Protein AF-A0A6G6J824-F1 (afdb_monomer_lite)

InterPro domains:
  IPR005811 ATP-citrate synthase/succinyl-CoA ligase, C-terminal domain [PF00549] (355-475)
  IPR012910 TonB-dependent receptor, plug domain [PF07715] (61-159)
  IPR016102 Succinyl-CoA synthetase-like [G3DSA:3.40.50.261] (324-493)
  IPR016102 Succinyl-CoA synthetase-like [SSF52210] (327-491)
  IPR017440 ATP-citrate lyase/succinyl-CoA ligase, active site [PS00399] (440-453)
  IPR033847 ATP-citrate lyase/succinyl-CoA ligase, conserved site [PS01216] (356-385)
  IPR036291 NAD(P)-binding domain superfamily [SSF51735] (292-326)
  IPR036942 TonB-dependent receptor-like, beta-barrel domain superfamily [G3DSA:2.40.170.20] (169-291)
  IPR037066 TonB-dependent receptor, plug domain superfamily [G3DSA:2.170.130.10] (32-167)
  IPR039426 TonB-dependent receptor-like [PS52016] (60-497)

Radius of gyration: 30.4 Å; chains: 1; bounding box: 71×48×102 Å

Structure (mmCIF, N/CA/C/O backbone):
data_AF-A0A6G6J824-F1
#
_entry.id   AF-A0A6G6J824-F1
#
loop_
_atom_site.group_PDB
_atom_site.id
_atom_site.type_symbol
_atom_site.label_atom_id
_atom_site.label_alt_id
_atom_site.label_comp_id
_atom_site.label_asym_id
_atom_site.label_entity_id
_atom_site.label_seq_id
_atom_site.pdbx_PDB_ins_code
_atom_site.Cartn_x
_atom_site.Cartn_y
_atom_site.Cartn_z
_atom_site.occupancy
_atom_site.B_iso_or_equiv
_atom_site.auth_seq_id
_atom_site.auth_comp_id
_atom_site.auth_asym_id
_atom_site.auth_atom_id
_atom_site.pdbx_PDB_model_num
ATOM 1 N N . MET A 1 1 ? 15.587 22.520 -47.962 1.00 33.34 1 MET A N 1
ATOM 2 C CA . MET A 1 1 ? 15.178 22.133 -49.331 1.00 33.34 1 MET A CA 1
ATOM 3 C C . MET A 1 1 ? 13.791 21.505 -49.235 1.00 33.34 1 MET A C 1
ATOM 5 O O . MET A 1 1 ? 13.593 20.658 -48.379 1.00 33.34 1 MET A O 1
ATOM 9 N N . SER A 1 2 ? 12.815 22.020 -49.985 1.00 29.72 2 SER A N 1
ATOM 10 C CA . SER A 1 2 ? 11.386 21.678 -49.874 1.00 29.72 2 SER A CA 1
ATOM 11 C C . SER A 1 2 ? 11.049 20.375 -50.601 1.00 29.72 2 SER A C 1
ATOM 13 O O . SER A 1 2 ? 11.338 20.297 -51.791 1.00 29.72 2 SER A O 1
ATOM 15 N N . ILE A 1 3 ? 10.305 19.471 -49.950 1.00 25.55 3 ILE A N 1
ATOM 16 C CA . ILE A 1 3 ? 9.209 18.711 -50.575 1.00 25.55 3 ILE A CA 1
ATOM 17 C C . ILE A 1 3 ? 8.052 18.630 -49.570 1.00 25.55 3 ILE A C 1
ATOM 19 O O . ILE A 1 3 ? 8.145 17.991 -48.527 1.00 25.55 3 ILE A O 1
ATOM 23 N N . SER A 1 4 ? 6.953 19.299 -49.905 1.00 28.03 4 SER A N 1
ATOM 24 C CA . SER A 1 4 ? 5.632 19.129 -49.304 1.00 28.03 4 SER A CA 1
ATOM 25 C C . SER A 1 4 ? 4.934 17.883 -49.857 1.00 28.03 4 SER A C 1
ATOM 27 O O . SER A 1 4 ? 4.989 17.668 -51.069 1.00 28.03 4 SER A O 1
ATOM 29 N N . ARG A 1 5 ? 4.139 17.187 -49.035 1.00 26.52 5 ARG A N 1
ATOM 30 C CA . ARG A 1 5 ? 2.769 16.773 -49.396 1.00 26.52 5 ARG A CA 1
ATOM 31 C C . ARG A 1 5 ? 1.963 16.394 -48.152 1.00 26.52 5 ARG A C 1
ATOM 33 O O . ARG A 1 5 ? 2.358 15.559 -47.349 1.00 26.52 5 ARG A O 1
ATOM 40 N N . THR A 1 6 ? 0.834 17.073 -48.035 1.00 34.12 6 THR A N 1
ATOM 41 C CA . THR A 1 6 ? -0.311 16.828 -47.163 1.00 34.12 6 THR A CA 1
ATOM 42 C C . THR A 1 6 ? -0.990 15.494 -47.486 1.00 34.12 6 THR A C 1
ATOM 44 O O . THR A 1 6 ? -0.989 15.048 -48.632 1.00 34.12 6 THR A O 1
ATOM 47 N N . GLY A 1 7 ? -1.622 14.886 -46.480 1.00 25.30 7 GLY A N 1
ATOM 48 C CA . GLY A 1 7 ? -2.478 13.713 -46.656 1.00 25.30 7 GLY A CA 1
ATOM 49 C C . GLY A 1 7 ? -2.988 13.185 -45.321 1.00 25.30 7 GLY A C 1
ATOM 50 O O . GLY A 1 7 ? -2.398 12.272 -44.754 1.00 25.30 7 GLY A O 1
ATOM 51 N N . GLY A 1 8 ? -4.060 13.790 -44.805 1.00 30.39 8 GLY A N 1
ATOM 52 C CA . GLY A 1 8 ? -4.816 13.225 -43.693 1.00 30.39 8 GLY A CA 1
ATOM 53 C C . GLY A 1 8 ? -5.515 11.936 -44.120 1.00 30.39 8 GLY A C 1
ATOM 54 O O . GLY A 1 8 ? -5.999 11.837 -45.246 1.00 30.39 8 GLY A O 1
ATOM 55 N N . TRP A 1 9 ? -5.585 10.969 -43.209 1.00 24.84 9 TRP A N 1
ATOM 56 C CA . TRP A 1 9 ? -6.386 9.764 -43.383 1.00 24.84 9 TRP A CA 1
ATOM 57 C C . TRP A 1 9 ? -7.340 9.622 -42.201 1.00 24.84 9 TRP A C 1
ATOM 59 O O . TRP A 1 9 ? -6.921 9.384 -41.070 1.00 24.84 9 TRP A O 1
ATOM 69 N N . LEU A 1 10 ? -8.634 9.762 -42.498 1.00 26.55 10 LEU A N 1
ATOM 70 C CA . LEU A 1 10 ? -9.701 9.118 -41.743 1.00 26.55 10 LEU A CA 1
ATOM 71 C C . LEU A 1 10 ? -9.454 7.604 -41.764 1.00 26.55 10 LEU A C 1
ATOM 73 O O . LEU A 1 10 ? -9.252 7.032 -42.836 1.00 26.55 10 LEU A O 1
ATOM 77 N N . ARG A 1 11 ? -9.521 6.945 -40.604 1.00 26.28 11 ARG A N 1
ATOM 78 C CA . ARG A 1 11 ? -9.717 5.494 -40.543 1.00 26.28 11 ARG A CA 1
ATOM 79 C C . ARG A 1 11 ? -11.159 5.207 -40.157 1.00 26.28 11 ARG A C 1
ATOM 81 O O . ARG A 1 11 ? -11.584 5.500 -39.046 1.00 26.28 11 ARG A O 1
ATOM 88 N N . ALA A 1 12 ? -11.879 4.638 -41.118 1.00 24.23 12 ALA A N 1
ATOM 89 C CA . ALA A 1 12 ? -13.092 3.881 -40.887 1.00 24.23 12 ALA A CA 1
ATOM 90 C C . ALA A 1 12 ? -12.712 2.534 -40.258 1.00 24.23 12 ALA A C 1
ATOM 92 O O . ALA A 1 12 ? -11.818 1.841 -40.748 1.00 24.23 12 ALA A O 1
ATOM 93 N N . SER A 1 13 ? -13.387 2.179 -39.172 1.00 27.14 13 SER A N 1
ATOM 94 C CA . SER A 1 13 ? -13.337 0.848 -38.580 1.00 27.14 13 SER A CA 1
ATOM 95 C C . SER A 1 13 ? -14.232 -0.074 -39.403 1.00 27.14 13 SER A C 1
ATOM 97 O O . SER A 1 13 ? -15.446 0.114 -39.430 1.00 27.14 13 SER A O 1
ATOM 99 N N . SER A 1 14 ? -13.657 -1.070 -40.070 1.00 24.70 14 SER A N 1
ATOM 100 C CA . SER A 1 14 ? -14.419 -2.171 -40.658 1.00 24.70 14 SER A CA 1
ATOM 101 C C . SER A 1 14 ? -13.871 -3.495 -40.144 1.00 24.70 14 SER A C 1
ATOM 103 O O . SER A 1 14 ? -12.746 -3.888 -40.445 1.00 24.70 14 SER A O 1
ATOM 105 N N . CYS A 1 15 ? -14.708 -4.149 -39.344 1.00 28.91 15 CYS A N 1
ATOM 106 C CA . CYS A 1 15 ? -14.625 -5.549 -38.969 1.00 28.91 15 CYS A CA 1
ATOM 107 C C . CYS A 1 15 ? -14.716 -6.397 -40.251 1.00 28.91 15 CYS A C 1
ATOM 109 O O . CYS A 1 15 ? -15.551 -6.117 -41.114 1.00 28.91 15 CYS A O 1
ATOM 111 N N . SER A 1 16 ? -13.855 -7.396 -40.434 1.00 26.56 16 SER A N 1
ATOM 112 C CA . SER A 1 16 ? -13.964 -8.316 -41.572 1.00 26.56 16 SER A CA 1
ATOM 113 C C . SER A 1 16 ? -13.543 -9.719 -41.161 1.00 26.56 16 SER A C 1
ATOM 115 O O . SER A 1 16 ? -12.370 -10.009 -40.936 1.00 26.56 16 SER A O 1
ATOM 117 N N . SER A 1 17 ? -14.561 -10.562 -41.045 1.00 28.45 17 SER A N 1
ATOM 118 C CA . SER A 1 17 ? -14.525 -12.011 -40.948 1.00 28.45 17 SER A CA 1
ATOM 119 C C . SER A 1 17 ? -13.993 -12.650 -42.238 1.00 28.45 17 SER A C 1
ATOM 121 O O . SER A 1 17 ? -14.153 -12.121 -43.338 1.00 28.45 17 SER A O 1
ATOM 123 N N . LEU A 1 18 ? -13.362 -13.817 -42.084 1.00 30.75 18 LEU A N 1
ATOM 124 C CA . LEU A 1 18 ? -12.934 -14.707 -43.164 1.00 30.75 18 LEU A CA 1
ATOM 125 C C . LEU A 1 18 ? -14.075 -15.006 -44.146 1.00 30.75 18 LEU A C 1
ATOM 127 O O . LEU A 1 18 ? -15.140 -15.452 -43.726 1.00 30.75 18 LEU A O 1
ATOM 131 N N . SER A 1 19 ? -13.792 -14.918 -45.447 1.00 28.22 19 SER A N 1
ATOM 132 C CA . SER A 1 19 ? -14.384 -15.778 -46.483 1.00 28.22 19 SER A CA 1
ATOM 133 C C . SER A 1 19 ? -13.530 -15.722 -47.750 1.00 28.22 19 SER A C 1
ATOM 135 O O . SER A 1 19 ? -13.412 -14.687 -48.397 1.00 28.22 19 SER A O 1
ATOM 137 N N . ALA A 1 20 ? -12.918 -16.853 -48.095 1.00 33.62 20 ALA A N 1
ATOM 138 C CA . ALA A 1 20 ? -12.400 -17.102 -49.432 1.00 33.62 20 ALA A CA 1
ATOM 139 C C . ALA A 1 20 ? -13.582 -17.266 -50.394 1.00 33.62 20 ALA A C 1
ATOM 141 O O . ALA A 1 20 ? -14.512 -17.984 -50.039 1.00 33.62 20 ALA A O 1
ATOM 142 N N . LEU A 1 21 ? -13.538 -16.696 -51.603 1.00 27.97 21 LEU A N 1
ATOM 143 C CA . LEU A 1 21 ? -14.223 -17.307 -52.745 1.00 27.97 21 LEU A CA 1
ATOM 144 C C . LEU A 1 21 ? -13.718 -16.801 -54.103 1.00 27.97 21 LEU A C 1
ATOM 146 O O . LEU A 1 21 ? -13.361 -15.640 -54.283 1.00 27.97 21 LEU A O 1
ATOM 150 N N . LEU A 1 22 ? -13.716 -17.749 -55.038 1.00 31.09 22 LEU A N 1
ATOM 151 C CA . LEU A 1 22 ? -13.383 -17.639 -56.447 1.00 31.09 22 LEU A CA 1
ATOM 152 C C . LEU A 1 22 ? -14.277 -16.647 -57.216 1.00 31.09 22 LEU A C 1
ATOM 154 O O . LEU A 1 22 ? -15.453 -16.463 -56.916 1.00 31.09 22 LEU A O 1
ATOM 158 N N . LEU A 1 23 ? -13.689 -16.085 -58.273 1.00 34.47 23 LEU A N 1
ATOM 159 C CA . LEU A 1 23 ? -14.290 -15.217 -59.288 1.00 34.47 23 LEU A CA 1
ATOM 160 C C . LEU A 1 23 ? -15.376 -15.916 -60.124 1.00 34.47 23 LEU A C 1
ATOM 162 O O . LEU A 1 23 ? -15.054 -16.885 -60.804 1.00 34.47 23 LEU A O 1
ATOM 166 N N . LEU A 1 24 ? -16.580 -15.330 -60.202 1.00 30.94 24 LEU A N 1
ATOM 167 C CA . LEU A 1 24 ? -17.494 -15.383 -61.362 1.00 30.94 24 LEU A CA 1
ATOM 168 C C . LEU A 1 24 ? -18.375 -14.101 -61.418 1.00 30.94 24 LEU A C 1
ATOM 170 O O . LEU A 1 24 ? -18.580 -13.472 -60.379 1.00 30.94 24 LEU A O 1
ATOM 174 N N . PRO A 1 25 ? -18.855 -13.665 -62.606 1.00 34.66 25 PRO A N 1
ATOM 175 C CA . PRO A 1 25 ? -19.263 -12.278 -62.849 1.00 34.66 25 PRO A CA 1
ATOM 176 C C . PRO A 1 25 ? -20.757 -11.963 -62.630 1.00 34.66 25 PRO A C 1
ATOM 178 O O . PRO A 1 25 ? -21.645 -12.709 -63.027 1.00 34.66 25 PRO A O 1
ATOM 181 N N . SER A 1 26 ? -20.970 -10.776 -62.056 1.00 37.53 26 SER A N 1
ATOM 182 C CA . SER A 1 26 ? -21.971 -9.732 -62.345 1.00 37.53 26 SER A CA 1
ATOM 183 C C . SER A 1 26 ? -23.390 -10.120 -62.797 1.00 37.53 26 SER A C 1
ATOM 185 O O . SER A 1 26 ? -23.662 -10.252 -63.989 1.00 37.53 26 SER A O 1
ATOM 187 N N . GLY A 1 27 ? -24.339 -10.080 -61.856 1.00 29.38 27 GLY A N 1
ATOM 188 C CA . GLY A 1 27 ? -25.762 -9.843 -62.120 1.00 29.38 27 GLY A CA 1
ATOM 189 C C . GLY A 1 27 ? -26.269 -8.712 -61.223 1.00 29.38 27 GLY A C 1
ATOM 190 O O . GLY A 1 27 ? -26.235 -8.833 -60.003 1.00 29.38 27 GLY A O 1
ATOM 191 N N . ALA A 1 28 ? -26.682 -7.590 -61.814 1.00 38.62 28 ALA A N 1
ATOM 192 C CA . ALA A 1 28 ? -27.231 -6.447 -61.090 1.00 38.62 28 ALA A CA 1
ATOM 193 C C . ALA A 1 28 ? -28.695 -6.701 -60.694 1.00 38.62 28 ALA A C 1
ATOM 195 O O . ALA A 1 28 ? -29.502 -7.059 -61.549 1.00 38.62 28 ALA A O 1
ATOM 196 N N . PHE A 1 29 ? -29.047 -6.442 -59.431 1.00 31.88 29 PHE A N 1
ATOM 197 C CA . PHE A 1 29 ? -30.429 -6.245 -58.989 1.00 31.88 29 PHE A CA 1
ATOM 198 C C . PHE A 1 29 ? -30.523 -5.044 -58.042 1.00 31.88 29 PHE A C 1
ATOM 200 O O . PHE A 1 29 ? -29.616 -4.765 -57.261 1.00 31.88 29 PHE A O 1
ATOM 207 N N . ALA A 1 30 ? -31.617 -4.304 -58.211 1.00 30.59 30 ALA A N 1
ATOM 208 C CA . ALA A 1 30 ? -31.888 -2.991 -57.652 1.00 30.59 30 ALA A CA 1
ATOM 209 C C . ALA A 1 30 ? -32.149 -2.988 -56.135 1.00 30.59 30 ALA A C 1
ATOM 211 O O . ALA A 1 30 ? -32.560 -3.978 -55.536 1.00 30.59 30 ALA A O 1
ATOM 212 N N . GLN A 1 31 ? -31.922 -1.813 -55.554 1.00 33.75 31 GLN A N 1
ATOM 213 C CA . GLN A 1 31 ? -31.999 -1.462 -54.140 1.00 33.75 31 GLN A CA 1
ATOM 214 C C . GLN A 1 31 ? -33.458 -1.427 -53.644 1.00 33.75 31 GLN A C 1
ATOM 216 O O . GLN A 1 31 ? -34.279 -0.703 -54.207 1.00 33.75 31 GLN A O 1
ATOM 221 N N . SER A 1 32 ? -33.773 -2.153 -52.566 1.00 30.81 32 SER A N 1
ATOM 222 C CA . SER A 1 32 ? -34.997 -1.952 -51.779 1.00 30.81 32 SER A CA 1
ATOM 223 C C . SER A 1 32 ? -34.662 -1.247 -50.465 1.00 30.81 32 SER A C 1
ATOM 225 O O . SER A 1 32 ? -33.738 -1.639 -49.756 1.00 30.81 32 SER A O 1
ATOM 227 N N . THR A 1 33 ? -35.414 -0.192 -50.171 1.00 40.03 33 THR A N 1
ATOM 228 C CA . THR A 1 33 ? -35.371 0.636 -48.960 1.00 40.03 33 THR A CA 1
ATOM 229 C C . THR A 1 33 ? -35.683 -0.164 -47.694 1.00 40.03 33 THR A C 1
ATOM 231 O O . THR A 1 33 ? -36.754 -0.767 -47.626 1.00 40.03 33 THR A O 1
ATOM 234 N N . THR A 1 34 ? -34.819 -0.077 -46.676 1.00 34.53 34 THR A N 1
ATOM 235 C CA . THR A 1 34 ? -35.116 -0.565 -45.319 1.00 34.53 34 THR A CA 1
ATOM 236 C C . THR A 1 34 ? -34.773 0.497 -44.272 1.00 34.53 34 THR A C 1
ATOM 238 O O . THR A 1 34 ? -33.828 1.268 -44.421 1.00 34.53 34 THR A O 1
ATOM 241 N N . GLU A 1 35 ? -35.639 0.524 -43.267 1.00 37.62 35 GLU A N 1
ATOM 242 C CA . GLU A 1 35 ? -35.884 1.462 -42.175 1.00 37.62 35 GLU A CA 1
ATOM 243 C C . GLU A 1 35 ? -34.664 2.044 -41.442 1.00 37.62 35 GLU A C 1
ATOM 245 O O . GLU A 1 35 ? -33.625 1.410 -41.273 1.00 37.62 35 GLU A O 1
ATOM 250 N N . ILE A 1 36 ? -34.843 3.275 -40.947 1.00 39.94 36 ILE A N 1
ATOM 251 C CA . ILE A 1 36 ? -33.909 3.980 -40.064 1.00 39.94 36 ILE A CA 1
ATOM 252 C C . ILE A 1 36 ? -33.864 3.228 -38.726 1.00 39.94 36 ILE A C 1
ATOM 254 O O . ILE A 1 36 ? -34.723 3.418 -37.866 1.00 39.94 36 ILE A O 1
ATOM 258 N N . GLY A 1 37 ? -32.869 2.354 -38.576 1.00 40.78 37 GLY A N 1
ATOM 259 C CA . GLY A 1 37 ? -32.571 1.654 -37.332 1.00 40.78 37 GLY A CA 1
ATOM 260 C C . GLY A 1 37 ? -32.186 2.634 -36.225 1.00 40.78 37 GLY A C 1
ATOM 261 O O . GLY A 1 37 ? -31.303 3.477 -36.388 1.00 40.78 37 GLY A O 1
ATOM 262 N N . GLN A 1 38 ? -32.882 2.519 -35.101 1.00 41.97 38 GLN A N 1
ATOM 263 C CA . GLN A 1 38 ? -32.585 3.184 -33.840 1.00 41.97 38 GLN A CA 1
ATOM 264 C C . GLN A 1 38 ? -31.149 2.823 -33.416 1.00 41.97 38 GLN A C 1
ATOM 266 O O . GLN A 1 38 ? -30.818 1.645 -33.326 1.00 41.97 38 GLN A O 1
ATOM 271 N N . LEU A 1 39 ? -30.284 3.827 -33.229 1.00 43.25 39 LEU A N 1
ATOM 272 C CA . LEU A 1 39 ? -28.879 3.617 -32.863 1.00 43.25 39 LEU A CA 1
ATOM 273 C C . LEU A 1 39 ? -28.777 2.868 -31.529 1.00 43.25 39 LEU A C 1
ATOM 275 O O . LEU A 1 39 ? -29.434 3.248 -30.556 1.00 43.25 39 LEU A O 1
ATOM 279 N N . ASP A 1 40 ? -27.925 1.842 -31.492 1.00 40.59 40 ASP A N 1
ATOM 280 C CA . ASP A 1 40 ? -27.640 1.077 -30.282 1.00 40.59 40 ASP A CA 1
ATOM 281 C C . ASP A 1 40 ? -27.191 2.008 -29.153 1.00 40.59 40 ASP A C 1
ATOM 283 O O . ASP A 1 40 ? -26.317 2.867 -29.310 1.00 40.59 40 ASP A O 1
ATOM 287 N N . THR A 1 41 ? -27.809 1.837 -27.987 1.00 38.09 41 THR A N 1
ATOM 288 C CA . THR A 1 41 ? -27.420 2.570 -26.785 1.00 38.09 41 THR A CA 1
ATOM 289 C C . THR A 1 41 ? -26.045 2.078 -26.348 1.00 38.09 41 THR A C 1
ATOM 291 O O . THR A 1 41 ? -25.905 0.963 -25.854 1.00 38.09 41 THR A O 1
ATOM 294 N N . VAL A 1 42 ? -25.021 2.916 -26.518 1.00 41.34 42 VAL A N 1
ATOM 295 C CA . VAL A 1 42 ? -23.682 2.661 -25.977 1.00 41.34 42 VAL A CA 1
ATOM 296 C C . VAL A 1 42 ? -23.741 2.858 -24.464 1.00 41.34 42 VAL A C 1
ATOM 298 O O . VAL A 1 42 ? -23.666 3.979 -23.959 1.00 41.34 42 VAL A O 1
ATOM 301 N N . THR A 1 43 ? -23.909 1.767 -23.721 1.00 34.84 43 THR A N 1
ATOM 302 C CA . THR A 1 43 ? -23.759 1.776 -22.266 1.00 34.84 43 THR A CA 1
ATOM 303 C C . THR A 1 43 ? -22.272 1.839 -21.932 1.00 34.84 43 THR A C 1
ATOM 305 O O . THR A 1 43 ? -21.556 0.848 -22.024 1.00 34.84 43 THR A O 1
ATOM 308 N N . VAL A 1 44 ? -21.794 3.027 -21.560 1.00 32.88 44 VAL A N 1
ATOM 309 C CA . VAL A 1 44 ? -20.449 3.207 -21.006 1.00 32.88 44 VAL A CA 1
ATOM 310 C C . VAL A 1 44 ? -20.487 2.795 -19.536 1.00 32.88 44 VAL A C 1
ATOM 312 O O . VAL A 1 44 ? -20.833 3.591 -18.664 1.00 32.88 44 VAL A O 1
ATOM 315 N N . THR A 1 45 ? -20.153 1.541 -19.248 1.00 31.17 45 THR A N 1
ATOM 316 C CA . THR A 1 45 ? -19.778 1.110 -17.896 1.00 31.17 45 THR A CA 1
ATOM 317 C C . THR A 1 45 ? -18.360 1.598 -17.628 1.00 31.17 45 THR A C 1
ATOM 319 O O . THR A 1 45 ? -17.393 1.023 -18.116 1.00 31.17 45 THR A O 1
ATOM 322 N N . ALA A 1 46 ? -18.236 2.707 -16.902 1.00 30.12 46 ALA A N 1
ATOM 323 C CA . ALA A 1 46 ? -16.958 3.124 -16.348 1.00 30.12 46 ALA A CA 1
ATOM 324 C C . ALA A 1 46 ? -16.681 2.274 -15.104 1.00 30.12 46 ALA A C 1
ATOM 326 O O . ALA A 1 46 ? -17.404 2.385 -14.110 1.00 30.12 46 ALA A O 1
ATOM 327 N N . ASP A 1 47 ? -15.651 1.431 -15.156 1.00 35.25 47 ASP A N 1
ATOM 328 C CA . ASP A 1 47 ? -15.101 0.850 -13.938 1.00 35.25 47 ASP A CA 1
ATOM 329 C C . ASP A 1 47 ? -14.594 1.972 -13.025 1.00 35.25 47 ASP A C 1
ATOM 331 O O . ASP A 1 47 ? -14.039 2.983 -13.469 1.00 35.25 47 ASP A O 1
ATOM 335 N N . ARG A 1 48 ? -14.858 1.801 -11.729 1.00 39.75 48 ARG A N 1
ATOM 336 C CA . ARG A 1 48 ? -14.523 2.741 -10.654 1.00 39.75 48 ARG A CA 1
ATOM 337 C C . ARG A 1 48 ? -13.052 3.154 -10.777 1.00 39.75 48 ARG A C 1
ATOM 339 O O . ARG A 1 48 ? -12.198 2.284 -10.925 1.00 39.75 48 ARG A O 1
ATOM 346 N N . GLU A 1 49 ? -12.786 4.465 -10.722 1.00 48.78 49 GLU A N 1
ATOM 347 C CA . GLU A 1 49 ? -11.457 5.081 -10.874 1.00 48.78 49 GLU A CA 1
ATOM 348 C C . GLU A 1 49 ? -10.336 4.190 -10.324 1.00 48.78 49 GLU A C 1
ATOM 350 O O . GLU A 1 49 ? -10.299 3.906 -9.123 1.00 48.78 49 GLU A O 1
ATOM 355 N N . THR A 1 50 ? -9.417 3.762 -11.198 1.00 53.47 50 THR A N 1
ATOM 356 C CA . THR A 1 50 ? -8.186 3.072 -10.790 1.00 53.47 50 THR A CA 1
ATOM 357 C C . THR A 1 50 ? -7.471 3.962 -9.778 1.00 53.47 50 THR A C 1
ATOM 359 O O . THR A 1 50 ? -6.837 4.949 -10.152 1.00 53.47 50 THR A O 1
ATOM 362 N N . THR A 1 51 ? -7.625 3.664 -8.489 1.00 57.22 51 THR A N 1
ATOM 363 C CA . THR A 1 51 ? -7.005 4.461 -7.434 1.00 57.22 51 THR A CA 1
ATOM 364 C C . THR A 1 51 ? -5.510 4.158 -7.494 1.00 57.22 51 THR A C 1
ATOM 366 O O . THR A 1 51 ? -5.132 2.993 -7.337 1.00 57.22 51 THR A O 1
ATOM 369 N N . PRO A 1 52 ? -4.651 5.145 -7.805 1.00 59.75 52 PRO A N 1
ATOM 370 C CA . PRO A 1 52 ? -3.220 4.908 -7.905 1.00 59.75 52 PRO A CA 1
ATOM 371 C C . PRO A 1 52 ? -2.689 4.497 -6.537 1.00 59.75 52 PRO A C 1
ATOM 373 O O . PRO A 1 52 ? -2.983 5.129 -5.519 1.00 59.75 52 PRO A O 1
ATOM 376 N N . SER A 1 53 ? -1.871 3.456 -6.515 1.00 65.62 53 SER A N 1
ATOM 377 C CA . SER A 1 53 ? -1.320 2.949 -5.262 1.00 65.62 53 SER A CA 1
ATOM 378 C C . SER A 1 53 ? -0.239 3.898 -4.701 1.00 65.62 53 SER A C 1
ATOM 380 O O . SER A 1 53 ? -0.057 4.022 -3.491 1.00 65.62 53 SER A O 1
ATOM 382 N N . LEU A 1 54 ? 0.352 4.725 -5.576 1.00 64.50 54 LEU A N 1
ATOM 383 C CA . LEU A 1 54 ? 1.273 5.828 -5.255 1.00 64.50 54 LEU A CA 1
ATOM 384 C C . LEU A 1 54 ? 0.788 6.844 -4.212 1.00 64.50 54 LEU A C 1
ATOM 386 O O . LEU A 1 54 ? 1.623 7.511 -3.593 1.00 64.50 54 LEU A O 1
ATOM 390 N N . LEU A 1 55 ? -0.524 7.039 -4.071 1.00 60.09 55 LEU A N 1
ATOM 391 C CA . LEU A 1 55 ? -1.080 8.131 -3.273 1.00 60.09 55 LEU A CA 1
ATOM 392 C C . LEU A 1 55 ? -1.258 7.797 -1.794 1.00 60.09 55 LEU A C 1
ATOM 394 O O . LEU A 1 55 ? -1.761 8.663 -1.095 1.00 60.09 55 LEU A O 1
ATOM 398 N N . LYS A 1 56 ? -0.869 6.597 -1.322 1.00 60.41 56 LYS A N 1
ATOM 399 C CA . LYS A 1 56 ? -0.840 6.140 0.094 1.00 60.41 56 LYS A CA 1
ATOM 400 C C . LYS A 1 56 ? -1.947 6.707 1.014 1.00 60.41 56 LYS A C 1
ATOM 402 O O . LYS A 1 56 ? -1.734 6.919 2.203 1.00 60.41 56 LYS A O 1
ATOM 407 N N . GLY A 1 57 ? -3.137 6.960 0.471 1.00 55.78 57 GLY A N 1
ATOM 408 C CA . GLY A 1 57 ? -4.210 7.741 1.087 1.00 55.78 57 GLY A CA 1
ATOM 409 C C . GLY A 1 57 ? -5.555 7.471 0.408 1.00 55.78 57 GLY A C 1
ATOM 410 O O . GLY A 1 57 ? -5.611 6.855 -0.650 1.00 55.78 57 GLY A O 1
ATOM 411 N N . SER A 1 58 ? -6.663 7.887 1.033 1.00 48.78 58 SER A N 1
ATOM 412 C CA . SER A 1 58 ? -8.036 7.654 0.522 1.00 48.78 58 SER A CA 1
ATOM 413 C C . SER A 1 58 ? -8.443 8.547 -0.640 1.00 48.78 58 SER A C 1
ATOM 415 O O . SER A 1 58 ? -9.532 8.357 -1.172 1.00 48.78 58 SER A O 1
ATOM 417 N N . GLN A 1 59 ? -7.661 9.586 -0.927 1.00 58.97 59 GLN A N 1
ATOM 418 C CA . GLN A 1 59 ? -8.098 10.648 -1.819 1.00 58.97 59 GLN A CA 1
ATOM 419 C C . GLN A 1 59 ? -8.229 10.111 -3.239 1.00 58.97 59 GLN A C 1
ATOM 421 O O . GLN A 1 59 ? -7.364 9.383 -3.731 1.00 58.97 59 GLN A O 1
ATOM 426 N N . THR A 1 60 ? -9.321 10.480 -3.897 1.00 64.88 60 THR A N 1
ATOM 427 C CA . THR A 1 60 ? -9.518 10.162 -5.310 1.00 64.88 60 THR A CA 1
ATOM 428 C C . THR A 1 60 ? -8.480 10.883 -6.170 1.00 64.88 60 THR A C 1
ATOM 430 O O . THR A 1 60 ? -7.874 11.883 -5.761 1.00 64.88 60 THR A O 1
ATOM 433 N N . LEU A 1 61 ? -8.304 10.426 -7.414 1.00 66.75 61 LEU A N 1
ATOM 434 C CA . LEU A 1 61 ? -7.464 11.133 -8.391 1.00 66.75 61 LEU A CA 1
ATOM 435 C C . LEU A 1 61 ? -7.889 12.599 -8.542 1.00 66.75 61 LEU A C 1
ATOM 437 O O . LEU A 1 61 ? -7.047 13.473 -8.733 1.00 66.75 61 LEU A O 1
ATOM 441 N N . ARG A 1 62 ? -9.194 12.865 -8.418 1.00 69.44 62 ARG A N 1
ATOM 442 C CA . ARG A 1 62 ? -9.783 14.202 -8.497 1.00 69.44 62 ARG A CA 1
ATOM 443 C C . ARG A 1 62 ? -9.437 15.095 -7.303 1.00 69.44 62 ARG A C 1
ATOM 445 O O . ARG A 1 62 ? -9.315 16.304 -7.474 1.00 69.44 62 ARG A O 1
ATOM 452 N N . GLU A 1 63 ? -9.311 14.523 -6.113 1.00 66.81 63 GLU A N 1
ATOM 453 C CA . GLU A 1 63 ? -9.024 15.253 -4.868 1.00 66.81 63 GLU A CA 1
ATOM 454 C C . GLU A 1 63 ? -7.527 15.477 -4.643 1.00 66.81 63 GLU A C 1
ATOM 456 O O . GLU A 1 63 ? -7.135 16.289 -3.809 1.00 66.81 63 GLU A O 1
ATOM 461 N N . THR A 1 64 ? -6.686 14.794 -5.418 1.00 70.06 64 THR A N 1
ATOM 462 C CA . THR A 1 64 ? -5.234 14.852 -5.278 1.00 70.06 64 THR A CA 1
ATOM 463 C C . THR A 1 64 ? -4.678 16.153 -5.869 1.00 70.06 64 THR A C 1
ATOM 465 O O . THR A 1 64 ? -4.749 16.351 -7.085 1.00 70.06 64 THR A O 1
ATOM 468 N N . PRO A 1 65 ? -4.027 17.031 -5.077 1.00 75.69 65 PRO A N 1
ATOM 469 C CA . PRO A 1 65 ? -3.481 18.308 -5.552 1.00 75.69 65 PRO A CA 1
ATOM 470 C C . PRO A 1 65 ? -2.154 18.148 -6.322 1.00 75.69 65 PRO A C 1
ATOM 472 O O . PRO A 1 65 ? -1.328 19.060 -6.371 1.00 75.69 65 PRO A O 1
ATOM 475 N N . GLN A 1 66 ? -1.915 16.976 -6.909 1.00 76.94 66 GLN A N 1
ATOM 476 C CA . GLN A 1 66 ? -0.717 16.637 -7.665 1.00 76.94 66 GLN A CA 1
ATOM 477 C C . GLN A 1 66 ? -1.091 15.951 -8.974 1.00 76.94 66 GLN A C 1
ATOM 479 O O . GLN A 1 66 ? -2.103 15.267 -9.094 1.00 76.94 66 GLN A O 1
ATOM 484 N N . SER A 1 67 ? -0.245 16.132 -9.984 1.00 84.25 67 SER A N 1
ATOM 485 C CA . SER A 1 67 ? -0.511 15.593 -11.311 1.00 84.25 67 SER A CA 1
ATOM 486 C C . SER A 1 67 ? -0.090 14.125 -11.382 1.00 84.25 67 SER A C 1
ATOM 488 O O . SER A 1 67 ? 1.103 13.827 -11.492 1.00 84.25 67 SER A O 1
ATOM 490 N N . VAL A 1 68 ? -1.077 13.228 -11.337 1.00 86.75 68 VAL A N 1
ATOM 491 C CA . VAL A 1 68 ? -0.899 11.782 -11.517 1.00 86.75 68 VAL A CA 1
ATOM 492 C C . VAL A 1 68 ? -1.161 11.401 -12.973 1.00 86.75 68 VAL A C 1
ATOM 494 O O . VAL A 1 68 ? -2.103 11.874 -13.607 1.00 86.75 68 VAL A O 1
ATOM 497 N N . THR A 1 69 ? -0.332 10.529 -13.529 1.00 90.25 69 THR A N 1
ATOM 498 C CA . THR A 1 69 ? -0.593 9.853 -14.801 1.00 90.25 69 THR A CA 1
ATOM 499 C C . THR A 1 69 ? -0.528 8.357 -14.589 1.00 90.25 69 THR A C 1
ATOM 501 O O . THR A 1 69 ? 0.465 7.851 -14.084 1.00 90.25 69 THR A O 1
ATOM 504 N N . ILE A 1 70 ? -1.580 7.659 -15.006 1.00 91.25 70 ILE A N 1
ATOM 505 C CA . ILE A 1 70 ? -1.640 6.201 -15.008 1.00 91.25 70 ILE A CA 1
ATOM 506 C C . ILE A 1 70 ? -1.638 5.751 -16.467 1.00 91.25 70 ILE A C 1
ATOM 508 O O . ILE A 1 70 ? -2.505 6.151 -17.247 1.00 91.25 70 ILE A O 1
ATOM 512 N N . ILE A 1 71 ? -0.649 4.948 -16.846 1.00 93.81 71 ILE A N 1
ATOM 513 C CA . ILE A 1 71 ? -0.599 4.273 -18.143 1.00 93.81 71 ILE A CA 1
ATOM 514 C C . ILE A 1 71 ? -0.991 2.816 -17.896 1.00 93.81 71 ILE A C 1
ATOM 516 O O . ILE A 1 71 ? -0.222 2.052 -17.316 1.00 93.81 71 ILE A O 1
ATOM 520 N N . THR A 1 72 ? -2.222 2.467 -18.270 1.00 94.19 72 THR A N 1
ATOM 521 C CA . THR A 1 72 ? -2.830 1.143 -18.060 1.00 94.19 72 THR A CA 1
ATOM 522 C C . THR A 1 72 ? -2.322 0.116 -19.070 1.00 94.19 72 THR A C 1
ATOM 524 O O . THR A 1 72 ? -1.805 0.491 -20.124 1.00 94.19 72 THR A O 1
ATOM 527 N N . ARG A 1 73 ? -2.515 -1.178 -18.780 1.00 91.12 73 ARG A N 1
ATOM 528 C CA . ARG A 1 73 ? -2.222 -2.278 -19.710 1.00 91.12 73 ARG A CA 1
ATOM 529 C C . ARG A 1 73 ? -2.875 -2.072 -21.068 1.00 91.12 73 ARG A C 1
ATOM 531 O O . ARG A 1 73 ? -2.180 -2.071 -22.074 1.00 91.12 73 ARG A O 1
ATOM 538 N N . GLU A 1 74 ? -4.170 -1.779 -21.069 1.00 90.12 74 GLU A N 1
ATOM 539 C CA . GLU A 1 74 ? -4.936 -1.509 -22.285 1.00 90.12 74 GLU A CA 1
ATOM 540 C C . GLU A 1 74 ? -4.304 -0.392 -23.127 1.00 90.12 74 GLU A C 1
ATOM 542 O O . GLU A 1 74 ? -4.109 -0.553 -24.329 1.00 90.12 74 GLU A O 1
ATOM 547 N N . ARG A 1 75 ? -3.915 0.727 -22.499 1.00 93.06 75 ARG A N 1
ATOM 548 C CA . ARG A 1 75 ? -3.259 1.828 -23.212 1.00 93.06 75 ARG A CA 1
ATOM 549 C C . ARG A 1 75 ? -1.892 1.418 -23.750 1.00 93.06 75 ARG A C 1
ATOM 551 O O . ARG A 1 75 ? -1.555 1.800 -24.870 1.00 93.06 75 ARG A O 1
ATOM 558 N N . MET A 1 76 ? -1.103 0.686 -22.963 1.00 94.12 76 MET A N 1
ATOM 559 C CA . MET A 1 76 ? 0.193 0.183 -23.417 1.00 94.12 76 MET A CA 1
ATOM 560 C C . MET A 1 76 ? 0.027 -0.740 -24.629 1.00 94.12 76 MET A C 1
ATOM 562 O O . MET A 1 76 ? 0.788 -0.609 -25.579 1.00 94.12 76 MET A O 1
ATOM 566 N N . ASP A 1 77 ? -0.995 -1.593 -24.651 1.00 90.81 77 ASP A N 1
ATOM 567 C CA . ASP A 1 77 ? -1.254 -2.515 -25.764 1.00 90.81 77 ASP A CA 1
ATOM 568 C C . ASP A 1 77 ? -1.764 -1.768 -27.007 1.00 90.81 77 ASP A C 1
ATOM 570 O O . ASP A 1 77 ? -1.231 -1.938 -28.102 1.00 90.81 77 ASP A O 1
ATOM 574 N N . GLN A 1 78 ? -2.729 -0.854 -26.844 1.00 91.31 78 GLN A N 1
ATOM 575 C CA . GLN A 1 78 ? -3.272 -0.032 -27.937 1.00 91.31 78 GLN A CA 1
ATOM 576 C C . GLN A 1 78 ? -2.213 0.855 -28.605 1.00 91.31 78 GLN A C 1
ATOM 578 O O . GLN A 1 78 ? -2.289 1.123 -29.805 1.00 91.31 78 GLN A O 1
ATOM 583 N N . GLN A 1 79 ? -1.240 1.336 -27.827 1.00 93.12 79 GLN A N 1
ATOM 584 C CA . GLN A 1 79 ? -0.138 2.172 -28.308 1.00 93.12 79 GLN A CA 1
ATOM 585 C C . GLN A 1 79 ? 1.120 1.357 -28.650 1.00 93.12 79 GLN A C 1
ATOM 587 O O . GLN A 1 79 ? 2.118 1.947 -29.060 1.00 93.12 79 GLN A O 1
ATOM 592 N N . ASN A 1 80 ? 1.071 0.026 -28.520 1.00 90.44 80 ASN A N 1
ATOM 593 C CA . ASN A 1 80 ? 2.189 -0.892 -28.740 1.00 90.44 80 ASN A CA 1
ATOM 594 C C . ASN A 1 80 ? 3.469 -0.485 -27.976 1.00 90.44 80 ASN A C 1
ATOM 596 O O . ASN A 1 80 ? 4.559 -0.422 -28.545 1.00 90.44 80 ASN A O 1
ATOM 600 N N . LEU A 1 81 ? 3.320 -0.169 -26.686 1.00 92.94 81 LEU A N 1
ATOM 601 C CA . LEU A 1 81 ? 4.401 0.211 -25.773 1.00 92.94 81 LEU A CA 1
ATOM 602 C C . LEU A 1 81 ? 4.961 -1.053 -25.108 1.00 92.94 81 LEU A C 1
ATOM 604 O O . LEU A 1 81 ? 4.371 -1.611 -24.177 1.00 92.94 81 LEU A O 1
ATOM 608 N N . GLN A 1 82 ? 6.103 -1.513 -25.603 1.00 90.62 82 GLN A N 1
ATOM 609 C CA . GLN A 1 82 ? 6.721 -2.796 -25.267 1.00 90.62 82 GLN A CA 1
ATOM 610 C C . GLN A 1 82 ? 7.855 -2.665 -24.236 1.00 90.62 82 GLN A C 1
ATOM 612 O O . GLN A 1 82 ? 8.197 -3.645 -23.569 1.00 90.62 82 GLN A O 1
ATOM 617 N N . SER A 1 83 ? 8.420 -1.467 -24.055 1.00 91.19 83 SER A N 1
ATOM 618 C CA . SER A 1 83 ? 9.461 -1.182 -23.054 1.00 91.19 83 SER A CA 1
ATOM 619 C C . SER A 1 83 ? 9.055 -0.075 -22.081 1.00 91.19 83 SER A C 1
ATOM 621 O O . SER A 1 83 ? 8.216 0.770 -22.393 1.00 91.19 83 SER A O 1
ATOM 623 N N . LEU A 1 84 ? 9.674 -0.044 -20.896 1.00 91.69 84 LEU A N 1
ATOM 624 C CA . LEU A 1 84 ? 9.457 1.049 -19.942 1.00 91.69 84 LEU A CA 1
ATOM 625 C C . LEU A 1 84 ? 9.842 2.416 -20.532 1.00 91.69 84 LEU A C 1
ATOM 627 O O . LEU A 1 84 ? 9.197 3.415 -20.227 1.00 91.69 84 LEU A O 1
ATOM 631 N N . ASP A 1 85 ? 10.846 2.454 -21.407 1.00 91.06 85 ASP A N 1
ATOM 632 C CA . ASP A 1 85 ? 11.273 3.671 -22.100 1.00 91.06 85 ASP A CA 1
ATOM 633 C C . ASP A 1 85 ? 10.169 4.201 -23.015 1.00 91.06 85 ASP A C 1
ATOM 635 O O . ASP A 1 85 ? 9.840 5.383 -22.954 1.00 91.06 85 ASP A O 1
ATOM 639 N N . GLU A 1 86 ? 9.538 3.324 -23.801 1.00 92.31 86 GLU A N 1
ATOM 640 C CA . GLU A 1 86 ? 8.398 3.677 -24.652 1.00 92.31 86 GLU A CA 1
ATOM 641 C C . GLU A 1 86 ? 7.205 4.145 -23.800 1.00 92.31 86 GLU A C 1
ATOM 643 O O . GLU A 1 86 ? 6.575 5.155 -24.123 1.00 92.31 86 GLU A O 1
ATOM 648 N N . VAL A 1 87 ? 6.935 3.473 -22.674 1.00 95.00 87 VAL A N 1
ATOM 649 C CA . VAL A 1 87 ? 5.882 3.863 -21.721 1.00 95.00 87 VAL A CA 1
ATOM 650 C C . VAL A 1 87 ? 6.130 5.264 -21.156 1.00 95.00 87 VAL A C 1
ATOM 652 O O . VAL A 1 87 ? 5.239 6.115 -21.196 1.00 95.00 87 VAL A O 1
ATOM 655 N N . LEU A 1 88 ? 7.341 5.537 -20.668 1.00 93.44 88 LEU A N 1
ATOM 656 C CA . LEU A 1 88 ? 7.697 6.829 -20.080 1.00 93.44 88 LEU A CA 1
ATOM 657 C C . LEU A 1 88 ? 7.821 7.939 -21.128 1.00 93.44 88 LEU A C 1
ATOM 659 O O . LEU A 1 88 ? 7.488 9.081 -20.828 1.00 93.44 88 LEU A O 1
ATOM 663 N N . GLN A 1 89 ? 8.206 7.632 -22.366 1.00 93.06 89 GLN A N 1
ATOM 664 C CA . GLN A 1 89 ? 8.240 8.607 -23.461 1.00 93.06 89 GLN A CA 1
ATOM 665 C C . GLN A 1 89 ? 6.837 9.099 -23.849 1.00 93.06 89 GLN A C 1
ATOM 667 O O . GLN A 1 89 ? 6.677 10.241 -24.276 1.00 93.06 89 GLN A O 1
ATOM 672 N N . HIS A 1 90 ? 5.812 8.262 -23.664 1.00 94.44 90 HIS A N 1
ATOM 673 C CA . HIS A 1 90 ? 4.410 8.622 -23.899 1.00 94.44 90 HIS A CA 1
ATOM 674 C C . HIS A 1 90 ? 3.733 9.261 -22.676 1.00 94.44 90 HIS A C 1
ATOM 676 O O . HIS A 1 90 ? 2.555 9.644 -22.738 1.00 94.44 90 HIS A O 1
ATOM 682 N N . ALA A 1 91 ? 4.454 9.401 -21.560 1.00 93.06 91 ALA A N 1
ATOM 683 C CA . ALA A 1 91 ? 3.968 10.095 -20.382 1.00 93.06 91 ALA A CA 1
ATOM 684 C C . ALA A 1 91 ? 4.146 11.621 -20.528 1.00 93.06 91 ALA A C 1
ATOM 686 O O . ALA A 1 91 ? 5.254 12.100 -20.776 1.00 93.06 91 ALA A O 1
ATOM 687 N N . PRO A 1 92 ? 3.090 12.430 -20.314 1.00 90.44 92 PRO A N 1
ATOM 688 C CA . PRO A 1 92 ? 3.201 13.882 -20.401 1.00 90.44 92 PRO A CA 1
ATOM 689 C C . PRO A 1 92 ? 4.243 14.457 -19.432 1.00 90.44 92 PRO A C 1
ATOM 691 O O . PRO A 1 92 ? 4.232 14.156 -18.233 1.00 90.44 92 PRO A O 1
ATOM 694 N N . GLY A 1 93 ? 5.109 15.335 -19.944 1.00 89.38 93 GLY A N 1
ATOM 695 C CA . GLY A 1 93 ? 6.114 16.046 -19.148 1.00 89.38 93 GLY A CA 1
ATOM 696 C C . GLY A 1 93 ? 7.319 15.203 -18.721 1.00 89.38 93 GLY A C 1
ATOM 697 O O . GLY A 1 93 ? 8.090 15.671 -17.880 1.00 89.38 93 GLY A O 1
ATOM 698 N N . ILE A 1 94 ? 7.473 13.997 -19.279 1.00 92.50 94 ILE A N 1
ATOM 699 C CA . ILE A 1 94 ? 8.643 13.140 -19.094 1.00 92.50 94 ILE A CA 1
ATOM 700 C C . ILE A 1 94 ? 9.523 13.212 -20.343 1.00 92.50 94 ILE A C 1
ATOM 702 O O . ILE A 1 94 ? 9.045 13.066 -21.466 1.00 92.50 94 ILE A O 1
ATOM 706 N N . THR A 1 95 ? 10.818 13.423 -20.138 1.00 92.25 95 THR A N 1
ATOM 707 C CA . THR A 1 95 ? 11.840 13.328 -21.179 1.00 92.25 95 THR A CA 1
ATOM 708 C C . THR A 1 95 ? 12.660 12.072 -20.935 1.00 92.25 95 THR A C 1
ATOM 710 O O . THR A 1 95 ? 13.205 11.882 -19.846 1.00 92.25 95 THR A O 1
ATOM 713 N N . VAL A 1 96 ? 12.754 11.229 -21.958 1.00 90.19 96 VAL A N 1
ATOM 714 C CA . VAL A 1 96 ? 13.564 10.010 -21.956 1.00 90.19 96 VAL A CA 1
ATOM 715 C C . VAL A 1 96 ? 14.856 10.304 -22.709 1.00 90.19 96 VAL A C 1
ATOM 717 O O . VAL A 1 96 ? 14.823 10.660 -23.886 1.00 90.19 96 VAL A O 1
ATOM 720 N N . GLN A 1 97 ? 15.988 10.201 -22.020 1.00 87.25 97 GLN A N 1
ATOM 721 C CA . GLN A 1 97 ? 17.313 10.434 -22.579 1.00 87.25 97 GLN A CA 1
ATOM 722 C C . GLN A 1 97 ? 18.101 9.119 -22.557 1.00 87.25 97 GLN A C 1
ATOM 724 O O . GLN A 1 97 ? 18.566 8.716 -21.489 1.00 87.25 97 GLN A O 1
ATOM 729 N N . PRO A 1 98 ? 18.262 8.434 -23.702 1.00 78.12 98 PRO A N 1
ATOM 730 C CA . PRO A 1 98 ? 19.123 7.264 -23.768 1.00 78.12 98 PRO A CA 1
ATOM 731 C C . PRO A 1 98 ? 20.584 7.677 -23.543 1.00 78.12 98 PRO A C 1
ATOM 733 O O . PRO A 1 98 ? 21.050 8.699 -24.054 1.00 78.12 98 PRO A O 1
ATOM 736 N N . TYR A 1 99 ? 21.297 6.874 -22.766 1.00 72.50 99 TYR A N 1
ATOM 737 C CA . TYR A 1 99 ? 22.729 6.960 -22.514 1.00 72.50 99 TYR A CA 1
ATOM 738 C C . TYR A 1 99 ? 23.470 5.826 -23.231 1.00 72.50 99 TYR A C 1
ATOM 740 O O . TYR A 1 99 ? 22.886 4.965 -23.891 1.00 72.50 99 TYR A O 1
ATOM 748 N N . GLN A 1 100 ? 24.791 5.818 -23.066 1.00 66.81 100 GLN A N 1
ATOM 749 C CA . GLN A 1 100 ? 25.641 4.697 -23.448 1.00 66.81 100 GLN A CA 1
ATOM 750 C C . GLN A 1 100 ? 25.226 3.422 -22.678 1.00 66.81 100 GLN A C 1
ATOM 752 O O . GLN A 1 100 ? 24.545 3.489 -21.648 1.00 66.81 100 GLN A O 1
ATOM 757 N N . LEU A 1 101 ? 25.659 2.249 -23.152 1.00 67.81 101 LEU A N 1
ATOM 758 C CA . LEU A 1 101 ? 25.446 0.950 -22.483 1.00 67.81 101 LEU A CA 1
ATOM 759 C C . LEU A 1 101 ? 23.976 0.485 -22.383 1.00 67.81 101 LEU A C 1
ATOM 761 O O . LEU A 1 101 ? 23.662 -0.354 -21.540 1.00 67.81 101 LEU A O 1
ATOM 765 N N . LEU A 1 102 ? 23.071 1.021 -23.215 1.00 73.62 102 LEU A N 1
ATOM 766 C CA . LEU A 1 102 ? 21.618 0.761 -23.151 1.00 73.62 102 LEU A CA 1
ATOM 767 C C . LEU A 1 102 ? 20.976 1.239 -21.841 1.00 73.62 102 LEU A C 1
ATOM 769 O O . LEU A 1 102 ? 19.971 0.689 -21.404 1.00 73.62 102 LEU A O 1
ATOM 773 N N . THR A 1 103 ? 21.560 2.237 -21.186 1.00 77.25 103 THR A N 1
ATOM 774 C CA . THR A 1 103 ? 20.980 2.817 -19.971 1.00 77.25 103 THR A CA 1
ATOM 775 C C . THR A 1 103 ? 20.162 4.045 -20.330 1.00 77.25 103 THR A C 1
ATOM 777 O O . THR A 1 103 ? 20.426 4.694 -21.339 1.00 77.25 103 THR A O 1
ATOM 780 N N . THR A 1 104 ? 19.166 4.382 -19.514 1.00 82.12 104 THR A N 1
ATOM 781 C CA . THR A 1 104 ? 18.243 5.477 -19.826 1.00 82.12 104 THR A CA 1
ATOM 782 C C . THR A 1 104 ? 18.083 6.405 -18.628 1.00 82.12 104 THR A C 1
ATOM 784 O O . THR A 1 104 ? 17.838 5.975 -17.501 1.00 82.12 104 THR A O 1
ATOM 787 N N . GLY A 1 105 ? 18.254 7.704 -18.870 1.00 86.88 105 GLY A N 1
ATOM 788 C CA . GLY A 1 105 ? 17.924 8.769 -17.935 1.00 86.88 105 GLY A CA 1
ATOM 789 C C . GLY A 1 105 ? 16.499 9.246 -18.155 1.00 86.88 105 GLY A C 1
ATOM 790 O O . GLY A 1 105 ? 16.105 9.537 -19.282 1.00 86.88 105 GLY A O 1
ATOM 791 N N . TYR A 1 106 ? 15.738 9.380 -17.075 1.00 89.31 106 TYR A N 1
ATOM 792 C CA . TYR A 1 106 ? 14.391 9.936 -17.124 1.00 89.31 106 TYR A CA 1
ATOM 793 C C . TYR A 1 106 ? 14.377 11.288 -16.431 1.00 89.31 106 TYR A C 1
ATOM 795 O O . TYR A 1 106 ? 14.975 11.453 -15.368 1.00 89.31 106 TYR A O 1
ATOM 803 N N . TYR A 1 107 ? 13.693 12.256 -17.027 1.00 90.62 107 TYR A N 1
ATOM 804 C CA . TYR A 1 107 ? 13.656 13.625 -16.535 1.00 90.62 107 TYR A CA 1
ATOM 805 C C . TYR A 1 107 ? 12.231 14.152 -16.505 1.00 90.62 107 TYR A C 1
ATOM 807 O O . TYR A 1 107 ? 11.459 13.926 -17.431 1.00 90.62 107 TYR A O 1
ATOM 815 N N . ALA A 1 108 ? 11.903 14.920 -15.473 1.00 90.56 108 ALA A N 1
ATOM 816 C CA . ALA A 1 108 ? 10.686 15.716 -15.410 1.00 90.56 108 ALA A CA 1
ATOM 817 C C . ALA A 1 108 ? 11.057 17.148 -15.030 1.00 90.56 108 ALA A C 1
ATOM 819 O O . ALA A 1 108 ? 11.727 17.377 -14.024 1.00 90.56 108 ALA A O 1
ATOM 820 N N . ARG A 1 109 ? 10.621 18.129 -15.832 1.00 88.38 109 ARG A N 1
ATOM 821 C CA . ARG A 1 109 ? 10.903 19.563 -15.597 1.00 88.38 109 ARG A CA 1
ATOM 822 C C . ARG A 1 109 ? 12.401 19.878 -15.412 1.00 88.38 109 ARG A C 1
ATOM 824 O O . ARG A 1 109 ? 12.761 20.730 -14.610 1.00 88.38 109 ARG A O 1
ATOM 831 N N . GLY A 1 110 ? 13.272 19.170 -16.135 1.00 87.19 110 GLY A N 1
ATOM 832 C CA . GLY A 1 110 ? 14.730 19.343 -16.068 1.00 87.19 110 GLY A CA 1
ATOM 833 C C . GLY A 1 110 ? 15.416 18.659 -14.881 1.00 87.19 110 GLY A C 1
ATOM 834 O O . GLY A 1 110 ? 16.641 18.590 -14.857 1.00 87.19 110 GLY A O 1
ATOM 835 N N . PHE A 1 111 ? 14.662 18.096 -13.934 1.00 88.31 111 PHE A N 1
ATOM 836 C CA . PHE A 1 111 ? 15.210 17.296 -12.841 1.00 88.31 111 PHE A CA 1
ATOM 837 C C . PHE A 1 111 ? 15.210 15.816 -13.212 1.00 88.31 111 PHE A C 1
ATOM 839 O O . PHE A 1 111 ? 14.259 15.315 -13.817 1.00 88.31 111 PHE A O 1
ATOM 846 N N . LYS A 1 112 ? 16.286 15.119 -12.846 1.00 87.75 112 LYS A N 1
ATOM 847 C CA . LYS A 1 112 ? 16.422 13.679 -13.053 1.00 87.75 112 LYS A CA 1
ATOM 848 C C . LYS A 1 112 ? 15.480 12.929 -12.115 1.00 87.75 112 LYS A C 1
ATOM 850 O O . LYS A 1 112 ? 15.424 13.245 -10.932 1.00 87.75 112 LYS A O 1
ATOM 855 N N . ILE A 1 113 ? 14.775 11.934 -12.635 1.00 86.88 113 ILE A N 1
ATOM 856 C CA . ILE A 1 113 ? 13.934 11.016 -11.871 1.00 86.88 113 ILE A CA 1
ATOM 857 C C . ILE A 1 113 ? 14.816 9.859 -11.400 1.00 86.88 113 ILE A C 1
ATOM 859 O O . ILE A 1 113 ? 15.327 9.093 -12.215 1.00 86.88 113 ILE A O 1
ATOM 863 N N . ASP A 1 114 ? 14.984 9.734 -10.089 1.00 80.62 114 ASP A N 1
ATOM 864 C CA . ASP A 1 114 ? 15.635 8.589 -9.433 1.00 80.62 114 ASP A CA 1
ATOM 865 C C . ASP A 1 114 ? 14.724 7.898 -8.402 1.00 80.62 114 ASP A C 1
ATOM 867 O O . ASP A 1 114 ? 15.096 6.876 -7.832 1.00 80.62 114 ASP A O 1
ATOM 871 N N . SER A 1 115 ? 13.502 8.412 -8.221 1.00 81.94 115 SER A N 1
ATOM 872 C CA . SER A 1 115 ? 12.489 7.822 -7.351 1.00 81.94 115 SER A CA 1
ATOM 873 C C . SER A 1 115 ? 11.645 6.821 -8.140 1.00 81.94 115 SER A C 1
ATOM 875 O O . SER A 1 115 ? 10.629 7.165 -8.753 1.00 81.94 115 SER A O 1
ATOM 877 N N . PHE A 1 116 ? 12.108 5.573 -8.164 1.00 84.94 116 PHE A N 1
ATOM 878 C CA . PHE A 1 116 ? 11.395 4.445 -8.754 1.00 84.94 116 PHE A CA 1
ATOM 879 C C . PHE A 1 116 ? 10.925 3.480 -7.676 1.00 84.94 116 PHE A C 1
ATOM 881 O O . PHE A 1 116 ? 11.648 3.165 -6.730 1.00 84.94 116 PHE A O 1
ATOM 888 N N . GLN A 1 117 ? 9.715 2.976 -7.862 1.00 81.69 117 GLN A N 1
ATOM 889 C CA . GLN A 1 117 ? 9.102 1.971 -7.014 1.00 81.69 117 GLN A CA 1
ATOM 890 C C . GLN A 1 117 ? 8.574 0.834 -7.879 1.00 81.69 117 GLN A C 1
ATOM 892 O O . GLN A 1 117 ? 8.183 1.048 -9.026 1.00 81.69 117 GLN A O 1
ATOM 897 N N . GLN A 1 118 ? 8.557 -0.372 -7.333 1.00 83.38 118 GLN A N 1
ATOM 898 C CA . GLN A 1 118 ? 7.813 -1.487 -7.889 1.00 83.38 118 GLN A CA 1
ATOM 899 C C . GLN A 1 118 ? 6.847 -1.980 -6.828 1.00 83.38 118 GLN A C 1
ATOM 901 O O . GLN A 1 118 ? 7.280 -2.464 -5.786 1.00 83.38 118 GLN A O 1
ATOM 906 N N . ASP A 1 119 ? 5.551 -1.844 -7.105 1.00 78.31 119 ASP A N 1
ATOM 907 C CA . ASP A 1 119 ? 4.494 -2.114 -6.129 1.00 78.31 119 ASP A CA 1
ATOM 908 C C . ASP A 1 119 ? 4.742 -1.362 -4.806 1.00 78.31 119 ASP A C 1
ATOM 910 O O . ASP A 1 119 ? 4.766 -1.960 -3.737 1.00 78.31 119 ASP A O 1
ATOM 914 N N . GLU A 1 120 ? 5.017 -0.054 -4.907 1.00 74.19 120 GLU A N 1
ATOM 915 C CA . GLU A 1 120 ? 5.370 0.870 -3.805 1.00 74.19 120 GLU A CA 1
ATOM 916 C C . GLU A 1 120 ? 6.732 0.628 -3.141 1.00 74.19 120 GLU A C 1
ATOM 918 O O . GLU A 1 120 ? 7.269 1.532 -2.500 1.00 74.19 120 GLU A O 1
ATOM 923 N N . VAL A 1 121 ? 7.358 -0.526 -3.370 1.00 74.06 121 VAL A N 1
ATOM 924 C CA . VAL A 1 121 ? 8.690 -0.834 -2.847 1.00 74.06 121 VAL A CA 1
ATOM 925 C C . VAL A 1 121 ? 9.746 -0.042 -3.617 1.00 74.06 121 VAL A C 1
ATOM 927 O O . VAL A 1 121 ? 9.855 -0.226 -4.831 1.00 74.06 121 VAL A O 1
ATOM 930 N N . PRO A 1 122 ? 10.568 0.800 -2.963 1.00 75.25 122 PRO A N 1
ATOM 931 C CA . PRO A 1 122 ? 11.656 1.497 -3.637 1.00 75.25 122 PRO A CA 1
ATOM 932 C C . PRO A 1 122 ? 12.615 0.518 -4.316 1.00 75.25 122 PRO A C 1
ATOM 934 O O . PRO A 1 122 ? 13.077 -0.448 -3.703 1.00 75.25 122 PRO A O 1
ATOM 937 N N . ILE A 1 123 ? 12.940 0.787 -5.578 1.00 77.31 123 ILE A N 1
ATOM 938 C CA . ILE A 1 123 ? 13.904 0.010 -6.356 1.00 77.31 123 ILE A CA 1
ATOM 939 C C . ILE A 1 123 ? 14.983 0.925 -6.911 1.00 77.31 123 ILE A C 1
ATOM 941 O O . ILE A 1 123 ? 14.737 2.073 -7.278 1.00 77.31 123 ILE A O 1
ATOM 945 N N . GLN A 1 124 ? 16.201 0.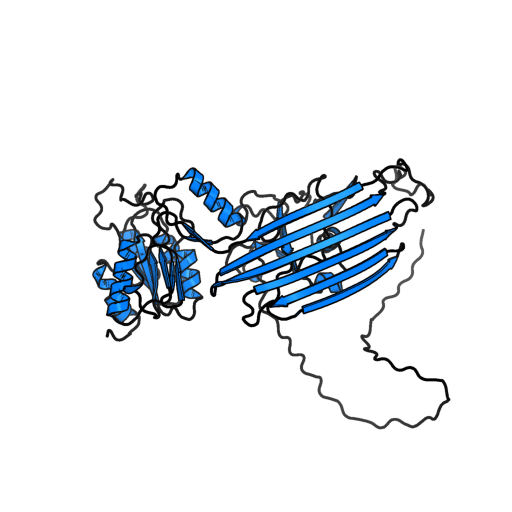401 -7.012 1.00 72.38 124 GLN A N 1
ATOM 946 C CA . GLN A 1 124 ? 17.306 1.156 -7.581 1.00 72.38 124 GLN A CA 1
ATOM 947 C C . GLN A 1 124 ? 17.180 1.188 -9.110 1.00 72.38 124 GLN A C 1
ATOM 949 O O . GLN A 1 124 ? 17.595 0.265 -9.814 1.00 72.38 124 GLN A O 1
ATOM 954 N N . MET A 1 125 ? 16.574 2.258 -9.619 1.00 74.31 125 MET A N 1
ATOM 955 C CA . MET A 1 125 ? 16.424 2.546 -11.045 1.00 74.31 125 MET A CA 1
ATOM 956 C C . MET A 1 125 ? 16.751 4.015 -11.353 1.00 74.31 125 MET A C 1
ATOM 958 O O . MET A 1 125 ? 17.020 4.810 -10.455 1.00 74.31 125 MET A O 1
ATOM 962 N N . GLY A 1 126 ? 16.782 4.377 -12.639 1.00 58.22 126 GLY A N 1
ATOM 963 C CA . GLY A 1 126 ? 17.009 5.757 -13.075 1.00 58.22 126 GLY A CA 1
ATOM 964 C C . GLY A 1 126 ? 18.464 6.227 -12.985 1.00 58.22 126 GLY A C 1
ATOM 965 O O . GLY A 1 126 ? 18.736 7.403 -13.202 1.00 58.22 126 GLY A O 1
ATOM 966 N N . GLN A 1 127 ? 19.428 5.346 -12.698 1.00 62.91 127 GLN A N 1
ATOM 967 C CA . GLN A 1 127 ? 20.863 5.657 -12.741 1.00 62.91 127 GLN A CA 1
ATOM 968 C C . GLN A 1 127 ? 21.530 5.011 -13.966 1.00 62.91 127 GLN A C 1
ATOM 970 O O . GLN A 1 127 ? 20.977 4.093 -14.563 1.00 62.91 127 GLN A O 1
ATOM 975 N N . MET A 1 128 ? 22.746 5.448 -14.326 1.00 56.72 128 MET A N 1
ATOM 976 C CA . MET A 1 128 ? 23.508 4.918 -15.481 1.00 56.72 128 MET A CA 1
ATOM 977 C C . MET A 1 128 ? 23.975 3.451 -15.317 1.00 56.72 128 MET A C 1
ATOM 979 O O . MET A 1 128 ? 24.840 2.991 -16.047 1.00 56.72 128 MET A O 1
ATOM 983 N N . ALA A 1 129 ? 23.437 2.715 -14.344 1.00 59.38 129 ALA A N 1
ATOM 984 C CA . ALA A 1 129 ? 23.702 1.296 -14.101 1.00 59.38 129 ALA A CA 1
ATOM 985 C C . ALA A 1 129 ? 22.403 0.471 -14.005 1.00 59.38 129 ALA A C 1
ATOM 987 O O . ALA A 1 129 ? 22.418 -0.665 -13.536 1.00 59.38 129 ALA A O 1
ATOM 988 N N . SER A 1 130 ? 21.260 1.049 -14.391 1.00 72.06 130 SER A N 1
ATOM 989 C CA . SER A 1 130 ? 19.962 0.382 -14.310 1.00 72.06 130 SER A CA 1
ATOM 990 C C . SER A 1 130 ? 19.645 -0.349 -15.619 1.00 72.06 130 SER A C 1
ATOM 992 O O . SER A 1 130 ? 19.665 0.287 -16.674 1.00 72.06 130 SER A O 1
ATOM 994 N N . PRO A 1 131 ? 19.325 -1.655 -15.575 1.00 73.94 131 PRO A N 1
ATOM 995 C CA . PRO A 1 131 ? 19.012 -2.411 -16.780 1.00 73.94 131 PRO A CA 1
ATOM 996 C C . PRO A 1 131 ? 17.673 -1.953 -17.382 1.00 73.94 131 PRO A C 1
ATOM 998 O O . PRO A 1 131 ? 16.734 -1.682 -16.615 1.00 73.94 131 PRO A O 1
ATOM 1001 N N . PRO A 1 132 ? 17.531 -1.947 -18.724 1.00 81.38 132 PRO A N 1
ATOM 1002 C CA . PRO A 1 132 ? 16.246 -1.724 -19.385 1.00 81.38 132 PRO A CA 1
ATOM 1003 C C . PRO A 1 132 ? 15.162 -2.646 -18.828 1.00 81.38 132 PRO A C 1
ATOM 1005 O O . PRO A 1 132 ? 15.452 -3.762 -18.396 1.00 81.38 132 PRO A O 1
ATOM 1008 N N . GLN A 1 133 ? 13.905 -2.210 -18.848 1.00 87.00 133 GLN A N 1
ATOM 1009 C CA . GLN A 1 133 ? 12.779 -3.015 -18.370 1.00 87.00 133 GLN A CA 1
ATOM 1010 C C . GLN A 1 133 ? 11.784 -3.282 -19.498 1.00 87.00 133 GLN A C 1
ATOM 1012 O O . GLN A 1 133 ? 11.366 -2.360 -20.204 1.00 87.00 133 GLN A O 1
ATOM 1017 N N . ASP A 1 134 ? 11.382 -4.542 -19.633 1.00 90.94 134 ASP A N 1
ATOM 1018 C CA . ASP A 1 134 ? 10.268 -4.936 -20.489 1.00 90.94 134 ASP A CA 1
ATOM 1019 C C . ASP A 1 134 ? 8.928 -4.523 -19.858 1.00 90.94 134 ASP A C 1
ATOM 1021 O O . ASP A 1 134 ? 8.722 -4.705 -18.655 1.00 90.94 134 ASP A O 1
ATOM 1025 N N . ALA A 1 135 ? 8.010 -3.969 -20.653 1.00 92.25 135 ALA A N 1
ATOM 1026 C CA . ALA A 1 135 ? 6.718 -3.507 -20.147 1.00 92.25 135 ALA A CA 1
ATOM 1027 C C . ALA A 1 135 ? 5.697 -4.642 -19.958 1.00 92.25 135 ALA A C 1
ATOM 1029 O O . ALA A 1 135 ? 4.676 -4.440 -19.299 1.00 92.25 135 ALA A O 1
ATOM 1030 N N . GLY A 1 136 ? 5.942 -5.831 -20.518 1.00 91.19 136 GLY A N 1
ATOM 1031 C CA . GLY A 1 136 ? 4.984 -6.938 -20.569 1.00 91.19 136 GLY A CA 1
ATOM 1032 C C . GLY A 1 136 ? 4.610 -7.517 -19.205 1.00 91.19 136 GLY A C 1
ATOM 1033 O O . GLY A 1 136 ? 3.545 -8.121 -19.074 1.00 91.19 136 GLY A O 1
ATOM 1034 N N . ILE A 1 137 ? 5.443 -7.305 -18.182 1.00 92.81 137 ILE A N 1
ATOM 1035 C CA . ILE A 1 137 ? 5.199 -7.770 -16.808 1.00 92.81 137 ILE A CA 1
ATOM 1036 C C . ILE A 1 137 ? 4.335 -6.802 -15.990 1.00 92.81 137 ILE A C 1
ATOM 1038 O O . ILE A 1 137 ? 3.865 -7.174 -14.916 1.00 92.81 137 ILE A O 1
ATOM 1042 N N . TYR A 1 138 ? 4.140 -5.569 -16.465 1.00 93.75 138 TYR A N 1
ATOM 1043 C CA . TYR A 1 138 ? 3.421 -4.534 -15.729 1.00 93.75 138 TYR A CA 1
ATOM 1044 C C . TYR A 1 138 ? 1.960 -4.455 -16.171 1.00 93.75 138 TYR A C 1
ATOM 1046 O O . TYR A 1 138 ? 1.641 -4.453 -17.364 1.00 93.75 138 TYR A O 1
ATOM 1054 N N . GLU A 1 139 ? 1.076 -4.378 -15.181 1.00 92.75 139 GLU A N 1
ATOM 1055 C CA . GLU A 1 139 ? -0.354 -4.114 -15.348 1.00 92.75 139 GLU A CA 1
ATOM 1056 C C . GLU A 1 139 ? -0.587 -2.619 -15.597 1.00 92.75 139 GLU A C 1
ATOM 1058 O O . GLU A 1 139 ? -1.470 -2.223 -16.352 1.00 92.75 139 GLU A O 1
ATOM 1063 N N . ARG A 1 140 ? 0.229 -1.763 -14.976 1.00 93.50 140 ARG A N 1
ATOM 1064 C CA . ARG A 1 140 ? 0.239 -0.320 -15.224 1.00 93.50 140 ARG A CA 1
ATOM 1065 C C . ARG A 1 140 ? 1.535 0.320 -14.743 1.00 93.50 140 ARG A C 1
ATOM 1067 O O . ARG A 1 140 ? 2.241 -0.231 -13.898 1.00 93.50 140 ARG A O 1
ATOM 1074 N N . VAL A 1 141 ? 1.803 1.514 -15.254 1.00 94.31 141 VAL A N 1
ATOM 1075 C CA . VAL A 1 141 ? 2.841 2.416 -14.748 1.00 94.31 141 VAL A CA 1
ATOM 1076 C C . VAL A 1 141 ? 2.166 3.681 -14.245 1.00 94.31 141 VAL A C 1
ATOM 1078 O O . VAL A 1 141 ? 1.414 4.331 -14.974 1.00 94.31 141 VAL A O 1
ATOM 1081 N N . GLU A 1 142 ? 2.414 4.018 -12.988 1.00 92.00 142 GLU A N 1
ATOM 1082 C CA . GLU A 1 142 ? 1.874 5.206 -12.345 1.00 92.00 142 GLU A CA 1
ATOM 1083 C C . GLU A 1 142 ? 2.993 6.238 -12.174 1.00 92.00 142 GLU A C 1
ATOM 1085 O O . GLU A 1 142 ? 4.120 5.906 -11.809 1.00 92.00 142 GLU A O 1
ATOM 1090 N N . ILE A 1 143 ? 2.699 7.501 -12.461 1.00 91.31 143 ILE A N 1
ATOM 1091 C CA . ILE A 1 143 ? 3.677 8.587 -12.457 1.00 91.31 143 ILE A CA 1
ATOM 1092 C C . ILE A 1 143 ? 3.079 9.743 -11.682 1.00 91.31 143 ILE A C 1
ATOM 1094 O O . ILE A 1 143 ? 2.081 10.332 -12.099 1.00 91.31 143 ILE A O 1
ATOM 1098 N N . LEU A 1 144 ? 3.715 10.095 -10.576 1.00 88.25 144 LEU A N 1
ATOM 1099 C CA . LEU A 1 144 ? 3.351 11.242 -9.767 1.00 88.25 144 LEU A CA 1
ATOM 1100 C C . LEU A 1 144 ? 4.389 12.339 -9.967 1.00 88.25 144 LEU A C 1
ATOM 1102 O O . LEU A 1 144 ? 5.553 12.180 -9.606 1.00 88.25 144 LEU A O 1
ATOM 1106 N N . ARG A 1 145 ? 3.985 13.460 -10.565 1.00 88.00 145 ARG A N 1
ATOM 1107 C CA . ARG A 1 145 ? 4.914 14.550 -10.885 1.00 88.00 145 ARG A CA 1
ATOM 1108 C C . ARG A 1 145 ? 5.066 15.525 -9.722 1.00 88.00 145 ARG A C 1
ATOM 1110 O O . ARG A 1 145 ? 4.108 16.187 -9.330 1.00 88.00 145 ARG A O 1
ATOM 1117 N N . GLY A 1 146 ? 6.312 15.765 -9.323 1.00 81.25 146 GLY A N 1
ATOM 1118 C CA . GLY A 1 146 ? 6.703 16.770 -8.333 1.00 81.25 146 GLY A CA 1
ATOM 1119 C C . GLY A 1 146 ? 7.228 16.171 -7.047 1.00 81.25 146 GLY A C 1
ATOM 1120 O O . GLY A 1 146 ? 7.212 14.959 -6.861 1.00 81.25 146 GLY A O 1
ATOM 1121 N N . ALA A 1 147 ? 7.696 17.054 -6.166 1.00 71.06 147 ALA A N 1
ATOM 1122 C CA . ALA A 1 147 ? 8.164 16.664 -4.850 1.00 71.06 147 ALA A CA 1
ATOM 1123 C C . ALA A 1 147 ? 7.022 16.007 -4.066 1.00 71.06 147 ALA A C 1
ATOM 1125 O O . ALA A 1 147 ? 5.977 16.620 -3.846 1.00 71.06 147 ALA A O 1
ATOM 1126 N N . ASN A 1 148 ? 7.242 14.769 -3.632 1.00 65.69 148 ASN A N 1
ATOM 1127 C CA . ASN A 1 148 ? 6.270 14.007 -2.857 1.00 65.69 148 ASN A CA 1
ATOM 1128 C C . ASN A 1 148 ? 6.858 13.468 -1.542 1.00 65.69 148 ASN A C 1
ATOM 1130 O O . ASN A 1 148 ? 6.631 12.323 -1.153 1.00 65.69 148 ASN A O 1
ATOM 1134 N N . GLY A 1 149 ? 7.630 14.306 -0.843 1.00 57.19 149 GLY A N 1
ATOM 1135 C CA . GLY A 1 149 ? 8.273 13.918 0.417 1.00 57.19 149 GLY A CA 1
ATOM 1136 C C . GLY A 1 149 ? 7.285 13.518 1.520 1.00 57.19 149 GLY A C 1
ATOM 1137 O O . GLY A 1 149 ? 7.634 12.724 2.384 1.00 57.19 149 GLY A O 1
ATOM 1138 N N . LEU A 1 150 ? 6.034 13.994 1.456 1.00 58.94 150 LEU A N 1
ATOM 1139 C CA . LEU A 1 150 ? 4.999 13.643 2.431 1.00 58.94 150 LEU A CA 1
ATOM 1140 C C . LEU A 1 150 ? 4.554 12.175 2.325 1.00 58.94 150 LEU A C 1
ATOM 1142 O O . LEU A 1 150 ? 4.344 11.543 3.353 1.00 58.94 150 LEU A O 1
ATOM 1146 N N . MET A 1 151 ? 4.441 11.620 1.112 1.00 62.22 151 MET A N 1
ATOM 1147 C CA . MET A 1 151 ? 3.955 10.241 0.925 1.00 62.22 151 MET A CA 1
ATOM 1148 C C . MET A 1 151 ? 5.090 9.229 0.728 1.00 62.22 151 MET A C 1
ATOM 1150 O O . MET A 1 151 ? 4.863 8.021 0.777 1.00 62.22 151 MET A O 1
ATOM 1154 N N . GLN A 1 152 ? 6.309 9.694 0.444 1.00 56.41 152 GLN A N 1
ATOM 1155 C CA . GLN A 1 152 ? 7.421 8.820 0.050 1.00 56.41 152 GLN A CA 1
ATOM 1156 C C . GLN A 1 152 ? 8.742 9.105 0.769 1.00 56.41 152 GLN A C 1
ATOM 1158 O O . GLN A 1 152 ? 9.745 8.458 0.479 1.00 56.41 152 GLN A O 1
ATOM 1163 N N . GLY A 1 153 ? 8.760 10.042 1.720 1.00 60.41 153 GLY A N 1
ATOM 1164 C CA . GLY A 1 153 ? 9.955 10.374 2.490 1.00 60.41 153 GLY A CA 1
ATOM 1165 C C . GLY A 1 153 ? 10.989 11.129 1.654 1.00 60.41 153 GLY A C 1
ATOM 1166 O O . GLY A 1 153 ? 10.910 12.352 1.536 1.00 60.41 153 GLY A O 1
ATOM 1167 N N . SER A 1 154 ? 11.971 10.415 1.087 1.00 54.91 154 SER A N 1
ATOM 1168 C CA . SER A 1 154 ? 13.053 11.015 0.289 1.00 54.91 154 SER A CA 1
ATOM 1169 C C . SER A 1 154 ? 12.484 11.719 -0.949 1.00 54.91 154 SER A C 1
ATOM 1171 O O . SER A 1 154 ? 12.024 11.092 -1.902 1.00 54.91 154 SER A O 1
ATOM 1173 N N . GLY A 1 155 ? 12.452 13.052 -0.908 1.00 56.00 155 GLY A N 1
ATOM 1174 C CA . GLY A 1 155 ? 11.817 13.875 -1.929 1.00 56.00 155 GLY A CA 1
ATOM 1175 C C . GLY A 1 155 ? 12.743 14.161 -3.106 1.00 56.00 155 GLY A C 1
ATOM 1176 O O . GLY A 1 155 ? 13.593 15.043 -3.019 1.00 56.00 155 GLY A O 1
ATOM 1177 N N . ASN A 1 156 ? 12.523 13.495 -4.240 1.00 68.06 156 ASN A N 1
ATOM 1178 C CA . ASN A 1 156 ? 13.029 13.967 -5.528 1.00 68.06 156 ASN A CA 1
ATOM 1179 C C . ASN A 1 156 ? 12.067 15.045 -6.091 1.00 68.06 156 ASN A C 1
ATOM 1181 O O . ASN A 1 156 ? 10.866 14.784 -6.196 1.00 68.06 156 ASN A O 1
ATOM 1185 N N . PRO A 1 157 ? 12.541 16.252 -6.467 1.00 77.25 157 PRO A N 1
ATOM 1186 C CA . PRO A 1 157 ? 11.686 17.313 -7.017 1.00 77.25 157 PRO A CA 1
ATOM 1187 C C . PRO A 1 157 ? 11.102 17.009 -8.412 1.00 77.25 157 PRO A C 1
ATOM 1189 O O . PRO A 1 157 ? 10.181 17.705 -8.851 1.00 77.25 157 PRO A O 1
ATOM 1192 N N . ALA A 1 158 ? 11.617 15.997 -9.115 1.00 86.38 158 ALA A N 1
ATOM 1193 C CA . ALA A 1 158 ? 11.204 15.597 -10.455 1.00 86.38 158 ALA A CA 1
ATOM 1194 C C . ALA A 1 158 ? 9.823 14.917 -10.453 1.00 86.38 158 ALA A C 1
ATOM 1196 O O . ALA A 1 158 ? 8.804 15.547 -10.769 1.00 86.38 158 ALA A O 1
ATOM 1197 N N . ALA A 1 159 ? 9.803 13.621 -10.141 1.00 87.81 159 ALA A N 1
ATOM 1198 C CA . ALA A 1 159 ? 8.638 12.749 -10.124 1.00 87.81 159 ALA A CA 1
ATOM 1199 C C . ALA A 1 159 ? 8.967 11.439 -9.392 1.00 87.81 159 ALA A C 1
ATOM 1201 O O . ALA A 1 159 ? 10.140 11.082 -9.260 1.00 87.81 159 ALA A O 1
ATOM 1202 N N . THR A 1 160 ? 7.926 10.703 -9.015 1.00 86.25 160 THR A N 1
ATOM 1203 C CA . THR A 1 160 ? 8.017 9.282 -8.669 1.00 86.25 160 THR A CA 1
ATOM 1204 C C . THR A 1 160 ? 7.340 8.448 -9.741 1.00 86.25 160 THR A C 1
ATOM 1206 O O . THR A 1 160 ? 6.222 8.762 -10.158 1.00 86.25 160 THR A O 1
ATOM 1209 N N . VAL A 1 161 ? 7.991 7.359 -10.143 1.00 89.81 161 VAL A N 1
ATOM 1210 C CA . VAL A 1 161 ? 7.421 6.334 -11.022 1.00 89.81 161 VAL A CA 1
ATOM 1211 C C . VAL A 1 161 ? 7.208 5.045 -10.229 1.00 89.81 161 VAL A C 1
ATOM 1213 O O . VAL A 1 161 ? 8.162 4.488 -9.695 1.00 89.81 161 VAL A O 1
ATOM 1216 N N . ASN A 1 162 ? 5.972 4.553 -10.174 1.00 88.38 162 ASN A N 1
ATOM 1217 C CA . ASN A 1 162 ? 5.626 3.256 -9.595 1.00 88.38 162 ASN A CA 1
ATOM 1218 C C . ASN A 1 162 ? 5.267 2.269 -10.707 1.00 88.38 162 ASN A C 1
ATOM 1220 O O . ASN A 1 162 ? 4.367 2.505 -11.517 1.00 88.38 162 ASN A O 1
ATOM 1224 N N . LEU A 1 163 ? 5.990 1.159 -10.744 1.00 91.44 163 LEU A N 1
ATOM 1225 C CA . LEU A 1 163 ? 5.797 0.059 -11.671 1.00 91.44 163 LEU A CA 1
ATOM 1226 C C . LEU A 1 163 ? 4.908 -0.974 -10.985 1.00 91.44 163 LEU A C 1
ATOM 1228 O O . LEU A 1 163 ? 5.321 -1.570 -9.994 1.00 91.44 163 LEU A O 1
ATOM 1232 N N . VAL A 1 164 ? 3.695 -1.197 -11.486 1.00 90.94 164 VAL A N 1
ATOM 1233 C CA . VAL A 1 164 ? 2.749 -2.130 -10.861 1.00 90.94 164 VAL A CA 1
ATOM 1234 C C . VAL A 1 164 ? 2.744 -3.439 -11.650 1.00 90.94 164 VAL A C 1
ATOM 1236 O O . VAL A 1 164 ? 2.233 -3.461 -12.776 1.00 90.94 164 VAL A O 1
ATOM 1239 N N . PRO A 1 165 ? 3.315 -4.536 -11.115 1.00 91.81 165 PRO A N 1
ATOM 1240 C CA . PRO A 1 165 ? 3.342 -5.820 -11.804 1.00 91.81 165 PRO A CA 1
ATOM 1241 C C . PRO A 1 165 ? 1.949 -6.442 -11.935 1.00 91.81 165 PRO A C 1
ATOM 1243 O O . PRO A 1 165 ? 1.044 -6.185 -11.139 1.00 91.81 165 PRO A O 1
ATOM 1246 N N . LYS A 1 166 ? 1.809 -7.315 -12.928 1.00 93.12 166 LYS A N 1
ATOM 1247 C CA . LYS A 1 166 ? 0.650 -8.185 -13.139 1.00 93.12 166 LYS A CA 1
ATOM 1248 C C . LYS A 1 166 ? 0.410 -9.098 -11.931 1.00 93.12 166 LYS A C 1
ATOM 1250 O O . LYS A 1 166 ? 1.323 -9.776 -11.479 1.00 93.12 166 LYS A O 1
ATOM 1255 N N . ARG A 1 167 ? -0.828 -9.162 -11.431 1.00 90.69 167 ARG A N 1
ATOM 1256 C CA . ARG A 1 167 ? -1.227 -10.035 -10.303 1.00 90.69 167 ARG A CA 1
ATOM 1257 C C . ARG A 1 167 ? -1.871 -11.332 -10.770 1.00 90.69 167 ARG A C 1
ATOM 1259 O O . ARG A 1 167 ? -2.333 -11.403 -11.911 1.00 90.69 167 ARG A O 1
ATOM 1266 N N . ALA A 1 168 ? -1.899 -12.339 -9.893 1.00 93.25 168 ALA A N 1
ATOM 1267 C CA . ALA A 1 168 ? -2.557 -13.609 -10.171 1.00 93.25 168 ALA A CA 1
ATOM 1268 C C . ALA A 1 168 ? -4.087 -13.410 -10.210 1.00 93.25 168 ALA A C 1
ATOM 1270 O O . ALA A 1 168 ? -4.672 -13.010 -9.199 1.00 93.25 168 ALA A O 1
ATOM 1271 N N . PRO A 1 169 ? -4.748 -13.639 -11.360 1.00 91.12 169 PRO A N 1
ATOM 1272 C CA . PRO A 1 169 ? -6.163 -13.336 -11.513 1.00 91.12 169 PRO A CA 1
ATOM 1273 C C . PRO A 1 169 ? -7.023 -14.375 -10.788 1.00 91.12 169 PRO A C 1
ATOM 1275 O O . PRO A 1 169 ? -6.620 -15.525 -10.599 1.00 91.12 169 PRO A O 1
ATOM 1278 N N . ARG A 1 170 ? -8.225 -13.961 -10.372 1.00 88.38 170 ARG A N 1
ATOM 1279 C CA . ARG A 1 170 ? -9.211 -14.866 -9.755 1.00 88.38 170 ARG A CA 1
ATOM 1280 C C . ARG A 1 170 ? -9.894 -15.783 -10.762 1.00 88.38 170 ARG A C 1
ATOM 1282 O O . ARG A 1 170 ? -10.328 -16.866 -10.392 1.00 88.38 170 ARG A O 1
ATOM 1289 N N . GLU A 1 171 ? -9.947 -15.362 -12.016 1.00 92.31 171 GLU A N 1
ATOM 1290 C CA . GLU A 1 171 ? -10.468 -16.143 -13.130 1.00 92.31 171 GLU A CA 1
ATOM 1291 C C . GLU A 1 171 ? -9.327 -16.560 -14.051 1.00 92.31 171 GLU A C 1
ATOM 1293 O O . GLU A 1 171 ? -8.256 -15.949 -14.057 1.00 92.31 171 GLU A O 1
ATOM 1298 N N . PHE A 1 172 ? -9.549 -17.623 -14.820 1.00 96.19 172 PHE A N 1
ATOM 1299 C CA . PHE A 1 172 ? -8.577 -18.058 -15.809 1.00 96.19 172 PHE A CA 1
ATOM 1300 C C . PHE A 1 172 ? -8.400 -16.990 -16.895 1.00 96.19 172 PHE A C 1
ATOM 1302 O O . PHE A 1 172 ? -9.368 -16.520 -17.490 1.00 96.19 172 PHE A O 1
ATOM 1309 N N . LEU A 1 173 ? -7.148 -16.646 -17.173 1.00 94.00 173 LEU A N 1
ATOM 1310 C CA . LEU A 1 173 ? -6.728 -15.696 -18.190 1.00 94.00 173 LEU A CA 1
ATOM 1311 C C . LEU A 1 173 ? -5.598 -16.319 -19.007 1.00 94.00 173 LEU A C 1
ATOM 1313 O O . LEU A 1 173 ? -4.639 -16.851 -18.449 1.00 94.00 173 LEU A O 1
ATOM 1317 N N . ALA A 1 174 ? -5.697 -16.221 -20.330 1.00 95.56 174 ALA A N 1
ATOM 1318 C CA . ALA A 1 174 ? -4.646 -16.628 -21.251 1.00 95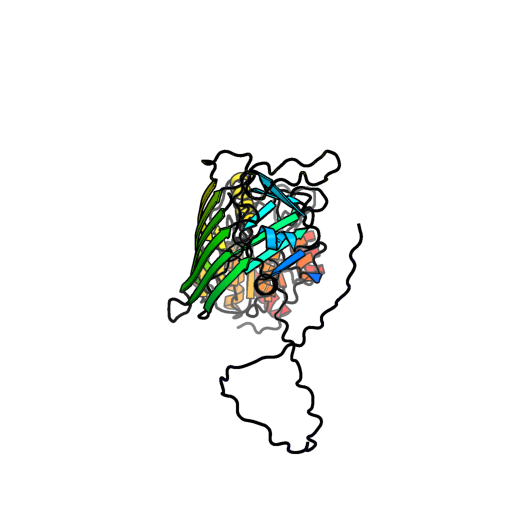.56 174 ALA A CA 1
ATOM 1319 C C . ALA A 1 174 ? -4.608 -15.671 -22.443 1.00 95.56 174 ALA A C 1
ATOM 1321 O O . ALA A 1 174 ? -5.563 -15.590 -23.211 1.00 95.56 174 ALA A O 1
ATOM 1322 N N . ASN A 1 175 ? -3.489 -14.973 -22.600 1.00 93.38 175 ASN A N 1
ATOM 1323 C CA . ASN A 1 175 ? -3.227 -14.041 -23.685 1.00 93.38 175 ASN A CA 1
ATOM 1324 C C . ASN A 1 175 ? -1.912 -14.412 -24.374 1.00 93.38 175 ASN A C 1
ATOM 1326 O O . ASN A 1 175 ? -0.942 -14.816 -23.729 1.00 93.38 175 ASN A O 1
ATOM 1330 N N . GLY A 1 176 ? -1.880 -14.251 -25.692 1.00 94.00 176 GLY A N 1
ATOM 1331 C CA . GLY A 1 176 ? -0.689 -14.446 -26.505 1.00 94.00 176 GLY A CA 1
ATOM 1332 C C . GLY A 1 176 ? -0.569 -13.333 -27.535 1.00 94.00 176 GLY A C 1
ATOM 1333 O O . GLY A 1 176 ? -1.562 -12.953 -28.152 1.00 94.00 176 GLY A O 1
ATOM 1334 N N . GLU A 1 177 ? 0.642 -12.828 -27.726 1.00 92.75 177 GLU A N 1
ATOM 1335 C CA . GLU A 1 177 ? 0.952 -11.791 -28.704 1.00 92.75 177 GLU A CA 1
ATOM 1336 C C . GLU A 1 177 ? 2.141 -12.234 -29.552 1.00 92.75 177 GLU A C 1
ATOM 1338 O O . GLU A 1 177 ? 3.138 -12.733 -29.031 1.00 92.75 177 GLU A O 1
ATOM 1343 N N . LEU A 1 178 ? 2.042 -12.024 -30.862 1.00 95.06 178 LEU A N 1
ATOM 1344 C CA . LEU A 1 178 ? 3.156 -12.132 -31.793 1.00 95.06 178 LEU A CA 1
ATOM 1345 C C . LEU A 1 178 ? 3.210 -10.839 -32.599 1.00 95.06 178 LEU A C 1
ATOM 1347 O O . LEU A 1 178 ? 2.201 -10.427 -33.172 1.00 95.06 178 LEU A O 1
ATOM 1351 N N . SER A 1 179 ? 4.380 -10.213 -32.673 1.00 92.75 179 SER A N 1
ATOM 1352 C CA . SER A 1 179 ? 4.591 -9.015 -33.482 1.00 92.75 179 SER A CA 1
ATOM 1353 C C . SER A 1 179 ? 5.846 -9.128 -34.341 1.00 92.75 179 SER A C 1
ATOM 1355 O O . SER A 1 179 ? 6.838 -9.757 -33.973 1.00 92.75 179 SER A O 1
ATOM 1357 N N . ALA A 1 180 ? 5.767 -8.525 -35.526 1.00 94.94 180 ALA A N 1
ATOM 1358 C CA . ALA A 1 180 ? 6.860 -8.379 -36.473 1.00 94.94 180 ALA A CA 1
ATOM 1359 C C . ALA A 1 180 ? 6.910 -6.918 -36.937 1.00 94.94 180 ALA A C 1
ATOM 1361 O O . ALA A 1 180 ? 5.864 -6.294 -37.138 1.00 94.94 180 ALA A O 1
ATOM 1362 N N . GLY A 1 181 ? 8.105 -6.361 -37.107 1.00 92.31 181 GLY A N 1
ATOM 1363 C CA . GLY A 1 181 ? 8.290 -4.955 -37.451 1.00 92.31 181 GLY A CA 1
ATOM 1364 C C . GLY A 1 181 ? 9.575 -4.672 -38.222 1.00 92.31 181 GLY A C 1
ATOM 1365 O O . GLY A 1 181 ? 10.305 -5.574 -38.630 1.00 92.31 181 GLY A O 1
ATOM 1366 N N . SER A 1 182 ? 9.839 -3.383 -38.435 1.00 91.94 182 SER A N 1
ATOM 1367 C CA . SER A 1 182 ? 11.053 -2.900 -39.099 1.00 91.94 182 SER A CA 1
ATOM 1368 C C . SER A 1 182 ? 12.326 -3.404 -38.413 1.00 91.94 182 SER A C 1
ATOM 1370 O O . SER A 1 182 ? 12.335 -3.629 -37.204 1.00 91.94 182 SER A O 1
ATOM 1372 N N . TRP A 1 183 ? 13.405 -3.529 -39.196 1.00 92.50 183 TRP A N 1
ATOM 1373 C CA . TRP A 1 183 ? 14.720 -4.001 -38.733 1.00 92.50 183 TRP A CA 1
ATOM 1374 C C . TRP A 1 183 ? 14.669 -5.392 -38.094 1.00 92.50 183 TRP A C 1
ATOM 1376 O O . TRP A 1 183 ? 15.203 -5.606 -37.014 1.00 92.50 183 TRP A O 1
ATOM 1386 N N . ASN A 1 184 ? 13.981 -6.332 -38.752 1.00 95.25 184 ASN A N 1
ATOM 1387 C CA . ASN A 1 184 ? 13.868 -7.723 -38.304 1.00 95.25 184 ASN A CA 1
ATOM 1388 C C . ASN A 1 184 ? 13.429 -7.857 -36.832 1.00 95.25 184 ASN A C 1
ATOM 1390 O O . ASN A 1 184 ? 13.850 -8.782 -36.145 1.00 95.25 184 ASN A O 1
ATOM 1394 N N . ARG A 1 185 ? 12.603 -6.927 -36.331 1.00 93.88 185 ARG A N 1
ATOM 1395 C CA . ARG A 1 185 ? 12.077 -6.982 -34.963 1.00 93.88 185 ARG A CA 1
ATOM 1396 C C . ARG A 1 185 ? 10.966 -8.018 -34.901 1.00 93.88 185 ARG A C 1
ATOM 1398 O O . ARG A 1 185 ? 9.901 -7.790 -35.469 1.00 93.88 185 ARG A O 1
ATOM 1405 N N . TYR A 1 186 ? 11.195 -9.107 -34.182 1.00 96.81 186 TYR A N 1
ATOM 1406 C CA . TYR A 1 186 ? 10.212 -10.145 -33.890 1.00 96.81 186 TYR A CA 1
ATOM 1407 C C . TYR A 1 186 ? 10.055 -10.283 -32.383 1.00 96.81 186 TYR A C 1
ATOM 1409 O O . TYR A 1 186 ? 11.043 -10.410 -31.659 1.00 96.81 186 TYR A O 1
ATOM 1417 N N . ARG A 1 187 ? 8.815 -10.287 -31.902 1.00 95.06 187 ARG A N 1
ATOM 1418 C CA . ARG A 1 187 ? 8.509 -10.424 -30.478 1.00 95.06 187 ARG A CA 1
ATOM 1419 C C . ARG A 1 187 ? 7.360 -11.393 -30.263 1.00 95.06 187 ARG A C 1
ATOM 1421 O O . ARG A 1 187 ? 6.388 -11.387 -31.016 1.00 95.06 187 ARG A O 1
ATOM 1428 N N . GLY A 1 188 ? 7.474 -12.200 -29.217 1.00 96.12 188 GLY A N 1
ATOM 1429 C CA . GLY A 1 188 ? 6.414 -13.073 -28.737 1.00 96.12 188 GLY A CA 1
ATOM 1430 C C . GLY A 1 188 ? 6.218 -12.932 -27.236 1.00 96.12 188 GLY A C 1
ATOM 1431 O O . GLY A 1 188 ? 7.189 -13.002 -26.483 1.00 96.12 188 GLY A O 1
ATOM 1432 N N . LEU A 1 189 ? 4.966 -12.778 -26.812 1.00 95.50 189 LEU A N 1
ATOM 1433 C CA . LEU A 1 189 ? 4.564 -12.712 -25.412 1.00 95.50 189 LEU A CA 1
ATOM 1434 C C . LEU A 1 189 ? 3.483 -13.755 -25.126 1.00 95.50 189 LEU A C 1
ATOM 1436 O O . LEU A 1 189 ? 2.555 -13.944 -25.908 1.00 95.50 189 LEU A O 1
ATOM 1440 N N . LEU A 1 190 ? 3.602 -14.410 -23.978 1.00 97.38 190 LEU A N 1
ATOM 1441 C CA . LEU A 1 190 ? 2.616 -15.319 -23.414 1.00 97.38 190 LEU A CA 1
ATOM 1442 C C . LEU A 1 190 ? 2.298 -14.864 -21.990 1.00 97.38 190 LEU A C 1
ATOM 1444 O O . LEU A 1 190 ? 3.209 -14.591 -21.213 1.00 97.38 190 LEU A O 1
ATOM 1448 N N . ASP A 1 191 ? 1.021 -14.803 -21.640 1.00 97.25 191 ASP A N 1
ATOM 1449 C CA . ASP A 1 191 ? 0.538 -14.400 -20.322 1.00 97.25 191 ASP A CA 1
ATOM 1450 C C . ASP A 1 191 ? -0.610 -15.315 -19.911 1.00 97.25 191 ASP A C 1
ATOM 1452 O O . ASP A 1 191 ? -1.681 -15.280 -20.510 1.00 97.25 191 ASP A O 1
ATOM 1456 N N . VAL A 1 192 ? -0.368 -16.166 -18.920 1.00 98.19 192 VAL A N 1
ATOM 1457 C CA . VAL A 1 192 ? -1.333 -17.165 -18.458 1.00 98.19 192 VAL A CA 1
ATOM 1458 C C . VAL A 1 192 ? -1.437 -17.086 -16.947 1.00 98.19 192 VAL A C 1
ATOM 1460 O O . VAL A 1 192 ? -0.424 -17.110 -16.251 1.00 98.19 192 VAL A O 1
ATOM 1463 N 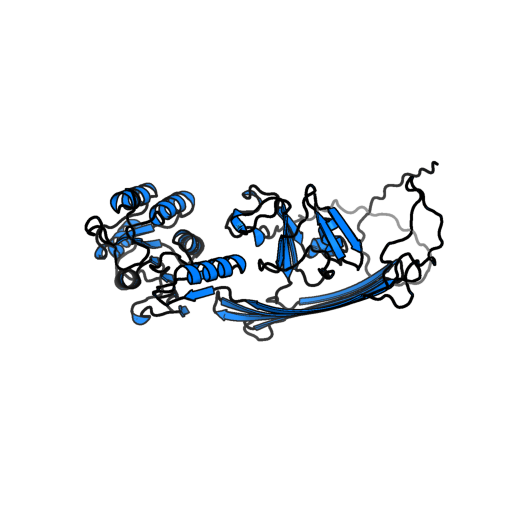N . GLY A 1 193 ? -2.651 -17.038 -16.416 1.00 97.69 193 GLY A N 1
ATOM 1464 C CA . GLY A 1 193 ? -2.880 -17.059 -14.980 1.00 97.69 193 GLY A CA 1
ATOM 1465 C C . GLY A 1 193 ? -4.284 -17.499 -14.607 1.00 97.69 193 GLY A C 1
ATOM 1466 O O . GLY A 1 193 ? -5.165 -17.597 -15.452 1.00 97.69 193 GLY A O 1
ATOM 1467 N N . GLY A 1 194 ? -4.486 -17.780 -13.328 1.00 97.25 194 GLY A N 1
ATOM 1468 C CA . GLY A 1 194 ? -5.778 -18.188 -12.797 1.00 97.25 194 GLY A CA 1
ATOM 1469 C C . GLY A 1 194 ? -5.666 -18.926 -11.465 1.00 97.25 194 GLY A C 1
ATOM 1470 O O . GLY A 1 194 ? -4.570 -19.041 -10.898 1.00 97.25 194 GLY A O 1
ATOM 1471 N N . PRO A 1 195 ? -6.799 -19.439 -10.962 1.00 97.50 195 PRO A N 1
ATOM 1472 C CA . PRO A 1 195 ? -6.835 -20.269 -9.768 1.00 97.50 195 PRO A CA 1
ATOM 1473 C C . PRO A 1 195 ? -6.158 -21.625 -10.016 1.00 97.50 195 PRO A C 1
ATOM 1475 O O . PRO A 1 195 ? -6.306 -22.233 -11.074 1.00 97.50 195 PRO A O 1
ATOM 1478 N N . LEU A 1 196 ? -5.415 -22.102 -9.017 1.00 96.94 196 LEU A N 1
ATOM 1479 C CA . LEU A 1 196 ? -4.763 -23.417 -8.998 1.00 96.94 196 LEU A CA 1
ATOM 1480 C C . LEU A 1 196 ? -5.529 -24.443 -8.149 1.00 96.94 196 LEU A C 1
ATOM 1482 O O . LEU A 1 196 ? -5.140 -25.608 -8.091 1.00 96.94 196 LEU A O 1
ATOM 1486 N N . ASN A 1 197 ? -6.595 -24.018 -7.467 1.00 95.62 197 ASN A N 1
ATOM 1487 C CA . ASN A 1 197 ? -7.475 -24.864 -6.670 1.00 95.62 197 ASN A CA 1
ATOM 1488 C C . ASN A 1 197 ? -8.945 -24.435 -6.808 1.00 95.62 197 ASN A C 1
ATOM 1490 O O . ASN A 1 197 ? -9.241 -23.313 -7.213 1.00 95.62 197 ASN A O 1
ATOM 1494 N N . GLU A 1 198 ? -9.868 -25.327 -6.444 1.00 93.50 198 GLU A N 1
ATOM 1495 C CA . GLU A 1 198 ? -11.317 -25.090 -6.569 1.00 93.50 198 GLU A CA 1
ATOM 1496 C C . GLU A 1 198 ? -11.815 -23.916 -5.716 1.00 93.50 198 GLU A C 1
ATOM 1498 O O . GLU A 1 198 ? -12.728 -23.204 -6.120 1.00 93.50 198 GLU A O 1
ATOM 1503 N N . SER A 1 199 ? -11.201 -23.680 -4.551 1.00 92.00 199 SER A N 1
ATOM 1504 C CA . SER A 1 199 ? -11.565 -22.565 -3.671 1.00 92.00 199 SER A CA 1
ATOM 1505 C C . SER A 1 199 ? -11.111 -21.197 -4.191 1.00 92.00 199 SER A C 1
ATOM 1507 O O . SER A 1 199 ? -11.505 -20.184 -3.620 1.00 92.00 199 SER A O 1
ATOM 1509 N N . GLY A 1 200 ? -10.243 -21.141 -5.209 1.00 90.75 200 GLY A N 1
ATOM 1510 C CA . GLY A 1 200 ? -9.645 -19.897 -5.710 1.00 90.75 200 GLY A CA 1
ATOM 1511 C C . GLY A 1 200 ? -8.694 -19.201 -4.726 1.00 90.75 200 GLY A C 1
ATOM 1512 O O . GLY A 1 200 ? -8.261 -18.071 -4.980 1.00 90.75 200 GLY A O 1
ATOM 1513 N N . SER A 1 201 ? -8.366 -19.870 -3.613 1.00 92.00 201 SER A N 1
ATOM 1514 C CA . SER A 1 201 ? -7.491 -19.344 -2.562 1.00 92.00 201 SER A CA 1
ATOM 1515 C C . SER A 1 201 ? -6.013 -19.439 -2.922 1.00 92.00 201 SER A C 1
ATOM 1517 O O . SER A 1 201 ? -5.217 -18.697 -2.364 1.00 92.00 201 SER A O 1
ATOM 1519 N N . LEU A 1 202 ? -5.632 -20.316 -3.854 1.00 96.75 202 LEU A N 1
ATOM 1520 C CA . LEU A 1 202 ? -4.297 -20.344 -4.442 1.00 96.75 202 LEU A CA 1
ATOM 1521 C C . LEU A 1 202 ? -4.408 -19.964 -5.913 1.00 96.75 202 LEU A C 1
ATOM 1523 O O . LEU A 1 202 ? -5.128 -20.611 -6.674 1.00 96.75 202 LEU A O 1
ATOM 1527 N N . ARG A 1 203 ? -3.679 -18.933 -6.325 1.00 97.38 203 ARG A N 1
ATOM 1528 C CA . ARG A 1 203 ? -3.683 -18.411 -7.695 1.00 97.38 203 ARG A CA 1
ATOM 1529 C C . ARG A 1 203 ? -2.258 -18.238 -8.180 1.00 97.38 203 ARG A C 1
ATOM 1531 O O . ARG A 1 203 ? -1.372 -17.947 -7.380 1.00 97.38 203 ARG A O 1
ATOM 1538 N N . ALA A 1 204 ? -2.036 -18.362 -9.482 1.00 98.00 204 ALA A N 1
ATOM 1539 C CA . ALA A 1 204 ? -0.745 -18.048 -10.081 1.00 98.00 204 ALA A CA 1
ATOM 1540 C C . ALA A 1 204 ? -0.890 -17.358 -11.435 1.00 98.00 204 ALA A C 1
ATOM 1542 O O . ALA A 1 204 ? -1.929 -17.445 -12.086 1.00 98.00 204 ALA A O 1
ATOM 1543 N N . ARG A 1 205 ? 0.169 -16.672 -11.860 1.00 97.75 205 ARG A N 1
ATOM 1544 C CA . ARG A 1 205 ? 0.304 -16.099 -13.201 1.00 97.75 205 ARG A CA 1
ATOM 1545 C C . ARG A 1 205 ? 1.749 -16.181 -13.657 1.00 97.75 205 ARG A C 1
ATOM 1547 O O . ARG A 1 205 ? 2.659 -15.935 -12.867 1.00 97.75 205 ARG A O 1
ATOM 1554 N N . ILE A 1 206 ? 1.945 -16.515 -14.925 1.00 98.06 206 ILE A N 1
ATOM 1555 C CA . ILE A 1 206 ? 3.234 -16.558 -15.603 1.00 98.06 206 ILE A CA 1
ATOM 1556 C C . ILE A 1 206 ? 3.142 -15.683 -16.849 1.00 98.06 206 ILE A C 1
ATOM 1558 O O . ILE A 1 206 ? 2.234 -15.837 -17.662 1.00 98.06 206 ILE A O 1
ATOM 1562 N N . VAL A 1 207 ? 4.115 -14.793 -17.005 1.00 97.69 207 VAL A N 1
ATOM 1563 C CA . VAL A 1 207 ? 4.313 -13.974 -18.196 1.00 97.69 207 VAL A CA 1
ATOM 1564 C C . VAL A 1 207 ? 5.689 -14.287 -18.756 1.00 97.69 207 VAL A C 1
ATOM 1566 O O . VAL A 1 207 ? 6.689 -14.155 -18.054 1.00 97.69 207 VAL A O 1
ATOM 1569 N N . ALA A 1 208 ? 5.757 -14.692 -20.015 1.00 97.25 208 ALA A N 1
ATOM 1570 C CA . ALA A 1 208 ? 7.000 -14.937 -20.726 1.00 97.25 208 ALA A CA 1
ATOM 1571 C C . ALA A 1 208 ? 7.049 -14.062 -21.977 1.00 97.25 208 ALA A C 1
ATOM 1573 O O . ALA A 1 208 ? 6.069 -13.965 -22.707 1.00 97.25 208 ALA A O 1
ATOM 1574 N N . ASN A 1 209 ? 8.190 -13.434 -22.230 1.00 95.75 209 ASN A N 1
ATOM 1575 C CA . ASN A 1 209 ? 8.425 -12.623 -23.414 1.00 95.75 209 ASN A CA 1
ATOM 1576 C C . ASN A 1 209 ? 9.790 -12.942 -24.028 1.00 95.75 209 ASN A C 1
ATOM 1578 O O . ASN A 1 209 ? 10.777 -13.140 -23.311 1.00 95.75 209 ASN A O 1
ATOM 1582 N N . HIS A 1 210 ? 9.849 -12.936 -25.354 1.00 96.62 210 HIS A N 1
ATOM 1583 C CA . HIS A 1 210 ? 11.083 -12.999 -26.122 1.00 96.62 210 HIS A CA 1
ATOM 1584 C C . HIS A 1 210 ? 11.021 -12.002 -27.278 1.00 96.62 210 HIS A C 1
ATOM 1586 O O . HIS A 1 210 ? 10.050 -11.991 -28.029 1.00 96.62 210 HIS A O 1
ATOM 1592 N N . GLU A 1 211 ? 12.059 -11.190 -27.437 1.00 95.44 211 GLU A N 1
ATOM 1593 C CA . GLU A 1 211 ? 12.222 -10.260 -28.553 1.00 95.44 211 GLU A CA 1
ATOM 1594 C C . GLU A 1 211 ? 13.618 -10.429 -29.153 1.00 95.44 211 GLU A C 1
ATOM 1596 O O . GLU A 1 211 ? 14.608 -10.442 -28.420 1.00 95.44 211 GLU A O 1
ATOM 1601 N N . ASP A 1 212 ? 13.685 -10.533 -30.476 1.00 96.31 212 ASP A N 1
ATOM 1602 C CA . ASP A 1 212 ? 14.910 -10.463 -31.273 1.00 96.31 212 ASP A CA 1
ATOM 1603 C C . ASP A 1 212 ? 14.748 -9.317 -32.270 1.00 96.31 212 ASP A C 1
ATOM 1605 O O . ASP A 1 212 ? 13.693 -9.188 -32.898 1.00 96.31 212 ASP A O 1
ATOM 1609 N N . ARG A 1 213 ? 15.743 -8.441 -32.377 1.00 93.00 213 ARG A N 1
ATOM 1610 C CA . ARG A 1 213 ? 15.683 -7.297 -33.285 1.00 93.00 213 ARG A CA 1
ATOM 1611 C C . ARG A 1 213 ? 17.059 -6.871 -33.756 1.00 93.00 213 ARG A C 1
ATOM 1613 O O . ARG A 1 213 ? 18.011 -6.872 -32.972 1.00 93.00 213 ARG A O 1
ATOM 1620 N N . ASP A 1 214 ? 17.098 -6.356 -34.974 1.00 91.56 214 ASP A N 1
ATOM 1621 C CA . ASP A 1 214 ? 18.206 -5.552 -35.469 1.00 91.56 214 ASP A CA 1
ATOM 1622 C C . ASP A 1 214 ? 17.897 -4.064 -35.271 1.00 91.56 214 ASP A C 1
ATOM 1624 O O . ASP A 1 214 ? 16.792 -3.651 -34.893 1.00 91.56 214 ASP A O 1
ATOM 1628 N N . PHE A 1 215 ? 18.896 -3.230 -35.529 1.00 86.62 215 PHE A N 1
ATOM 1629 C CA . PHE A 1 215 ? 18.739 -1.783 -35.538 1.00 86.62 215 PHE A CA 1
ATOM 1630 C C . PHE A 1 215 ? 18.812 -1.229 -36.964 1.00 86.62 215 PHE A C 1
ATOM 1632 O O . PHE A 1 215 ? 19.053 -1.927 -37.950 1.00 86.62 215 PHE A O 1
ATOM 1639 N N . PHE A 1 216 ? 18.629 0.084 -37.093 1.00 85.06 216 PHE A N 1
ATOM 1640 C CA . PHE A 1 216 ? 18.838 0.776 -38.363 1.00 85.06 216 PHE A CA 1
ATOM 1641 C C . PHE A 1 216 ? 20.315 0.848 -38.786 1.00 85.06 216 PHE A C 1
ATOM 1643 O O . PHE A 1 216 ? 20.615 1.472 -39.792 1.00 85.06 216 PHE A O 1
ATOM 1650 N N . TYR A 1 217 ? 21.241 0.207 -38.082 1.00 83.25 217 TYR A N 1
ATOM 1651 C CA . TYR A 1 217 ? 22.664 0.108 -38.410 1.00 83.25 217 TYR A CA 1
ATOM 1652 C C . TYR A 1 217 ? 23.091 -1.362 -38.341 1.00 83.25 217 TYR A C 1
ATOM 1654 O O . TYR A 1 217 ? 22.509 -2.130 -37.579 1.00 83.25 217 TYR A O 1
ATOM 1662 N N . ASP A 1 218 ? 24.066 -1.758 -39.161 1.00 83.81 218 ASP A N 1
ATOM 1663 C CA . ASP A 1 218 ? 24.235 -3.170 -39.556 1.00 83.81 218 ASP A CA 1
ATOM 1664 C C . ASP A 1 218 ? 24.892 -4.055 -38.480 1.00 83.81 218 ASP A C 1
ATOM 1666 O O . ASP A 1 218 ? 24.728 -5.270 -38.495 1.00 83.81 218 ASP A O 1
ATOM 1670 N N . PHE A 1 219 ? 25.634 -3.463 -37.540 1.00 80.56 219 PHE A N 1
ATOM 1671 C CA . PHE A 1 219 ? 26.425 -4.193 -36.533 1.00 80.56 219 PHE A CA 1
ATOM 1672 C C . PHE A 1 219 ? 25.709 -4.399 -35.192 1.00 80.56 219 PHE A C 1
ATOM 1674 O O . PHE A 1 219 ? 26.238 -5.063 -34.296 1.00 80.56 219 PHE A O 1
ATOM 1681 N N . ALA A 1 220 ? 24.509 -3.842 -35.037 1.00 84.19 220 ALA A N 1
ATOM 1682 C CA . ALA A 1 220 ? 23.783 -3.897 -33.782 1.00 84.19 220 ALA A CA 1
ATOM 1683 C C . ALA A 1 220 ? 22.543 -4.766 -33.857 1.00 84.19 220 ALA A C 1
ATOM 1685 O O . ALA A 1 220 ? 21.704 -4.620 -34.749 1.00 84.19 220 ALA A O 1
ATOM 1686 N N . GLY A 1 221 ? 22.401 -5.596 -32.835 1.00 89.31 221 GLY A N 1
ATOM 1687 C CA . GLY A 1 221 ? 21.219 -6.398 -32.587 1.00 89.31 221 GLY A CA 1
ATOM 1688 C C . GLY A 1 221 ? 20.988 -6.537 -31.093 1.00 89.31 221 GLY A C 1
ATOM 1689 O O . GLY A 1 221 ? 21.915 -6.412 -30.291 1.00 89.31 221 GLY A O 1
ATOM 1690 N N . GLN A 1 222 ? 19.742 -6.788 -30.711 1.00 90.88 222 GLN A N 1
ATOM 1691 C CA . GLN A 1 222 ? 19.351 -6.987 -29.323 1.00 90.88 222 GLN A CA 1
ATOM 1692 C C . GLN A 1 222 ? 18.406 -8.174 -29.197 1.00 90.88 222 GLN A C 1
ATOM 1694 O O . GLN A 1 222 ? 17.408 -8.274 -29.905 1.00 90.88 222 GLN A O 1
ATOM 1699 N N . LYS A 1 223 ? 18.693 -9.027 -28.213 1.00 94.62 223 LYS A N 1
ATOM 1700 C CA . LYS A 1 223 ? 17.841 -10.136 -27.792 1.00 94.62 223 LYS A CA 1
ATOM 1701 C C . LYS A 1 223 ? 17.420 -9.936 -26.350 1.00 94.62 223 LYS A C 1
ATOM 1703 O O . LYS A 1 223 ? 18.268 -9.942 -25.455 1.00 94.62 223 LYS A O 1
ATOM 1708 N N . THR A 1 224 ? 16.121 -9.831 -26.124 1.00 93.94 224 THR A N 1
ATOM 1709 C CA . THR A 1 224 ? 15.515 -9.700 -24.800 1.00 93.94 224 THR A CA 1
ATOM 1710 C C . THR A 1 224 ? 14.713 -10.954 -24.495 1.00 93.94 224 THR A C 1
ATOM 1712 O O . THR A 1 224 ? 13.921 -11.417 -25.305 1.00 93.94 224 THR A O 1
ATOM 1715 N N . SER A 1 225 ? 14.915 -11.542 -23.323 1.00 95.88 225 SER A N 1
ATOM 1716 C CA . SER A 1 225 ? 14.108 -12.653 -22.812 1.00 95.88 225 SER A CA 1
ATOM 1717 C C . SER A 1 225 ? 13.690 -12.336 -21.389 1.00 95.88 225 SER A C 1
ATOM 1719 O O . SER A 1 225 ? 14.543 -12.008 -20.570 1.00 95.88 225 SER A O 1
ATOM 1721 N N . SER A 1 226 ? 12.403 -12.432 -21.085 1.00 95.50 226 SER A N 1
ATOM 1722 C CA . SER A 1 226 ? 11.861 -12.141 -19.759 1.00 95.50 226 SER A CA 1
ATOM 1723 C C . SER A 1 226 ? 10.881 -13.225 -19.346 1.00 95.50 226 SER A C 1
ATOM 1725 O O . SER A 1 226 ? 10.051 -13.647 -20.145 1.00 95.50 226 SER A O 1
ATOM 1727 N N . VAL A 1 227 ? 10.974 -13.675 -18.101 1.00 97.12 227 VAL A N 1
ATOM 1728 C CA . VAL A 1 227 ? 9.999 -14.556 -17.462 1.00 97.12 227 VAL A CA 1
ATOM 1729 C C . VAL A 1 227 ? 9.646 -13.953 -16.114 1.00 97.12 227 VAL A C 1
ATOM 1731 O O . VAL A 1 227 ? 10.520 -13.636 -15.309 1.00 97.12 227 VAL A O 1
ATOM 1734 N N . TYR A 1 228 ? 8.358 -13.806 -15.865 1.00 97.06 228 TYR A N 1
ATOM 1735 C CA . TYR A 1 228 ? 7.784 -13.341 -14.617 1.00 97.06 228 TYR A CA 1
ATOM 1736 C C . TYR A 1 228 ? 6.772 -14.371 -14.136 1.00 97.06 228 TYR A C 1
ATOM 1738 O O . TYR A 1 228 ? 5.955 -14.849 -14.917 1.00 97.06 228 TYR A O 1
ATOM 1746 N N . GLY A 1 229 ? 6.832 -14.719 -12.860 1.00 97.25 229 GLY A N 1
ATOM 1747 C CA . GLY A 1 229 ? 5.892 -15.611 -12.204 1.00 97.25 229 GLY A CA 1
ATOM 1748 C C . GLY A 1 229 ? 5.473 -15.030 -10.864 1.00 97.25 229 GLY A C 1
ATOM 1749 O O . GLY A 1 229 ? 6.311 -14.527 -10.116 1.00 97.25 229 GLY A O 1
ATOM 1750 N N . THR A 1 230 ? 4.189 -15.119 -10.547 1.00 96.75 230 THR A N 1
ATOM 1751 C CA . THR A 1 230 ? 3.648 -14.746 -9.239 1.00 96.75 230 THR A CA 1
ATOM 1752 C C . THR A 1 230 ? 2.632 -15.777 -8.783 1.00 96.75 230 THR A C 1
ATOM 1754 O O . THR A 1 230 ? 1.909 -16.344 -9.603 1.00 96.75 230 THR A O 1
ATOM 1757 N N . ALA A 1 231 ? 2.573 -16.003 -7.478 1.00 96.94 231 ALA A N 1
ATOM 1758 C CA . ALA A 1 231 ? 1.574 -16.819 -6.817 1.00 96.94 231 ALA A CA 1
ATOM 1759 C C . ALA A 1 231 ? 1.017 -16.067 -5.609 1.00 96.94 231 ALA A C 1
ATOM 1761 O O . ALA A 1 231 ? 1.777 -15.520 -4.809 1.00 96.94 231 ALA A O 1
ATOM 1762 N N . ASP A 1 232 ? -0.306 -16.072 -5.494 1.00 94.38 232 ASP A N 1
ATOM 1763 C CA . ASP A 1 232 ? -1.046 -15.470 -4.394 1.00 94.38 232 ASP A CA 1
ATOM 1764 C C . ASP A 1 232 ? -1.771 -16.575 -3.624 1.00 94.38 232 ASP A C 1
ATOM 1766 O O . ASP A 1 232 ? -2.481 -17.391 -4.218 1.00 94.38 232 ASP A O 1
ATOM 1770 N N . LEU A 1 233 ? -1.593 -16.587 -2.306 1.00 94.62 233 LEU A N 1
ATOM 1771 C CA . LEU A 1 233 ? -2.264 -17.486 -1.376 1.00 94.62 233 LEU A CA 1
ATOM 1772 C C . LEU A 1 233 ? -3.102 -16.668 -0.390 1.00 94.62 233 LEU A C 1
ATOM 1774 O O . LEU A 1 233 ? -2.555 -15.906 0.409 1.00 94.62 233 LEU A O 1
ATOM 1778 N N . ASP A 1 234 ? -4.414 -16.864 -0.410 1.00 90.38 234 ASP A N 1
ATOM 1779 C CA . ASP A 1 234 ? -5.331 -16.309 0.581 1.00 90.38 234 ASP A CA 1
ATOM 1780 C C . ASP A 1 234 ? -5.162 -17.087 1.893 1.00 90.38 234 ASP A C 1
ATOM 1782 O O . ASP A 1 234 ? -5.589 -18.236 2.023 1.00 90.38 234 ASP A O 1
ATOM 1786 N N . LEU A 1 235 ? -4.509 -16.462 2.872 1.00 85.69 235 LEU A N 1
ATOM 1787 C CA . LEU A 1 235 ? -4.369 -16.980 4.237 1.00 85.69 235 LEU A CA 1
ATOM 1788 C C . LEU A 1 235 ? -5.630 -16.718 5.080 1.00 85.69 235 LEU A C 1
ATOM 1790 O O . LEU A 1 235 ? -5.816 -17.339 6.124 1.00 85.69 235 LEU A O 1
ATOM 1794 N N . GLY A 1 236 ? -6.483 -15.795 4.634 1.00 77.88 236 GLY A N 1
ATOM 1795 C CA . GLY A 1 236 ? -7.771 -15.437 5.224 1.00 77.88 236 GLY A CA 1
ATOM 1796 C C . GLY A 1 236 ? -8.539 -14.469 4.311 1.00 77.88 236 GLY A C 1
ATOM 1797 O O . GLY A 1 236 ? -8.029 -14.141 3.239 1.00 77.88 236 GLY A O 1
ATOM 1798 N N . PRO A 1 237 ? -9.728 -13.982 4.718 1.00 68.31 237 PRO A N 1
ATOM 1799 C CA . PRO A 1 237 ? -10.566 -13.104 3.889 1.00 68.31 237 PRO A CA 1
ATOM 1800 C C . PRO A 1 237 ? -9.856 -11.830 3.403 1.00 68.31 237 PRO A C 1
ATOM 1802 O O . PRO A 1 237 ? -10.052 -11.420 2.262 1.00 68.31 237 PRO A O 1
ATOM 1805 N N . ASP A 1 238 ? -8.978 -11.269 4.241 1.00 64.38 238 ASP A N 1
ATOM 1806 C CA . ASP A 1 238 ? -8.271 -10.006 3.983 1.00 64.38 238 ASP A CA 1
ATOM 1807 C C . ASP A 1 238 ? -6.740 -10.157 3.937 1.00 64.38 238 ASP A C 1
ATOM 1809 O O . ASP A 1 238 ? -6.008 -9.169 3.842 1.00 64.38 238 ASP A O 1
ATOM 1813 N N . THR A 1 239 ? -6.229 -11.389 4.014 1.00 76.31 239 THR A N 1
ATOM 1814 C CA . THR A 1 239 ? -4.785 -11.649 4.084 1.00 76.31 239 THR A CA 1
ATOM 1815 C C . THR A 1 239 ? -4.345 -12.479 2.897 1.00 76.31 239 THR A C 1
ATOM 1817 O O . THR A 1 239 ? -4.662 -13.662 2.806 1.00 76.31 239 THR A O 1
ATOM 1820 N N . VAL A 1 240 ? -3.533 -11.871 2.036 1.00 84.19 240 VAL A N 1
ATOM 1821 C CA . VAL A 1 240 ? -2.898 -12.542 0.902 1.00 84.19 240 VAL A CA 1
ATOM 1822 C C . VAL A 1 240 ? -1.392 -12.563 1.117 1.00 84.19 240 VAL A C 1
ATOM 1824 O O . VAL A 1 240 ? -0.777 -11.527 1.385 1.00 84.19 240 VAL A O 1
ATOM 1827 N N . LEU A 1 241 ? -0.807 -13.750 1.000 1.00 90.25 241 LEU A N 1
ATOM 1828 C CA . LEU A 1 241 ? 0.626 -13.934 0.842 1.00 90.25 241 LEU A CA 1
ATOM 1829 C C . LEU A 1 241 ? 0.936 -13.981 -0.652 1.00 90.25 241 LEU A C 1
ATOM 1831 O O . LEU A 1 241 ? 0.467 -14.880 -1.346 1.00 90.25 241 LEU A O 1
ATOM 1835 N N . THR A 1 242 ? 1.756 -13.049 -1.128 1.00 90.44 242 THR A N 1
ATOM 1836 C CA . THR A 1 242 ? 2.275 -13.081 -2.500 1.00 90.44 242 THR A CA 1
ATOM 1837 C C . THR A 1 242 ? 3.722 -13.537 -2.484 1.00 90.44 242 THR A C 1
ATOM 1839 O O . THR A 1 242 ? 4.517 -13.049 -1.679 1.00 90.44 242 THR A O 1
ATOM 1842 N N . VAL A 1 243 ? 4.086 -14.409 -3.418 1.00 94.00 243 VAL A N 1
ATOM 1843 C CA . VAL A 1 243 ? 5.475 -14.735 -3.759 1.00 94.00 243 VAL A CA 1
ATOM 1844 C C . VAL A 1 243 ? 5.662 -14.640 -5.265 1.00 94.00 243 VAL A C 1
ATOM 1846 O O . VAL A 1 243 ? 4.772 -15.004 -6.031 1.00 94.00 243 VAL A O 1
ATOM 1849 N N . GLY A 1 244 ? 6.822 -14.180 -5.713 1.00 93.69 244 GLY A N 1
ATOM 1850 C CA . GLY A 1 244 ? 7.096 -14.113 -7.137 1.00 93.69 244 GLY A CA 1
ATOM 1851 C C . GLY A 1 244 ? 8.567 -14.032 -7.495 1.00 93.69 244 GLY A C 1
ATOM 1852 O O . GLY A 1 244 ? 9.449 -13.800 -6.665 1.00 93.69 244 GLY A O 1
ATOM 1853 N N . LEU A 1 245 ? 8.811 -14.268 -8.775 1.00 94.94 245 LEU A N 1
ATOM 1854 C CA . LEU A 1 245 ? 10.116 -14.339 -9.404 1.00 94.94 245 LEU A CA 1
ATOM 1855 C C . LEU A 1 245 ? 10.039 -13.606 -10.740 1.00 94.94 245 LEU A C 1
ATOM 1857 O O . LEU A 1 245 ? 9.140 -13.841 -11.541 1.00 94.94 245 LEU A O 1
ATOM 1861 N N . GLN A 1 246 ? 11.023 -12.767 -11.012 1.00 93.38 246 GLN A N 1
ATOM 1862 C CA . GLN A 1 246 ? 11.266 -12.191 -12.324 1.00 93.38 246 GLN A CA 1
ATOM 1863 C C . GLN A 1 246 ? 12.688 -12.545 -12.738 1.00 93.38 246 GLN A C 1
ATOM 1865 O O . GLN A 1 246 ? 13.622 -12.341 -11.966 1.00 93.38 246 GLN A O 1
ATOM 1870 N N . ARG A 1 247 ? 12.878 -13.007 -13.969 1.00 95.06 247 ARG A N 1
ATOM 1871 C CA . ARG A 1 247 ? 14.188 -13.090 -14.604 1.00 95.06 247 ARG A CA 1
ATOM 1872 C C . ARG A 1 247 ? 14.133 -12.450 -15.977 1.00 95.06 247 ARG A C 1
ATOM 1874 O O . ARG A 1 247 ? 13.315 -12.841 -16.799 1.00 95.06 247 ARG A O 1
ATOM 1881 N N . GLN A 1 248 ? 15.027 -11.509 -16.236 1.00 94.44 248 GLN A N 1
ATOM 1882 C CA . GLN A 1 248 ? 15.162 -10.860 -17.530 1.00 94.44 248 GLN A CA 1
ATOM 1883 C C . GLN A 1 248 ? 16.619 -10.878 -17.967 1.00 94.44 248 GLN A C 1
ATOM 1885 O O . GLN A 1 248 ? 17.494 -10.455 -17.215 1.00 94.44 248 GLN A O 1
ATOM 1890 N N . ARG A 1 249 ? 16.863 -11.321 -19.201 1.00 94.75 249 ARG A N 1
ATOM 1891 C CA . ARG A 1 249 ? 18.169 -11.266 -19.844 1.00 94.75 249 ARG A CA 1
ATOM 1892 C C . ARG A 1 249 ? 18.117 -10.445 -21.126 1.00 94.75 249 ARG A C 1
ATOM 1894 O O . ARG A 1 249 ? 17.286 -10.723 -21.988 1.00 94.75 249 ARG A O 1
ATOM 1901 N N . ILE A 1 250 ? 19.011 -9.472 -21.260 1.00 91.75 250 ILE A N 1
ATOM 1902 C CA . ILE A 1 250 ? 19.174 -8.649 -22.463 1.00 91.75 250 ILE A CA 1
ATOM 1903 C C . ILE A 1 250 ? 20.603 -8.813 -22.956 1.00 91.75 250 ILE A C 1
ATOM 1905 O O . ILE A 1 250 ? 21.542 -8.454 -22.251 1.00 91.75 250 ILE A O 1
ATOM 1909 N N . ARG A 1 251 ? 20.759 -9.329 -24.175 1.00 91.81 251 ARG A N 1
ATOM 1910 C CA . ARG A 1 251 ? 22.044 -9.399 -24.874 1.00 91.81 251 ARG A CA 1
ATOM 1911 C C . ARG A 1 251 ? 22.016 -8.472 -26.067 1.00 91.81 251 ARG A C 1
ATOM 1913 O O . ARG A 1 251 ? 21.087 -8.561 -26.862 1.00 91.81 251 ARG A O 1
ATOM 1920 N N . SER A 1 252 ? 23.005 -7.603 -26.194 1.00 88.81 252 SER A N 1
ATOM 1921 C CA . SER A 1 252 ? 22.998 -6.585 -27.236 1.00 88.81 252 SER A CA 1
ATOM 1922 C C . SER A 1 252 ? 24.406 -6.206 -27.667 1.00 88.81 252 SER A C 1
ATOM 1924 O O . SER A 1 252 ? 25.283 -6.032 -26.821 1.00 88.81 252 SER A O 1
ATOM 1926 N N . THR A 1 253 ? 24.606 -6.070 -28.973 1.00 85.38 253 THR A N 1
ATOM 1927 C CA . THR A 1 253 ? 25.758 -5.373 -29.551 1.00 85.38 253 THR A CA 1
ATOM 1928 C C . THR A 1 253 ? 25.300 -3.944 -29.824 1.00 85.38 253 THR A C 1
ATOM 1930 O O . THR A 1 253 ? 24.413 -3.719 -30.644 1.00 85.38 253 THR A O 1
ATOM 1933 N N . THR A 1 254 ? 25.804 -2.971 -29.065 1.00 72.12 254 THR A N 1
ATOM 1934 C CA . THR A 1 254 ? 25.322 -1.583 -29.139 1.00 72.12 254 THR A CA 1
ATOM 1935 C C . THR A 1 254 ? 26.366 -0.687 -29.778 1.00 72.12 254 THR A C 1
ATOM 1937 O O . THR A 1 254 ? 27.556 -0.924 -29.665 1.00 72.12 254 THR A O 1
ATOM 1940 N N . ASN A 1 255 ? 25.927 0.402 -30.400 1.00 74.19 255 ASN A N 1
ATOM 1941 C CA . ASN A 1 255 ? 26.827 1.486 -30.772 1.00 74.19 255 ASN A CA 1
ATOM 1942 C C . ASN A 1 255 ? 27.028 2.399 -29.546 1.00 74.19 255 ASN A C 1
ATOM 1944 O O . ASN A 1 255 ? 26.113 3.152 -29.204 1.00 74.19 255 ASN A O 1
ATOM 1948 N N . MET A 1 256 ? 28.164 2.298 -28.840 1.00 69.31 256 MET A N 1
ATOM 1949 C CA . MET A 1 256 ? 28.338 2.945 -27.527 1.00 69.31 256 MET A CA 1
ATOM 1950 C C . MET A 1 256 ? 28.323 4.475 -27.568 1.00 69.31 256 MET A C 1
ATOM 1952 O O . MET A 1 256 ? 27.799 5.099 -26.646 1.00 69.31 256 MET A O 1
ATOM 1956 N N . ALA A 1 257 ? 28.901 5.091 -28.598 1.00 71.62 257 ALA A N 1
ATOM 1957 C CA . ALA A 1 257 ? 29.052 6.548 -28.691 1.00 71.62 257 ALA A CA 1
ATOM 1958 C C . ALA A 1 257 ? 28.348 7.166 -29.908 1.00 71.62 257 ALA A C 1
ATOM 1960 O O . ALA A 1 257 ? 28.399 8.383 -30.096 1.00 71.62 257 ALA A O 1
ATOM 1961 N N . GLY A 1 258 ? 27.672 6.348 -30.716 1.00 75.12 258 GLY A N 1
ATOM 1962 C CA . GLY A 1 258 ? 27.131 6.788 -31.993 1.00 75.12 258 GLY A CA 1
ATOM 1963 C C . GLY A 1 258 ? 28.238 7.122 -32.993 1.00 75.12 258 GLY A C 1
ATOM 1964 O O . GLY A 1 258 ? 29.405 6.767 -32.828 1.00 75.12 258 GLY A O 1
ATOM 1965 N N . VAL A 1 259 ? 27.857 7.824 -34.055 1.00 80.31 259 VAL A N 1
ATOM 1966 C CA . VAL A 1 259 ? 28.797 8.418 -35.011 1.00 80.31 259 VAL A CA 1
ATOM 1967 C C . VAL A 1 259 ? 28.854 9.934 -34.798 1.00 80.31 259 VAL A C 1
ATOM 1969 O O . VAL A 1 259 ? 27.852 10.521 -34.380 1.00 80.31 259 VAL A O 1
ATOM 1972 N N . PRO A 1 260 ? 30.004 10.590 -35.041 1.00 82.44 260 PRO A N 1
ATOM 1973 C CA . PRO A 1 260 ? 30.098 12.037 -34.921 1.00 82.44 260 PRO A CA 1
ATOM 1974 C C . PRO A 1 260 ? 29.165 12.735 -35.920 1.00 82.44 260 PRO A C 1
ATOM 1976 O O . PRO A 1 260 ? 28.883 12.214 -36.996 1.00 82.44 260 PRO A O 1
ATOM 1979 N N . PHE A 1 261 ? 28.735 13.943 -35.565 1.00 83.62 261 PHE A N 1
ATOM 1980 C CA . PHE A 1 261 ? 28.060 14.884 -36.461 1.00 83.62 261 PHE A CA 1
ATOM 1981 C C . PHE A 1 261 ? 28.989 16.065 -36.741 1.00 83.62 261 PHE A C 1
ATOM 1983 O O . PHE A 1 261 ? 29.909 16.343 -35.961 1.00 83.62 261 PHE A O 1
ATOM 1990 N N . TYR A 1 262 ? 28.754 16.791 -37.832 1.00 88.56 262 TYR A N 1
ATOM 1991 C CA . TYR A 1 262 ? 29.431 18.069 -38.034 1.00 88.56 262 TYR A CA 1
ATOM 1992 C C . TYR A 1 262 ? 29.050 19.070 -36.934 1.00 88.56 262 TYR A C 1
ATOM 1994 O O . TYR A 1 262 ? 28.035 18.932 -36.251 1.00 88.56 262 TYR A O 1
ATOM 2002 N N . LYS A 1 263 ? 29.869 20.115 -36.754 1.00 90.00 263 LYS A N 1
ATOM 2003 C CA . LYS A 1 263 ? 29.660 21.144 -35.716 1.00 90.00 263 LYS A CA 1
ATOM 2004 C C . LYS A 1 263 ? 28.288 21.832 -35.813 1.00 90.00 263 LYS A C 1
ATOM 2006 O O . LYS A 1 263 ? 27.785 22.332 -34.812 1.00 90.00 263 LYS A O 1
ATOM 2011 N N . ASP A 1 264 ? 27.710 21.881 -37.006 1.00 91.88 264 ASP A N 1
ATOM 2012 C CA . ASP A 1 264 ? 26.386 22.441 -37.290 1.00 91.88 264 ASP A CA 1
ATOM 2013 C C . ASP A 1 264 ? 25.237 21.424 -37.132 1.00 91.88 264 ASP A C 1
ATOM 2015 O O . ASP A 1 264 ? 24.082 21.763 -37.382 1.00 91.88 264 ASP A O 1
ATOM 2019 N N . GLY A 1 265 ? 25.537 20.192 -36.709 1.00 85.88 265 GLY A N 1
ATOM 2020 C CA . GLY A 1 265 ? 24.579 19.098 -36.562 1.00 85.88 265 GLY A CA 1
ATOM 2021 C C . GLY A 1 265 ? 24.225 18.390 -37.871 1.00 85.88 265 GLY A C 1
ATOM 2022 O O . GLY A 1 265 ? 23.352 17.523 -37.857 1.00 85.88 265 GLY A O 1
ATOM 2023 N N . SER A 1 266 ? 24.863 18.737 -38.995 1.00 90.50 266 SER A N 1
ATOM 2024 C CA . SER A 1 266 ? 24.630 18.040 -40.260 1.00 90.50 266 SER A CA 1
ATOM 2025 C C . SER A 1 266 ? 25.203 16.617 -40.245 1.00 90.50 266 SER A C 1
ATOM 2027 O O . SER A 1 266 ? 26.205 16.323 -39.583 1.00 90.50 266 SER A O 1
ATOM 2029 N N . ASP A 1 267 ? 24.514 15.722 -40.958 1.00 83.38 267 ASP A N 1
ATOM 2030 C CA . ASP A 1 267 ? 24.909 14.325 -41.130 1.00 83.38 267 ASP A CA 1
ATOM 2031 C C . ASP A 1 267 ? 26.206 14.235 -41.952 1.00 83.38 267 ASP A C 1
ATOM 2033 O O . ASP A 1 267 ? 26.359 14.908 -42.974 1.00 83.38 267 ASP A O 1
ATOM 2037 N N . ILE A 1 268 ? 27.136 13.389 -41.508 1.00 87.12 268 ILE A N 1
ATOM 2038 C CA . ILE A 1 268 ? 28.409 13.123 -42.192 1.00 87.12 268 ILE A CA 1
ATOM 2039 C C . ILE A 1 268 ? 28.204 12.194 -43.406 1.00 87.12 268 ILE A C 1
ATOM 2041 O O . ILE A 1 268 ? 29.092 12.059 -44.247 1.00 87.12 268 ILE A O 1
ATOM 2045 N N . GLY A 1 269 ? 27.026 11.575 -43.543 1.00 87.38 269 GLY A N 1
ATOM 2046 C CA . GLY A 1 269 ? 26.703 10.681 -44.656 1.00 87.38 269 GLY A CA 1
ATOM 2047 C C . GLY A 1 269 ? 27.437 9.344 -44.561 1.00 87.38 269 GLY A C 1
ATOM 2048 O O . GLY A 1 269 ? 27.728 8.715 -45.580 1.00 87.38 269 GLY A O 1
ATOM 2049 N N . LEU A 1 270 ? 27.773 8.923 -43.339 1.00 87.56 270 LEU A N 1
ATOM 2050 C CA . LEU A 1 270 ? 28.413 7.637 -43.091 1.00 87.56 270 LEU A CA 1
ATOM 2051 C C . LEU A 1 270 ? 27.439 6.496 -43.432 1.00 87.56 270 LEU A C 1
ATOM 2053 O O . LEU A 1 270 ? 26.249 6.586 -43.116 1.00 87.56 270 LEU A O 1
ATOM 2057 N N . PRO A 1 271 ? 27.908 5.413 -44.077 1.00 88.44 271 PRO A N 1
ATOM 2058 C CA . PRO A 1 271 ? 27.055 4.267 -44.357 1.00 88.44 271 PRO A CA 1
ATOM 2059 C C . PRO A 1 271 ? 26.579 3.602 -43.057 1.00 88.44 271 PRO A C 1
ATOM 2061 O O . PRO A 1 271 ? 27.247 3.647 -42.027 1.00 88.44 271 PRO A O 1
ATOM 2064 N N . ARG A 1 272 ? 25.440 2.902 -43.120 1.00 86.31 272 ARG A N 1
ATOM 2065 C CA . ARG A 1 272 ? 24.870 2.129 -41.993 1.00 86.31 272 ARG A CA 1
ATOM 2066 C C . ARG A 1 272 ? 25.797 1.023 -41.466 1.00 86.31 272 ARG A C 1
ATOM 2068 O O . ARG A 1 272 ? 25.618 0.560 -40.342 1.00 86.31 272 ARG A O 1
ATOM 2075 N N . SER A 1 273 ? 26.786 0.638 -42.270 1.00 87.62 273 SER A N 1
ATOM 2076 C CA . SER A 1 273 ? 27.855 -0.295 -41.928 1.00 87.62 273 SER A CA 1
ATOM 2077 C C . SER A 1 273 ? 29.015 0.361 -41.167 1.00 87.62 273 SER A C 1
ATOM 2079 O O . SER A 1 273 ? 29.986 -0.313 -40.837 1.00 87.62 273 SER A O 1
ATOM 2081 N N . THR A 1 274 ? 28.990 1.674 -40.920 1.00 87.00 274 THR A N 1
ATOM 2082 C CA . THR A 1 274 ? 30.012 2.328 -40.101 1.00 87.00 274 THR A CA 1
ATOM 2083 C C . THR A 1 274 ? 29.761 2.033 -38.629 1.00 87.00 274 THR A C 1
ATOM 2085 O O . THR A 1 274 ? 28.790 2.501 -38.037 1.00 87.00 274 THR A O 1
ATOM 2088 N N . TYR A 1 275 ? 30.684 1.288 -38.035 1.00 82.25 275 TYR A N 1
ATOM 2089 C CA . TYR A 1 275 ? 30.735 0.992 -36.613 1.00 82.25 275 TYR A CA 1
ATOM 2090 C C . TYR A 1 275 ? 32.088 1.468 -36.085 1.00 82.25 275 TYR A C 1
ATOM 2092 O O . TYR A 1 275 ? 33.128 1.101 -36.627 1.00 82.25 275 TYR A O 1
ATOM 2100 N N . LEU A 1 276 ? 32.064 2.370 -35.102 1.00 83.69 276 LEU A N 1
ATOM 2101 C CA . LEU A 1 276 ? 33.272 2.988 -34.537 1.00 83.69 276 LEU A CA 1
ATOM 2102 C C . LEU A 1 276 ? 33.746 2.294 -33.259 1.00 83.69 276 LEU A C 1
ATOM 2104 O O . LEU A 1 276 ? 34.742 2.717 -32.674 1.00 83.69 276 LEU A O 1
ATOM 2108 N N . ASP A 1 277 ? 33.029 1.256 -32.840 1.00 79.31 277 ASP A N 1
ATOM 2109 C CA . ASP A 1 277 ? 33.399 0.427 -31.707 1.00 79.31 277 ASP A CA 1
ATOM 2110 C C . ASP A 1 277 ? 34.115 -0.852 -32.151 1.00 79.31 277 ASP A C 1
ATOM 2112 O O . ASP A 1 277 ? 34.288 -1.134 -33.341 1.00 79.31 277 ASP A O 1
ATOM 2116 N N . VAL A 1 278 ? 34.532 -1.639 -31.170 1.00 79.88 278 VAL A N 1
ATOM 2117 C CA . VAL A 1 278 ? 35.165 -2.941 -31.365 1.00 79.88 278 VAL A CA 1
ATOM 2118 C C . VAL A 1 278 ? 34.130 -4.048 -31.581 1.00 79.88 278 VAL A C 1
ATOM 2120 O O . VAL A 1 278 ? 33.075 -4.086 -30.952 1.00 79.88 278 VAL A O 1
ATOM 2123 N N . ASP A 1 279 ? 34.442 -4.984 -32.474 1.00 71.00 279 ASP A N 1
ATOM 2124 C CA . ASP A 1 279 ? 33.567 -6.088 -32.900 1.00 71.00 279 ASP A CA 1
ATOM 2125 C C . ASP A 1 279 ? 33.229 -7.105 -31.794 1.00 71.00 279 ASP A C 1
ATOM 2127 O O . ASP A 1 279 ? 32.279 -7.879 -31.920 1.00 71.00 279 ASP A O 1
ATOM 2131 N N . TRP A 1 280 ? 33.990 -7.099 -30.701 1.00 79.44 280 TRP A N 1
ATOM 2132 C CA . TRP A 1 280 ? 33.748 -7.917 -29.516 1.00 79.44 280 TRP A CA 1
ATOM 2133 C C . TRP A 1 280 ? 32.902 -7.226 -28.442 1.00 79.44 280 TRP A C 1
ATOM 2135 O O . TRP A 1 280 ? 32.587 -7.872 -27.435 1.00 79.44 280 TRP A O 1
ATOM 2145 N N . ASP A 1 281 ? 32.538 -5.951 -28.621 1.00 80.69 281 ASP A N 1
ATOM 2146 C CA . ASP A 1 281 ? 31.735 -5.240 -27.630 1.00 80.69 281 ASP A CA 1
ATOM 2147 C C . ASP A 1 281 ? 30.317 -5.816 -27.545 1.00 80.69 281 ASP A C 1
ATOM 2149 O O . ASP A 1 281 ? 29.624 -6.027 -28.546 1.00 80.69 281 ASP A O 1
ATOM 2153 N N . ARG A 1 282 ? 29.892 -6.124 -26.320 1.00 84.81 282 ARG A N 1
ATOM 2154 C CA . ARG A 1 282 ? 28.592 -6.736 -26.041 1.00 84.81 282 ARG A CA 1
ATOM 2155 C C . ARG A 1 282 ? 28.138 -6.447 -24.617 1.00 84.81 282 ARG A C 1
ATOM 2157 O O . ARG A 1 282 ? 28.877 -6.657 -23.656 1.00 84.81 282 ARG A O 1
ATOM 2164 N N . PHE A 1 283 ? 26.863 -6.102 -24.482 1.00 85.81 283 PHE A N 1
ATOM 2165 C CA . PHE A 1 283 ? 26.162 -6.031 -23.205 1.00 85.81 283 PHE A CA 1
ATOM 2166 C C . PHE A 1 283 ? 25.395 -7.321 -22.953 1.00 85.81 283 PHE A C 1
ATOM 2168 O O . PHE A 1 283 ? 24.693 -7.814 -23.835 1.00 85.81 283 PHE A O 1
ATOM 2175 N N . ASP A 1 284 ? 25.511 -7.850 -21.737 1.00 89.81 284 ASP A N 1
ATOM 2176 C CA . ASP A 1 284 ? 24.721 -8.975 -21.238 1.00 89.81 284 ASP A CA 1
ATOM 2177 C C . ASP A 1 284 ? 24.191 -8.623 -19.847 1.00 89.81 284 ASP A C 1
ATOM 2179 O O . ASP A 1 284 ? 24.885 -8.743 -18.837 1.00 89.81 284 ASP A O 1
ATOM 2183 N N . TRP A 1 285 ? 22.961 -8.126 -19.810 1.00 89.06 285 TRP A N 1
ATOM 2184 C CA . TRP A 1 285 ? 22.252 -7.820 -18.577 1.00 89.06 285 TRP A CA 1
ATOM 2185 C C . TRP A 1 285 ? 21.451 -9.048 -18.164 1.00 89.06 285 TRP A C 1
ATOM 2187 O O . TRP A 1 285 ? 20.478 -9.363 -18.836 1.00 89.06 285 TRP A O 1
ATOM 2197 N N . ASP A 1 286 ? 21.804 -9.716 -17.065 1.00 91.94 286 ASP A N 1
ATOM 2198 C CA . ASP A 1 286 ? 20.989 -10.780 -16.453 1.00 91.94 286 ASP A CA 1
ATOM 2199 C C . ASP A 1 286 ? 20.487 -10.293 -15.091 1.00 91.94 286 ASP A C 1
ATOM 2201 O O . ASP A 1 286 ? 21.253 -10.102 -14.148 1.00 91.94 286 ASP A O 1
ATOM 2205 N N . THR A 1 287 ? 19.189 -10.025 -15.007 1.00 89.06 287 THR A N 1
ATOM 2206 C CA . THR A 1 287 ? 18.523 -9.529 -13.803 1.00 89.06 287 THR A CA 1
ATOM 2207 C C . THR A 1 287 ? 17.582 -10.598 -13.286 1.00 89.06 287 THR A C 1
ATOM 2209 O O . THR A 1 287 ? 16.646 -10.985 -13.980 1.00 89.06 287 THR A O 1
ATOM 2212 N N . THR A 1 288 ? 17.785 -11.038 -12.046 1.00 91.12 288 THR A N 1
ATOM 2213 C CA . THR A 1 288 ? 16.842 -11.907 -11.333 1.00 91.12 288 THR A CA 1
ATOM 2214 C C . THR A 1 288 ? 16.343 -11.190 -10.084 1.00 91.12 288 THR A C 1
ATOM 2216 O O . THR A 1 288 ? 17.140 -10.662 -9.313 1.00 91.12 288 THR A O 1
ATOM 2219 N N . ARG A 1 289 ? 15.026 -11.166 -9.882 1.00 87.62 289 ARG A N 1
ATOM 2220 C CA . ARG A 1 289 ? 14.365 -10.611 -8.698 1.00 87.62 289 ARG A CA 1
ATOM 2221 C C . ARG A 1 289 ? 13.462 -11.669 -8.091 1.00 87.62 289 ARG A C 1
ATOM 2223 O O . ARG A 1 289 ? 12.661 -12.267 -8.799 1.00 87.62 289 ARG A O 1
ATOM 2230 N N . VAL A 1 290 ? 13.571 -11.859 -6.784 1.00 89.12 290 VAL A N 1
ATOM 2231 C CA . VAL A 1 290 ? 12.628 -12.646 -5.985 1.00 89.12 290 VAL A CA 1
ATOM 2232 C C . VAL A 1 290 ? 11.947 -11.672 -5.042 1.00 89.12 290 VAL A C 1
ATOM 2234 O O . VAL A 1 290 ? 12.622 -10.844 -4.431 1.00 89.12 290 VAL A O 1
ATOM 2237 N N . PHE A 1 291 ? 10.629 -11.745 -4.942 1.00 85.56 291 PHE A N 1
ATOM 2238 C CA . PHE A 1 291 ? 9.861 -10.879 -4.061 1.00 85.56 291 PHE A CA 1
ATOM 2239 C C . PHE A 1 291 ? 8.800 -11.678 -3.312 1.00 85.56 291 PHE A C 1
ATOM 2241 O O . PHE A 1 291 ? 8.314 -12.708 -3.778 1.00 85.56 291 PHE A O 1
ATOM 2248 N N . GLY A 1 292 ? 8.452 -11.183 -2.132 1.00 84.88 292 GLY A N 1
ATOM 2249 C CA . GLY A 1 292 ? 7.364 -11.691 -1.318 1.00 84.88 292 GLY A CA 1
ATOM 2250 C C . GLY A 1 292 ? 6.694 -10.531 -0.598 1.00 84.88 292 GLY A C 1
ATOM 2251 O O . GLY A 1 292 ? 7.352 -9.537 -0.290 1.00 84.88 292 GLY A O 1
ATOM 2252 N N . GLY A 1 293 ? 5.393 -10.637 -0.364 1.00 79.75 293 GLY A N 1
ATOM 2253 C CA . GLY A 1 293 ? 4.610 -9.584 0.270 1.00 79.75 293 GLY A CA 1
ATOM 2254 C C . GLY A 1 293 ? 3.589 -10.149 1.245 1.00 79.75 293 GLY A C 1
ATOM 2255 O O . GLY A 1 293 ? 2.918 -11.136 0.947 1.00 79.75 293 GLY A O 1
ATOM 2256 N N . ILE A 1 294 ? 3.463 -9.485 2.392 1.00 82.94 294 ILE A N 1
ATOM 2257 C CA . ILE A 1 294 ? 2.379 -9.655 3.362 1.00 82.94 294 ILE A CA 1
ATOM 2258 C C . ILE A 1 294 ? 1.753 -8.281 3.596 1.00 82.94 294 ILE A C 1
ATOM 2260 O O . ILE A 1 294 ? 2.478 -7.300 3.710 1.00 82.94 294 ILE A O 1
ATOM 2264 N N . LYS A 1 295 ? 0.422 -8.181 3.629 1.00 81.81 295 LYS A N 1
ATOM 2265 C CA . LYS A 1 295 ? -0.270 -6.880 3.725 1.00 81.81 295 LYS A CA 1
ATOM 2266 C C . LYS A 1 295 ? -0.576 -6.425 5.152 1.00 81.81 295 LYS A C 1
ATOM 2268 O O . LYS A 1 295 ? -0.801 -5.237 5.367 1.00 81.81 295 LYS A O 1
ATOM 2273 N N . LEU A 1 296 ? -0.550 -7.342 6.118 1.00 87.31 296 LEU A N 1
ATOM 2274 C CA . LEU A 1 296 ? -0.834 -7.068 7.523 1.00 87.31 296 LEU A CA 1
ATOM 2275 C C . LEU A 1 296 ? 0.220 -7.721 8.418 1.00 87.31 296 LEU A C 1
ATOM 2277 O O . LEU A 1 296 ? 0.465 -8.923 8.325 1.00 87.31 296 LEU A O 1
ATOM 2281 N N . ILE A 1 297 ? 0.793 -6.933 9.321 1.00 91.88 297 ILE A N 1
ATOM 2282 C CA . ILE A 1 297 ? 1.649 -7.392 10.413 1.00 91.88 297 ILE A CA 1
ATOM 2283 C C . ILE A 1 297 ? 1.001 -6.953 11.727 1.00 91.88 297 ILE A C 1
ATOM 2285 O O . ILE A 1 297 ? 0.580 -5.808 11.871 1.00 91.88 297 ILE A O 1
ATOM 2289 N N . VAL A 1 298 ? 0.932 -7.859 12.702 1.00 93.25 298 VAL A N 1
ATOM 2290 C CA . VAL A 1 298 ? 0.472 -7.556 14.063 1.00 93.25 298 VAL A CA 1
ATOM 2291 C C . VAL A 1 298 ? 1.641 -7.766 15.020 1.00 93.25 298 VAL A C 1
ATOM 2293 O O . VAL A 1 298 ? 2.104 -8.891 15.207 1.00 93.25 298 VAL A O 1
ATOM 2296 N N . CYS A 1 299 ? 2.132 -6.681 15.612 1.00 94.25 299 CYS A N 1
ATOM 2297 C CA . CYS A 1 299 ? 3.244 -6.681 16.550 1.00 94.25 299 CYS A CA 1
ATOM 2298 C C . CYS A 1 299 ? 2.723 -6.614 17.993 1.00 94.25 299 CYS A C 1
ATOM 2300 O O . CYS A 1 299 ? 2.213 -5.592 18.444 1.00 94.25 299 CYS A O 1
ATOM 2302 N N . ILE A 1 300 ? 2.832 -7.725 18.722 1.00 92.06 300 ILE A N 1
ATOM 2303 C CA . ILE A 1 300 ? 2.343 -7.828 20.108 1.00 92.06 300 ILE A CA 1
ATOM 2304 C C . ILE A 1 300 ? 3.359 -7.273 21.112 1.00 92.06 300 ILE A C 1
ATOM 2306 O O . ILE A 1 300 ? 2.973 -6.722 22.137 1.00 92.06 300 ILE A O 1
ATOM 2310 N N . THR A 1 301 ? 4.650 -7.419 20.813 1.00 91.62 301 THR A N 1
ATOM 2311 C CA . THR A 1 301 ? 5.766 -7.139 21.721 1.00 91.62 301 THR A CA 1
ATOM 2312 C C . THR A 1 301 ? 5.709 -5.729 22.302 1.00 91.62 301 THR A C 1
ATOM 2314 O O . THR A 1 301 ? 5.578 -4.758 21.564 1.00 91.62 301 THR A O 1
ATOM 2317 N N . GLU A 1 302 ? 5.844 -5.629 23.622 1.00 88.94 302 GLU A N 1
ATOM 2318 C CA . GLU A 1 302 ? 5.995 -4.371 24.353 1.00 88.94 302 GLU A CA 1
ATOM 2319 C C . GLU A 1 302 ? 7.478 -4.033 24.556 1.00 88.94 302 GLU A C 1
ATOM 2321 O O . GLU A 1 302 ? 8.311 -4.928 24.713 1.00 88.94 302 GLU A O 1
ATOM 2326 N N . GLY A 1 303 ? 7.809 -2.738 24.584 1.00 84.38 303 GLY A N 1
ATOM 2327 C CA . GLY A 1 303 ? 9.147 -2.273 24.956 1.00 84.38 303 GLY A CA 1
ATOM 2328 C C . GLY A 1 303 ? 10.181 -2.381 23.837 1.00 84.38 303 GLY A C 1
ATOM 2329 O O . GLY A 1 303 ? 11.379 -2.454 24.119 1.00 84.38 303 GLY A O 1
ATOM 2330 N N . ILE A 1 304 ? 9.738 -2.382 22.577 1.00 89.44 304 ILE A N 1
ATOM 2331 C CA . ILE A 1 304 ? 10.642 -2.274 21.429 1.00 89.44 304 ILE A CA 1
ATOM 2332 C C . ILE A 1 304 ? 11.343 -0.906 21.494 1.00 89.44 304 ILE A C 1
ATOM 2334 O O . ILE A 1 304 ? 10.668 0.111 21.692 1.00 89.44 304 ILE A O 1
ATOM 2338 N N . PRO A 1 305 ? 12.678 -0.835 21.332 1.00 90.06 305 PRO A N 1
ATOM 2339 C CA . PRO A 1 305 ? 13.379 0.439 21.271 1.00 90.06 305 PRO A CA 1
ATOM 2340 C C . PRO A 1 305 ? 12.778 1.366 20.206 1.00 90.06 305 PRO A C 1
ATOM 2342 O O . PRO A 1 305 ? 12.518 0.958 19.077 1.00 90.06 305 PRO A O 1
ATOM 2345 N N . THR A 1 306 ? 12.579 2.640 20.552 1.00 88.12 306 THR A N 1
ATOM 2346 C CA . THR A 1 306 ? 11.901 3.612 19.677 1.00 88.12 306 THR A CA 1
ATOM 2347 C C . THR A 1 306 ? 12.569 3.761 18.307 1.00 88.12 306 THR A C 1
ATOM 2349 O O . THR A 1 306 ? 11.872 3.984 17.324 1.00 88.12 306 THR A O 1
ATOM 2352 N N . ILE A 1 307 ? 13.901 3.641 18.233 1.00 87.25 307 ILE A N 1
ATOM 2353 C CA . ILE A 1 307 ? 14.660 3.734 16.973 1.00 87.25 307 ILE A CA 1
ATOM 2354 C C . ILE A 1 307 ? 14.347 2.533 16.075 1.00 87.25 307 ILE A C 1
ATOM 2356 O O . ILE A 1 307 ? 13.959 2.725 14.927 1.00 87.25 307 ILE A O 1
ATOM 2360 N N . ASP A 1 308 ? 14.409 1.318 16.617 1.00 88.31 308 ASP A N 1
ATOM 2361 C CA . ASP A 1 308 ? 14.089 0.091 15.882 1.00 88.31 308 ASP A CA 1
ATOM 2362 C C . ASP A 1 308 ? 12.638 0.115 15.387 1.00 88.31 308 ASP A C 1
ATOM 2364 O O . ASP A 1 308 ? 12.341 -0.251 14.250 1.00 88.31 308 ASP A O 1
ATOM 2368 N N . MET A 1 309 ? 11.720 0.601 16.229 1.00 91.31 309 MET A N 1
ATOM 2369 C CA . MET A 1 309 ? 10.317 0.731 15.851 1.00 91.31 309 MET A CA 1
ATOM 2370 C C . MET A 1 309 ? 10.109 1.800 14.772 1.00 91.31 309 MET A C 1
ATOM 2372 O O . MET A 1 309 ? 9.294 1.611 13.873 1.00 91.31 309 MET A O 1
ATOM 2376 N N . LEU A 1 310 ? 10.860 2.903 14.810 1.00 86.69 310 LEU A N 1
ATOM 2377 C CA . LEU A 1 310 ? 10.836 3.913 13.754 1.00 86.69 310 LEU A CA 1
ATOM 2378 C C . LEU A 1 310 ? 11.293 3.319 12.415 1.00 86.69 310 LEU A C 1
ATOM 2380 O O . LEU A 1 310 ? 10.605 3.501 11.412 1.00 86.69 310 LEU A O 1
ATOM 2384 N N . GLU A 1 311 ? 12.398 2.571 12.398 1.00 82.19 311 GLU A N 1
ATOM 2385 C CA . GLU A 1 311 ? 12.885 1.886 11.194 1.00 82.19 311 GLU A CA 1
ATOM 2386 C C . GLU A 1 311 ? 11.860 0.875 10.666 1.00 82.19 311 GLU A C 1
ATOM 2388 O O . GLU A 1 311 ? 11.532 0.879 9.476 1.00 82.19 311 GLU A O 1
ATOM 2393 N N . ALA A 1 312 ? 11.288 0.053 11.552 1.00 86.06 312 ALA A N 1
ATOM 2394 C CA . ALA A 1 312 ? 10.260 -0.918 11.191 1.00 86.06 312 ALA A CA 1
ATOM 2395 C C . ALA A 1 312 ? 8.997 -0.243 10.635 1.00 86.06 312 ALA A C 1
ATOM 2397 O O . ALA A 1 312 ? 8.454 -0.698 9.626 1.00 86.06 312 ALA A O 1
ATOM 2398 N N . LYS A 1 313 ? 8.545 0.855 11.254 1.00 85.75 313 LYS A N 1
ATOM 2399 C CA . LYS A 1 313 ? 7.383 1.633 10.804 1.00 85.75 313 LYS A CA 1
ATOM 2400 C C . LYS A 1 313 ? 7.615 2.221 9.422 1.00 85.75 313 LYS A C 1
ATOM 2402 O O . LYS A 1 313 ? 6.793 2.002 8.537 1.00 85.75 313 LYS A O 1
ATOM 2407 N N . VAL A 1 314 ? 8.743 2.908 9.229 1.00 79.31 314 VAL A N 1
ATOM 2408 C CA . VAL A 1 314 ? 9.122 3.477 7.929 1.00 79.31 314 VAL A CA 1
ATOM 2409 C C . VAL A 1 314 ? 9.160 2.375 6.883 1.00 79.31 314 VAL A C 1
ATOM 2411 O O . VAL A 1 314 ? 8.613 2.552 5.796 1.00 79.31 314 VAL A O 1
ATOM 2414 N N . LYS A 1 315 ? 9.715 1.202 7.217 1.00 78.19 315 LYS A N 1
ATOM 2415 C CA . LYS A 1 315 ? 9.771 0.108 6.255 1.00 78.19 315 LYS A CA 1
ATOM 2416 C C . LYS A 1 315 ? 8.397 -0.459 5.913 1.00 78.19 315 LYS A C 1
ATOM 2418 O O . LYS A 1 315 ? 8.139 -0.740 4.747 1.00 78.19 315 LYS A O 1
ATOM 2423 N N . CYS A 1 316 ? 7.507 -0.599 6.891 1.00 82.56 316 CYS A N 1
ATOM 2424 C CA . CYS A 1 316 ? 6.127 -1.018 6.641 1.00 82.56 316 CYS A CA 1
ATOM 2425 C C . CYS A 1 316 ? 5.391 -0.007 5.748 1.00 82.56 316 CYS A C 1
ATOM 2427 O O . CYS A 1 316 ? 4.746 -0.411 4.783 1.00 82.56 316 CYS A O 1
ATOM 2429 N N . ASP A 1 317 ? 5.563 1.292 6.003 1.00 77.25 317 ASP A N 1
ATOM 2430 C CA . ASP A 1 317 ? 4.947 2.361 5.210 1.00 77.25 317 ASP A CA 1
ATOM 2431 C C . ASP A 1 317 ? 5.495 2.413 3.783 1.00 77.25 317 ASP A C 1
ATOM 2433 O O . ASP A 1 317 ? 4.741 2.623 2.832 1.00 77.25 317 ASP A O 1
ATOM 2437 N N . GLU A 1 318 ? 6.803 2.215 3.603 1.00 71.81 318 GLU A N 1
ATOM 2438 C CA . GLU A 1 318 ? 7.431 2.074 2.287 1.00 71.81 318 GLU A CA 1
ATOM 2439 C C . GLU A 1 318 ? 6.841 0.903 1.505 1.00 71.81 318 GLU A C 1
ATOM 2441 O O . GLU A 1 318 ? 6.547 1.063 0.328 1.00 71.81 318 GLU A O 1
ATOM 2446 N N . LEU A 1 319 ? 6.649 -0.242 2.161 1.00 67.69 319 LEU A N 1
ATOM 2447 C CA . LEU A 1 319 ? 6.181 -1.484 1.543 1.00 67.69 319 LEU A CA 1
ATOM 2448 C C . LEU A 1 319 ? 4.645 -1.584 1.422 1.00 67.69 319 LEU A C 1
ATOM 2450 O O . LEU A 1 319 ? 4.137 -2.618 0.982 1.00 67.69 319 LEU A O 1
ATOM 2454 N N . GLY A 1 320 ? 3.896 -0.563 1.855 1.00 71.19 320 GLY A N 1
ATOM 2455 C CA . GLY A 1 320 ? 2.429 -0.590 1.857 1.00 71.19 320 GLY A CA 1
ATOM 2456 C C . GLY A 1 320 ? 1.849 -1.689 2.760 1.00 71.19 320 GLY A C 1
ATOM 2457 O O . GLY A 1 320 ? 0.801 -2.268 2.458 1.00 71.19 320 GLY A O 1
ATOM 2458 N N . VAL A 1 321 ? 2.554 -2.028 3.843 1.00 83.31 321 VAL A N 1
ATOM 2459 C CA . VAL A 1 321 ? 2.163 -3.049 4.822 1.00 83.31 321 VAL A CA 1
ATOM 2460 C C . VAL A 1 321 ? 1.535 -2.367 6.026 1.00 83.31 321 VAL A C 1
ATOM 2462 O O . VAL A 1 321 ? 2.160 -1.523 6.666 1.00 83.31 321 VAL A O 1
ATOM 2465 N N . ARG A 1 322 ? 0.310 -2.757 6.388 1.00 89.12 322 ARG A N 1
ATOM 2466 C CA . ARG A 1 322 ? -0.315 -2.262 7.615 1.00 89.12 322 ARG A CA 1
ATOM 2467 C C . ARG A 1 322 ? 0.317 -2.941 8.821 1.00 89.12 322 ARG A C 1
ATOM 2469 O O . ARG A 1 322 ? 0.305 -4.166 8.919 1.00 89.12 322 ARG A O 1
ATOM 2476 N N . LEU A 1 323 ? 0.796 -2.140 9.763 1.00 93.94 323 LEU A N 1
ATOM 2477 C CA . LEU A 1 323 ? 1.291 -2.615 11.047 1.00 93.94 323 LEU A CA 1
ATOM 2478 C C . LEU A 1 323 ? 0.287 -2.276 12.154 1.00 93.94 323 LEU A C 1
ATOM 2480 O O . LEU A 1 323 ? -0.084 -1.120 12.312 1.00 93.94 323 LEU A O 1
ATOM 2484 N N . ILE A 1 324 ? -0.143 -3.262 12.936 1.00 95.31 324 ILE A N 1
ATOM 2485 C CA . ILE A 1 324 ? -0.917 -3.069 14.173 1.00 95.31 324 ILE A CA 1
ATOM 2486 C C . ILE A 1 324 ? 0.014 -3.307 15.365 1.00 95.31 324 ILE A C 1
ATOM 2488 O O . ILE A 1 324 ? 0.770 -4.276 15.353 1.00 95.31 324 ILE A O 1
ATOM 2492 N N . GLY A 1 325 ? -0.031 -2.448 16.386 1.00 93.38 325 GLY A N 1
ATOM 2493 C CA . GLY A 1 325 ? 0.960 -2.429 17.469 1.00 93.38 325 GLY A CA 1
ATOM 2494 C C . GLY A 1 325 ? 2.151 -1.517 17.159 1.00 93.38 325 GLY A C 1
ATOM 2495 O O . GLY A 1 325 ? 2.037 -0.703 16.249 1.00 93.38 325 GLY A O 1
ATOM 2496 N N . PRO A 1 326 ? 3.292 -1.614 17.863 1.00 93.00 326 PRO A N 1
ATOM 2497 C CA . PRO A 1 326 ? 3.639 -2.615 18.872 1.00 93.00 326 PRO A CA 1
ATOM 2498 C C . PRO A 1 326 ? 2.875 -2.417 20.187 1.00 93.00 326 PRO A C 1
ATOM 2500 O O . PRO A 1 326 ? 2.030 -1.528 20.294 1.00 93.00 326 PRO A O 1
ATOM 2503 N N . ASN A 1 327 ? 3.159 -3.258 21.185 1.00 92.69 327 ASN A N 1
ATOM 2504 C CA . ASN A 1 327 ? 2.514 -3.227 22.498 1.00 92.69 327 ASN A CA 1
ATOM 2505 C C . ASN A 1 327 ? 0.987 -3.254 22.393 1.00 92.69 327 ASN A C 1
ATOM 2507 O O . ASN A 1 327 ? 0.286 -2.347 22.850 1.00 92.69 327 ASN A O 1
ATOM 2511 N N . CYS A 1 328 ? 0.466 -4.266 21.703 1.00 92.31 328 CYS A N 1
ATOM 2512 C CA . CYS A 1 328 ? -0.959 -4.379 21.456 1.00 92.31 328 CYS A CA 1
ATOM 2513 C C . CYS A 1 328 ? -1.484 -5.790 21.726 1.00 92.31 328 CYS A C 1
ATOM 2515 O O . CYS A 1 328 ? -0.757 -6.773 21.589 1.00 92.31 328 CYS A O 1
ATOM 2517 N N . PRO A 1 329 ? -2.776 -5.930 22.068 1.00 89.19 329 PRO A N 1
ATOM 2518 C CA . PRO A 1 329 ? -3.406 -7.240 22.200 1.00 89.19 329 PRO A CA 1
ATOM 2519 C C . PRO A 1 329 ? -3.699 -7.918 20.845 1.00 89.19 329 PRO A C 1
ATOM 2521 O O . PRO A 1 329 ? -4.046 -9.101 20.829 1.00 89.19 329 PRO A O 1
ATOM 2524 N N . GLY A 1 330 ? -3.574 -7.186 19.731 1.00 91.38 330 GLY A N 1
ATOM 2525 C CA . GLY A 1 330 ? -3.790 -7.662 18.365 1.00 91.38 330 GLY A CA 1
ATOM 2526 C C . GLY A 1 330 ? -5.148 -7.289 17.761 1.00 91.38 330 GLY A C 1
ATOM 2527 O O . GLY A 1 330 ? -5.668 -6.199 18.009 1.00 91.38 330 GLY A O 1
ATOM 2528 N N . VAL A 1 331 ? -5.703 -8.187 16.944 1.00 94.06 331 VAL A N 1
ATOM 2529 C CA . VAL A 1 331 ? -6.962 -8.015 16.201 1.00 94.06 331 VAL A CA 1
ATOM 2530 C C . VAL A 1 331 ? -7.831 -9.263 16.333 1.00 94.06 331 VAL A C 1
ATOM 2532 O O . VAL A 1 331 ? -7.329 -10.391 16.299 1.00 94.06 331 VAL A O 1
ATOM 2535 N N . ILE A 1 332 ? -9.143 -9.074 16.454 1.00 92.00 332 ILE A N 1
ATOM 2536 C CA . ILE A 1 332 ? -10.115 -10.168 16.425 1.00 92.00 332 ILE A CA 1
ATOM 2537 C C . ILE A 1 332 ? -11.398 -9.758 15.700 1.00 92.00 332 ILE A C 1
ATOM 2539 O O . ILE A 1 332 ? -12.020 -8.749 16.023 1.00 92.00 332 ILE A O 1
ATOM 2543 N N . THR A 1 333 ? -11.802 -10.591 14.750 1.00 93.69 333 THR A N 1
ATOM 2544 C CA . THR A 1 333 ? -13.099 -10.559 14.068 1.00 93.69 333 THR A CA 1
ATOM 2545 C C . THR A 1 333 ? -13.845 -11.810 14.532 1.00 93.69 333 THR A C 1
ATOM 2547 O O . THR A 1 333 ? -13.447 -12.924 14.164 1.00 93.69 333 THR A O 1
ATOM 2550 N N . PRO A 1 334 ? -14.846 -11.686 15.423 1.00 88.25 334 PRO A N 1
ATOM 2551 C CA . PRO A 1 334 ? -15.421 -12.845 16.100 1.00 88.25 334 PRO A CA 1
ATOM 2552 C C . PRO A 1 334 ? -16.022 -13.853 15.113 1.00 88.25 334 PRO A C 1
ATOM 2554 O O . PRO A 1 334 ? -16.783 -13.488 14.225 1.00 88.25 334 PRO A O 1
ATOM 2557 N N . GLY A 1 335 ? -15.680 -15.133 15.276 1.00 80.50 335 GLY A N 1
ATOM 2558 C CA . GLY A 1 335 ? -16.112 -16.208 14.373 1.00 80.50 335 GLY A CA 1
ATOM 2559 C C . GLY A 1 335 ? -15.315 -16.324 13.068 1.00 80.50 335 GLY A C 1
ATOM 2560 O O . GLY A 1 335 ? -15.486 -17.315 12.365 1.00 80.50 335 GLY A O 1
ATOM 2561 N N . GLU A 1 336 ? -14.421 -15.376 12.771 1.00 82.75 336 GLU A N 1
ATOM 2562 C CA . GLU A 1 336 ? -13.652 -15.354 11.519 1.00 82.75 336 GLU A CA 1
ATOM 2563 C C . GLU A 1 336 ? -12.144 -15.469 11.765 1.00 82.75 336 GLU A C 1
ATOM 2565 O O . GLU A 1 336 ? -11.500 -16.382 11.251 1.00 82.75 336 GLU A O 1
ATOM 2570 N N . CYS A 1 337 ? -11.560 -14.572 12.565 1.00 81.31 337 CYS A N 1
ATOM 2571 C CA . CYS A 1 337 ? -10.110 -14.505 12.736 1.00 81.31 337 CYS A CA 1
ATOM 2572 C C . CYS A 1 337 ? -9.708 -13.951 14.107 1.00 81.31 337 CYS A C 1
ATOM 2574 O O . CYS A 1 337 ? -10.334 -13.033 14.633 1.00 81.31 337 CYS A O 1
ATOM 2576 N N . LYS A 1 338 ? -8.619 -14.484 14.670 1.00 84.25 338 LYS A N 1
ATOM 2577 C CA . LYS A 1 338 ? -7.953 -13.953 15.864 1.00 84.25 338 LYS A CA 1
ATOM 2578 C C . LYS A 1 338 ? -6.443 -13.968 15.648 1.00 84.25 338 LYS A C 1
ATOM 2580 O O . LYS A 1 338 ? -5.848 -15.038 15.535 1.00 84.25 338 LYS A O 1
ATOM 2585 N N . ILE A 1 339 ? -5.821 -12.793 15.700 1.00 81.69 339 ILE A N 1
ATOM 2586 C CA . ILE A 1 339 ? -4.366 -12.626 15.668 1.00 81.69 339 ILE A CA 1
ATOM 2587 C C . ILE A 1 339 ? -3.957 -11.832 16.906 1.00 81.69 339 ILE A C 1
ATOM 2589 O O . ILE A 1 339 ? -4.307 -10.665 17.043 1.00 81.69 339 ILE A O 1
ATOM 2593 N N . GLY A 1 340 ? -3.216 -12.467 17.814 1.00 84.81 340 GLY A N 1
ATOM 2594 C CA . GLY A 1 340 ? -2.768 -11.863 19.068 1.00 84.81 340 GLY A CA 1
ATOM 2595 C C . GLY A 1 340 ? -3.336 -12.545 20.310 1.00 84.81 340 GLY A C 1
ATOM 2596 O O . GLY A 1 340 ? -3.705 -13.723 20.297 1.00 84.81 340 GLY A O 1
ATOM 2597 N N . ILE A 1 341 ? -3.384 -11.797 21.409 1.00 83.62 341 ILE A N 1
ATOM 2598 C CA . ILE A 1 341 ? -3.604 -12.321 22.764 1.00 83.62 341 ILE A CA 1
ATOM 2599 C C . ILE A 1 341 ? -4.989 -11.997 23.342 1.00 83.62 341 ILE A C 1
ATOM 2601 O O . ILE A 1 341 ? -5.270 -12.376 24.477 1.00 83.62 341 ILE A O 1
ATOM 2605 N N . MET A 1 342 ? -5.887 -11.372 22.569 1.00 85.88 342 MET A N 1
ATOM 2606 C CA . MET A 1 342 ? -7.266 -11.126 23.016 1.00 85.88 342 MET A CA 1
ATOM 2607 C C . MET A 1 342 ? -7.988 -12.439 23.396 1.00 85.88 342 MET A C 1
ATOM 2609 O O . MET A 1 342 ? -7.918 -13.424 22.648 1.00 85.88 342 MET A O 1
ATOM 2613 N N . PRO A 1 343 ? -8.708 -12.511 24.529 1.00 81.12 343 PRO A N 1
ATOM 2614 C CA . PRO A 1 343 ? -9.468 -13.700 24.905 1.00 81.12 343 PRO A CA 1
ATOM 2615 C C . PRO A 1 343 ? -10.681 -13.874 23.979 1.00 81.12 343 PRO A C 1
ATOM 2617 O O . PRO A 1 343 ? -11.639 -13.116 24.040 1.00 81.12 343 PRO A O 1
ATOM 2620 N N . GLY A 1 344 ? -10.674 -14.890 23.112 1.00 82.19 344 GLY A N 1
ATOM 2621 C CA . GLY A 1 344 ? -11.742 -15.067 22.117 1.00 82.19 344 GLY A CA 1
ATOM 2622 C C . GLY A 1 344 ? -13.119 -15.381 22.716 1.00 82.19 344 GLY A C 1
ATOM 2623 O O . GLY A 1 344 ? -14.129 -15.000 22.147 1.00 82.19 344 GLY A O 1
ATOM 2624 N N . HIS A 1 345 ? -13.170 -16.012 23.893 1.00 82.44 345 HIS A N 1
ATOM 2625 C CA . HIS A 1 345 ? -14.415 -16.484 24.516 1.00 82.44 345 HIS A CA 1
ATOM 2626 C C . HIS A 1 345 ? -15.337 -15.371 25.045 1.00 82.44 345 HIS A C 1
ATOM 2628 O O . HIS A 1 345 ? -16.494 -15.652 25.334 1.00 82.44 345 HIS A O 1
ATOM 2634 N N . ILE A 1 346 ? -14.845 -14.134 25.193 1.00 89.19 346 ILE A N 1
ATOM 2635 C CA . ILE A 1 346 ? -15.679 -12.980 25.587 1.00 89.19 346 ILE A CA 1
ATOM 2636 C C . ILE A 1 346 ? -16.273 -12.232 24.384 1.00 89.19 346 ILE A C 1
ATOM 2638 O O . ILE A 1 346 ? -17.051 -11.297 24.569 1.00 89.19 346 ILE A O 1
ATOM 2642 N N . HIS A 1 347 ? -15.886 -12.611 23.164 1.00 93.31 347 HIS A N 1
ATOM 2643 C CA . HIS A 1 347 ? -16.322 -11.952 21.940 1.00 93.31 347 HIS A CA 1
ATOM 2644 C C . HIS A 1 347 ? -17.542 -12.656 21.346 1.00 93.31 347 HIS A C 1
ATOM 2646 O O . HIS A 1 347 ? -17.642 -13.885 21.373 1.00 93.31 347 HIS A O 1
ATOM 2652 N N . LEU A 1 348 ? -18.437 -11.871 20.757 1.00 95.00 348 LEU A N 1
ATOM 2653 C CA . LEU A 1 348 ? -19.647 -12.344 20.092 1.00 95.00 348 LEU A CA 1
ATOM 2654 C C . LEU A 1 348 ? -19.737 -11.674 18.715 1.00 95.00 348 LEU A C 1
ATOM 2656 O O . LEU A 1 348 ? -19.600 -10.453 18.665 1.00 95.00 348 LEU A O 1
ATOM 2660 N N . PRO A 1 349 ? -19.979 -12.408 17.609 1.00 96.75 349 PRO A N 1
ATOM 2661 C CA . PRO A 1 349 ? -20.217 -11.780 16.312 1.00 96.75 349 PRO A CA 1
ATOM 2662 C C . PRO A 1 349 ? -21.348 -10.760 16.403 1.00 96.75 349 PRO A C 1
ATOM 2664 O O . PRO A 1 349 ? -22.418 -11.051 16.942 1.00 96.75 349 PRO A O 1
ATOM 2667 N N . GLY A 1 350 ? -21.101 -9.559 15.898 1.00 96.69 350 GLY A N 1
ATOM 2668 C CA . GLY A 1 350 ? -22.048 -8.462 15.995 1.00 96.69 350 GLY A CA 1
ATOM 2669 C C . GLY A 1 350 ? -21.633 -7.271 15.154 1.00 96.69 350 GLY A C 1
ATOM 2670 O O . GLY A 1 350 ? -21.025 -7.427 14.098 1.00 96.69 350 GLY A O 1
ATOM 2671 N N . LYS A 1 351 ? -21.992 -6.077 15.621 1.00 97.94 351 LYS A N 1
ATOM 2672 C CA . LYS A 1 351 ? -22.028 -4.875 14.774 1.00 97.94 351 LYS A CA 1
ATOM 2673 C C . LYS A 1 351 ? -21.259 -3.670 15.305 1.00 97.94 351 LYS A C 1
ATOM 2675 O O . LYS A 1 351 ? -21.334 -2.587 14.725 1.00 97.94 351 LYS A O 1
ATOM 2680 N N . VAL A 1 352 ? -20.532 -3.836 16.409 1.00 98.62 352 VAL A N 1
ATOM 2681 C CA . VAL A 1 352 ? -19.715 -2.767 16.995 1.00 98.62 352 VAL A CA 1
ATOM 2682 C C . VAL A 1 352 ? -18.249 -2.929 16.597 1.00 98.62 352 VAL A C 1
ATOM 2684 O O . VAL A 1 352 ? -17.625 -3.936 16.929 1.00 98.62 352 VAL A O 1
ATOM 2687 N N . GLY A 1 353 ? -17.684 -1.926 15.927 1.00 98.50 353 GLY A N 1
ATOM 2688 C CA . GLY A 1 353 ? -16.242 -1.823 15.706 1.00 98.50 353 GLY A CA 1
ATOM 2689 C C . GLY A 1 353 ? -15.569 -1.229 16.941 1.00 98.50 353 GLY A C 1
ATOM 2690 O O . GLY A 1 353 ? -16.022 -0.205 17.445 1.00 98.50 353 GLY A O 1
ATOM 2691 N N . ILE A 1 354 ? -14.509 -1.850 17.460 1.00 98.50 354 ILE A N 1
ATOM 2692 C CA . ILE A 1 354 ? -13.816 -1.371 18.670 1.00 98.50 354 ILE A CA 1
ATOM 2693 C C . ILE A 1 354 ? -12.351 -1.081 18.355 1.00 98.50 354 ILE A C 1
ATOM 2695 O O . ILE A 1 354 ? -11.629 -1.975 17.921 1.00 98.50 354 ILE A O 1
ATOM 2699 N N . VAL A 1 355 ? -11.890 0.142 18.622 1.00 98.06 355 VAL A N 1
ATOM 2700 C CA . VAL A 1 355 ? -10.473 0.527 18.533 1.00 98.06 355 VAL A CA 1
ATOM 2701 C C . VAL A 1 355 ? -9.976 1.079 19.864 1.00 98.06 355 VAL A C 1
ATOM 2703 O O . VAL A 1 355 ? -10.629 1.913 20.491 1.00 98.06 355 VAL A O 1
ATOM 2706 N N . SER A 1 356 ? -8.810 0.616 20.311 1.00 94.56 356 SER A N 1
ATOM 2707 C CA . SER A 1 356 ? -8.245 0.997 21.610 1.00 94.56 356 SER A CA 1
ATOM 2708 C C . SER A 1 356 ? -6.722 0.993 21.604 1.00 94.56 356 SER A C 1
ATOM 2710 O O . SER A 1 356 ? -6.096 0.138 20.974 1.00 94.56 356 SER A O 1
ATOM 2712 N N . ARG A 1 357 ? -6.115 1.898 22.377 1.00 88.81 357 ARG A N 1
ATOM 2713 C CA . ARG A 1 357 ? -4.676 1.837 22.700 1.00 88.81 357 ARG A CA 1
ATOM 2714 C C . ARG A 1 357 ? -4.358 0.808 23.784 1.00 88.81 357 ARG A C 1
ATOM 2716 O O . ARG A 1 357 ? -3.292 0.206 23.758 1.00 88.81 357 ARG A O 1
ATOM 2723 N N . SER A 1 358 ? -5.289 0.575 24.710 1.00 86.00 358 SER A N 1
ATOM 2724 C CA . SER A 1 358 ? -5.095 -0.298 25.871 1.00 86.00 358 SER A CA 1
ATOM 2725 C C . SER A 1 358 ? -5.787 -1.643 25.703 1.00 86.00 358 SER A C 1
ATOM 2727 O O . SER A 1 358 ? -6.998 -1.694 25.481 1.00 86.00 358 SER A O 1
ATOM 2729 N N . GLY A 1 359 ? -5.048 -2.739 25.893 1.00 82.75 359 GLY A N 1
ATOM 2730 C CA . GLY A 1 359 ? -5.605 -4.085 25.765 1.00 82.75 359 GLY A CA 1
ATOM 2731 C C . GLY A 1 359 ? -6.664 -4.432 26.811 1.00 82.75 359 GLY A C 1
ATOM 2732 O O . GLY A 1 359 ? -7.702 -4.988 26.464 1.00 82.75 359 GLY A O 1
ATOM 2733 N N . THR A 1 360 ? -6.457 -4.066 28.076 1.00 83.38 360 THR A N 1
ATOM 2734 C CA . THR A 1 360 ? -7.421 -4.376 29.147 1.00 83.38 360 THR A CA 1
ATOM 2735 C C . THR A 1 360 ? -8.712 -3.578 29.010 1.00 83.38 360 THR A C 1
ATOM 2737 O O . THR A 1 360 ? -9.790 -4.119 29.246 1.00 83.38 360 THR A O 1
ATOM 2740 N N . LEU A 1 361 ? -8.628 -2.321 28.565 1.00 90.00 361 LEU A N 1
ATOM 2741 C CA . LEU A 1 361 ? -9.813 -1.497 28.314 1.00 90.00 361 LEU A CA 1
ATOM 2742 C C . LEU A 1 361 ? -10.611 -1.999 27.105 1.00 90.00 361 LEU A C 1
ATOM 2744 O O . LEU A 1 361 ? -11.838 -1.921 27.117 1.00 90.00 361 LEU A O 1
ATOM 2748 N N . THR A 1 362 ? -9.940 -2.578 26.100 1.00 90.38 362 THR A N 1
ATOM 2749 C CA . THR A 1 362 ? -10.624 -3.266 24.995 1.00 90.38 362 THR A CA 1
ATOM 2750 C C . THR A 1 362 ? -11.524 -4.380 25.521 1.00 90.38 362 THR A C 1
ATOM 2752 O O . THR A 1 362 ? -12.669 -4.481 25.094 1.00 90.38 362 THR A O 1
ATOM 2755 N N . TYR A 1 363 ? -11.043 -5.197 26.466 1.00 90.44 363 TYR A N 1
ATOM 2756 C CA . TYR A 1 363 ? -11.808 -6.335 26.994 1.00 90.44 363 TYR A CA 1
ATOM 2757 C C . TYR A 1 363 ? -13.065 -5.900 27.738 1.00 90.44 363 TYR A C 1
ATOM 2759 O O . TYR A 1 363 ? -14.089 -6.573 27.653 1.00 90.44 363 TYR A O 1
ATOM 2767 N N . GLU A 1 364 ? -13.003 -4.763 28.425 1.00 93.00 364 GLU A N 1
ATOM 2768 C CA . GLU A 1 364 ? -14.155 -4.202 29.121 1.00 93.00 364 GLU A CA 1
ATOM 2769 C C . GLU A 1 364 ? -15.233 -3.723 28.135 1.00 93.00 364 GLU A C 1
ATOM 2771 O O . GLU A 1 364 ? -16.406 -4.068 28.279 1.00 93.00 364 GLU A O 1
ATOM 2776 N N . ALA A 1 365 ? -14.845 -3.016 27.068 1.00 95.38 365 ALA A N 1
ATOM 2777 C CA . ALA A 1 365 ? -15.787 -2.615 26.021 1.00 95.38 365 ALA A CA 1
ATOM 2778 C C . ALA A 1 365 ? -16.367 -3.815 25.257 1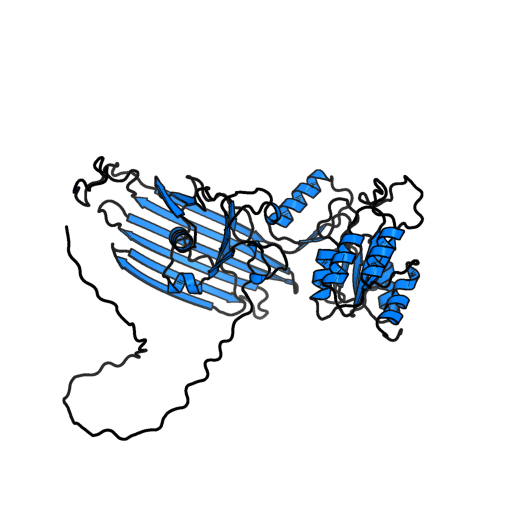.00 95.38 365 ALA A C 1
ATOM 2780 O O . ALA A 1 365 ? -17.565 -3.842 24.964 1.00 95.38 365 ALA A O 1
ATOM 2781 N N . VAL A 1 366 ? -15.544 -4.830 24.976 1.00 96.25 366 VAL A N 1
ATOM 2782 C CA . VAL A 1 366 ? -15.994 -6.104 24.396 1.00 96.25 366 VAL A CA 1
ATOM 2783 C C . VAL A 1 366 ? -17.025 -6.758 25.307 1.00 96.25 366 VAL A C 1
ATOM 2785 O O . VAL A 1 366 ? -18.111 -7.099 24.852 1.00 96.25 366 VAL A O 1
ATOM 2788 N N . LYS A 1 367 ? -16.736 -6.883 26.605 1.00 94.38 367 LYS A N 1
ATOM 2789 C CA . LYS A 1 367 ? -17.659 -7.508 27.550 1.00 94.38 367 LYS A CA 1
ATOM 2790 C C . LYS A 1 367 ? -18.997 -6.773 27.607 1.00 94.38 367 LYS A C 1
ATOM 2792 O O . LYS A 1 367 ? -20.031 -7.417 27.484 1.00 94.38 367 LYS A O 1
ATOM 2797 N N . GLN A 1 368 ? -18.993 -5.447 27.723 1.00 96.56 368 GLN A N 1
ATOM 2798 C CA . GLN A 1 368 ? -20.235 -4.668 27.770 1.00 96.56 368 GLN A CA 1
ATOM 2799 C C . GLN A 1 368 ? -21.063 -4.790 26.488 1.00 96.56 368 GLN A C 1
ATOM 2801 O O . GLN A 1 368 ? -22.285 -4.898 26.551 1.00 96.56 368 GLN A O 1
ATOM 2806 N N . THR A 1 369 ? -20.414 -4.783 25.322 1.00 97.38 369 THR A N 1
ATOM 2807 C CA . THR A 1 369 ? -21.111 -4.920 24.033 1.00 97.38 369 THR A CA 1
ATOM 2808 C C . THR A 1 369 ? -21.610 -6.345 23.792 1.00 97.38 369 THR A C 1
ATOM 2810 O O . THR A 1 369 ? -22.689 -6.519 23.226 1.00 97.38 369 THR A O 1
ATOM 2813 N N . THR A 1 370 ? -20.890 -7.364 24.267 1.00 96.62 370 THR A N 1
ATOM 2814 C CA . THR A 1 370 ? -21.340 -8.764 24.263 1.00 96.62 370 THR A CA 1
ATOM 2815 C C . THR A 1 370 ? -22.527 -8.973 25.201 1.00 96.62 370 THR A C 1
ATOM 2817 O O . THR A 1 370 ? -23.543 -9.513 24.770 1.00 96.62 370 THR A O 1
ATOM 2820 N N . ASP A 1 371 ? -22.430 -8.520 26.454 1.00 96.00 371 ASP A N 1
ATOM 2821 C CA . ASP A 1 371 ? -23.483 -8.680 27.465 1.00 96.00 371 ASP A CA 1
ATOM 2822 C C . ASP A 1 371 ? -24.775 -7.962 27.042 1.00 96.00 371 ASP A C 1
ATOM 2824 O O . ASP A 1 371 ? -25.863 -8.502 27.212 1.00 96.00 371 ASP A O 1
ATOM 2828 N N . ALA A 1 372 ? -24.660 -6.786 26.412 1.00 96.00 372 ALA A N 1
ATOM 2829 C CA . ALA A 1 372 ? -25.803 -6.060 25.857 1.00 96.00 372 ALA A CA 1
ATOM 2830 C C . ALA A 1 372 ? -26.401 -6.710 24.592 1.00 96.00 372 ALA A C 1
ATOM 2832 O O . ALA A 1 372 ? -27.458 -6.285 24.127 1.00 96.00 372 ALA A O 1
ATOM 2833 N N . GLY A 1 373 ? -25.742 -7.727 24.025 1.00 96.25 373 GLY A N 1
ATOM 2834 C CA . GLY A 1 373 ? -26.173 -8.431 22.817 1.00 96.25 373 GLY A CA 1
ATOM 2835 C C . GLY A 1 373 ? -25.829 -7.728 21.500 1.00 96.25 373 GLY A C 1
ATOM 2836 O O . GLY A 1 373 ? -26.303 -8.160 20.452 1.00 96.25 373 GLY A O 1
ATOM 2837 N N . PHE A 1 374 ? -25.012 -6.671 21.523 1.00 97.75 374 PHE A N 1
ATOM 2838 C CA . PHE A 1 374 ? -24.587 -5.950 20.316 1.00 97.75 374 PHE A CA 1
ATOM 2839 C C . PHE A 1 374 ? -23.468 -6.674 19.563 1.00 97.75 374 PHE A C 1
ATOM 2841 O O . PHE A 1 374 ? -23.387 -6.570 18.336 1.00 97.75 374 PHE A O 1
ATOM 2848 N N . GLY A 1 375 ? -22.617 -7.395 20.302 1.00 97.19 375 GLY A N 1
ATOM 2849 C CA . GLY A 1 375 ? -21.434 -8.076 19.779 1.00 97.19 375 GLY A CA 1
ATOM 2850 C C . GLY A 1 375 ? -20.450 -7.123 19.096 1.00 97.19 375 GLY A C 1
ATOM 2851 O O . GLY A 1 375 ? -20.567 -5.900 19.191 1.00 97.19 375 GLY A O 1
ATOM 2852 N N . GLN A 1 376 ? -19.467 -7.683 18.401 1.00 98.00 376 GLN A N 1
ATOM 2853 C CA . GLN A 1 376 ? -18.407 -6.932 17.740 1.00 98.00 376 GLN A CA 1
ATOM 2854 C C . GLN A 1 376 ? -18.283 -7.351 16.278 1.00 98.00 376 GLN A C 1
ATOM 2856 O O . GLN A 1 376 ? -18.312 -8.543 15.966 1.00 98.00 376 GLN A O 1
ATOM 2861 N N . SER A 1 377 ? -18.134 -6.369 15.390 1.00 97.75 377 SER A N 1
ATOM 2862 C CA . SER A 1 377 ? -17.755 -6.619 13.998 1.00 97.75 377 SER A CA 1
ATOM 2863 C C . SER A 1 377 ? -16.272 -6.976 13.950 1.00 97.75 377 SER A C 1
ATOM 2865 O O . SER A 1 377 ? -15.903 -8.059 13.512 1.00 97.75 377 SER A O 1
ATOM 2867 N N . THR A 1 378 ? -15.409 -6.102 14.470 1.00 97.44 378 THR A N 1
ATOM 2868 C CA . THR A 1 378 ? -13.974 -6.344 14.671 1.00 97.44 378 THR A CA 1
ATOM 2869 C C . THR A 1 378 ? -13.450 -5.494 15.832 1.00 97.44 378 THR A C 1
ATOM 2871 O O . THR A 1 378 ? -13.872 -4.353 16.029 1.00 97.44 378 THR A O 1
ATOM 2874 N N . CYS A 1 379 ? -12.506 -6.035 16.602 1.00 97.00 379 CYS A N 1
ATOM 2875 C CA . CYS A 1 379 ? -11.778 -5.314 17.643 1.00 97.00 379 CYS A CA 1
ATOM 2876 C C . CYS A 1 379 ? -10.298 -5.196 17.279 1.00 97.00 379 CYS A C 1
ATOM 2878 O O . CYS A 1 379 ? -9.652 -6.191 16.948 1.00 97.00 379 CYS A O 1
ATOM 2880 N N . VAL A 1 380 ? -9.756 -3.985 17.389 1.00 97.31 380 VAL A N 1
ATOM 2881 C CA . VAL A 1 380 ? -8.370 -3.648 17.056 1.00 97.31 380 VAL A CA 1
ATOM 2882 C C . VAL A 1 380 ? -7.713 -2.960 18.247 1.00 97.31 380 VAL A C 1
ATOM 2884 O O . VAL A 1 380 ? -8.118 -1.876 18.671 1.00 97.31 380 VAL A O 1
ATOM 2887 N N . GLY A 1 381 ? -6.662 -3.573 18.782 1.00 95.38 381 GLY A N 1
ATOM 2888 C CA . GLY A 1 381 ? -5.744 -2.895 19.687 1.00 95.38 381 GLY A CA 1
ATOM 2889 C C . GLY A 1 381 ? -4.616 -2.260 18.885 1.00 95.38 381 GLY A C 1
ATOM 2890 O O . GLY A 1 381 ? -3.801 -2.991 18.342 1.00 95.38 381 GLY A O 1
ATOM 2891 N N . ILE A 1 382 ? -4.546 -0.931 18.809 1.00 94.56 382 ILE A N 1
ATOM 2892 C CA . ILE A 1 382 ? -3.471 -0.232 18.072 1.00 94.56 382 ILE A CA 1
ATOM 2893 C C . ILE A 1 382 ? -2.169 -0.124 18.873 1.00 94.56 382 ILE A C 1
ATOM 2895 O O . ILE A 1 382 ?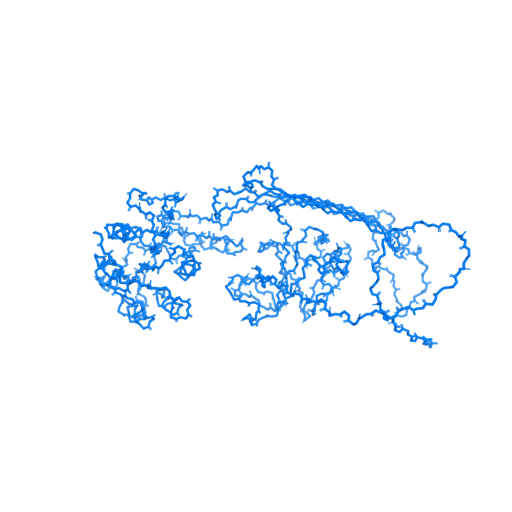 -1.103 0.047 18.290 1.00 94.56 382 ILE A O 1
ATOM 2899 N N . GLY A 1 383 ? -2.265 -0.296 20.193 1.00 91.75 383 GLY A N 1
ATOM 2900 C CA . GLY A 1 383 ? -1.142 -0.336 21.119 1.00 91.75 383 GLY A CA 1
ATOM 2901 C C . GLY A 1 383 ? -0.807 0.991 21.799 1.00 91.75 383 GLY A C 1
ATOM 2902 O O . GLY A 1 383 ? -1.291 2.065 21.426 1.00 91.75 383 GLY A O 1
ATOM 2903 N N . GLY A 1 384 ? -0.016 0.888 22.867 1.00 87.31 384 GLY A N 1
ATOM 2904 C CA . GLY A 1 384 ? 0.317 2.004 23.760 1.00 87.31 384 GLY A CA 1
ATOM 2905 C C . GLY A 1 384 ? 1.672 2.668 23.502 1.00 87.31 384 GLY A C 1
ATOM 2906 O O . GLY A 1 384 ? 1.969 3.720 24.080 1.00 87.31 384 GLY A O 1
ATOM 2907 N N . ASP A 1 385 ? 2.500 2.078 22.645 1.00 87.31 385 ASP A N 1
ATOM 2908 C CA . ASP A 1 385 ? 3.859 2.557 22.402 1.00 87.31 385 ASP A CA 1
ATOM 2909 C C . ASP A 1 385 ? 3.889 3.914 21.669 1.00 87.31 385 ASP A C 1
ATOM 2911 O O . ASP A 1 385 ? 2.901 4.323 21.052 1.00 87.31 385 ASP A O 1
ATOM 2915 N N . PRO A 1 386 ? 5.008 4.665 21.746 1.00 82.31 386 PRO A N 1
ATOM 2916 C CA . PRO A 1 386 ? 5.078 6.031 21.223 1.00 82.31 386 PRO A CA 1
ATOM 2917 C C . PRO A 1 386 ? 5.037 6.106 19.694 1.00 82.31 386 PRO A C 1
ATOM 2919 O O . PRO A 1 386 ? 4.637 7.132 19.154 1.00 82.31 386 PRO A O 1
ATOM 2922 N N . ILE A 1 387 ? 5.471 5.040 19.013 1.00 88.31 387 ILE A N 1
ATOM 2923 C CA . ILE A 1 387 ? 5.493 4.923 17.551 1.00 88.31 387 ILE A CA 1
ATOM 2924 C C . ILE A 1 387 ? 4.514 3.812 17.157 1.00 88.31 387 ILE A C 1
ATOM 2926 O O . ILE A 1 387 ? 4.925 2.658 17.017 1.00 88.31 387 ILE A O 1
ATOM 2930 N N . PRO A 1 388 ? 3.212 4.121 17.035 1.00 89.38 388 PRO A N 1
ATOM 2931 C CA . PRO A 1 388 ? 2.229 3.134 16.633 1.00 89.38 388 PRO A CA 1
ATOM 2932 C C . PRO A 1 388 ? 2.352 2.815 15.138 1.00 89.38 388 PRO A C 1
ATOM 2934 O O . PRO A 1 388 ? 2.620 3.677 14.299 1.00 89.38 388 PRO A O 1
ATOM 2937 N N . GLY A 1 389 ? 2.102 1.556 14.806 1.00 91.56 389 GLY A N 1
ATOM 2938 C CA . GLY A 1 389 ? 1.993 1.029 13.451 1.00 91.56 389 GLY A CA 1
ATOM 2939 C C . GLY A 1 389 ? 0.777 1.559 12.698 1.00 91.56 389 GLY A C 1
ATOM 2940 O O . GLY A 1 389 ? 0.868 1.844 11.508 1.00 91.56 389 GLY A O 1
ATOM 2941 N N . SER A 1 390 ? -0.344 1.714 13.402 1.00 94.25 390 SER A N 1
ATOM 2942 C CA . SER A 1 390 ? -1.590 2.300 12.901 1.00 94.25 390 SER A CA 1
ATOM 2943 C C . SER A 1 390 ? -2.182 3.199 13.979 1.00 94.25 390 SER A C 1
ATOM 2945 O O . SER A 1 390 ? -2.078 2.892 15.167 1.00 94.25 390 SER A O 1
ATOM 2947 N N . ASN A 1 391 ? -2.809 4.299 13.583 1.00 93.50 391 ASN A N 1
ATOM 2948 C CA . ASN A 1 391 ? -3.449 5.249 14.494 1.00 93.50 391 ASN A CA 1
ATOM 2949 C C . ASN A 1 391 ? -4.985 5.087 14.500 1.00 93.50 391 ASN A C 1
ATOM 2951 O O . ASN A 1 391 ? -5.542 4.216 13.832 1.00 93.50 391 ASN A O 1
ATOM 2955 N N . PHE A 1 392 ? -5.694 5.923 15.269 1.00 95.81 392 PHE A N 1
ATOM 2956 C CA . PHE A 1 392 ? -7.160 5.888 15.311 1.00 95.81 392 PHE A CA 1
ATOM 2957 C C . PHE A 1 392 ? -7.806 6.155 13.953 1.00 95.81 392 PHE A C 1
ATOM 2959 O O . PHE A 1 392 ? -8.765 5.473 13.610 1.00 95.81 392 PHE A O 1
ATOM 2966 N N . ILE A 1 393 ? -7.292 7.114 13.181 1.00 96.62 393 ILE A N 1
ATOM 2967 C CA . ILE A 1 393 ? -7.842 7.494 11.874 1.00 96.62 393 ILE A CA 1
ATOM 2968 C C . ILE A 1 393 ? -7.786 6.308 10.909 1.00 96.62 393 ILE A C 1
ATOM 2970 O O . ILE A 1 393 ? -8.782 6.025 10.240 1.00 96.62 393 ILE A O 1
ATOM 2974 N N . ASP A 1 394 ? -6.671 5.571 10.896 1.00 94.62 394 ASP A N 1
ATOM 2975 C CA . ASP A 1 394 ? -6.506 4.382 10.055 1.00 94.62 394 ASP A CA 1
ATOM 2976 C C . ASP A 1 394 ? -7.614 3.356 10.314 1.00 94.62 394 ASP A C 1
ATOM 2978 O O . ASP A 1 394 ? -8.183 2.799 9.376 1.00 94.62 394 ASP A O 1
ATOM 2982 N N . ILE A 1 395 ? -7.955 3.127 11.585 1.00 97.38 395 ILE A N 1
ATOM 2983 C CA . ILE A 1 395 ? -8.964 2.135 11.975 1.00 97.38 395 ILE A CA 1
ATOM 2984 C C . ILE A 1 395 ? -10.389 2.681 11.839 1.00 97.38 395 ILE A C 1
ATOM 2986 O O . ILE A 1 395 ? -11.281 1.958 11.401 1.00 97.38 395 ILE A O 1
ATOM 2990 N N . LEU A 1 396 ? -10.615 3.960 12.146 1.00 98.19 396 LEU A N 1
ATOM 2991 C CA . LEU A 1 396 ? -11.903 4.631 11.947 1.00 98.19 396 LEU A CA 1
ATOM 2992 C C . LEU A 1 396 ? -12.323 4.599 10.479 1.00 98.19 396 LEU A C 1
ATOM 2994 O O . LEU A 1 396 ? -13.491 4.352 10.188 1.00 98.19 396 LEU A O 1
ATOM 2998 N N . LYS A 1 397 ? -11.371 4.786 9.560 1.00 97.19 397 LYS A N 1
ATOM 2999 C CA . LYS A 1 397 ? -11.606 4.642 8.124 1.00 97.19 397 LYS A CA 1
ATOM 3000 C C . LYS A 1 397 ? -12.082 3.230 7.771 1.00 97.19 397 LYS A C 1
ATOM 3002 O O . LYS A 1 397 ? -13.105 3.088 7.109 1.00 97.19 397 LYS A O 1
ATOM 3007 N N . LEU A 1 398 ? -11.397 2.195 8.267 1.00 95.69 398 LEU A N 1
ATOM 3008 C CA . LEU A 1 398 ? -11.789 0.799 8.028 1.00 95.69 398 LEU A CA 1
ATOM 3009 C C . LEU A 1 398 ? -13.180 0.497 8.586 1.00 95.69 398 LEU A C 1
ATOM 3011 O O . LEU A 1 398 ? -13.993 -0.123 7.911 1.00 95.69 398 LEU A O 1
ATOM 3015 N N . PHE A 1 399 ? -13.484 0.974 9.792 1.00 98.25 399 PHE A N 1
ATOM 3016 C CA . PHE A 1 399 ? -14.808 0.802 10.377 1.00 98.25 399 PHE A CA 1
ATOM 3017 C C . PHE A 1 399 ? -15.891 1.582 9.645 1.00 98.25 399 PHE A C 1
ATOM 3019 O O . PHE A 1 399 ? -17.012 1.093 9.565 1.00 98.25 399 PHE A O 1
ATOM 3026 N N . GLN A 1 400 ? -15.599 2.761 9.099 1.00 97.38 400 GLN A N 1
ATOM 3027 C CA . GLN A 1 400 ? -16.540 3.502 8.260 1.00 97.38 400 GLN A CA 1
ATOM 3028 C C . GLN A 1 400 ? -16.839 2.740 6.960 1.00 97.38 400 GLN A C 1
ATOM 3030 O O . GLN A 1 400 ? -18.000 2.666 6.554 1.00 97.38 400 GLN A O 1
ATOM 3035 N N . GLU A 1 401 ? -15.821 2.140 6.345 1.00 95.50 401 GLU A N 1
ATOM 3036 C CA . GLU A 1 401 ? -15.930 1.378 5.094 1.00 95.50 401 GLU A CA 1
ATOM 3037 C C . GLU A 1 401 ? -16.558 -0.016 5.284 1.00 95.50 401 GLU A C 1
ATOM 3039 O O . GLU A 1 401 ? 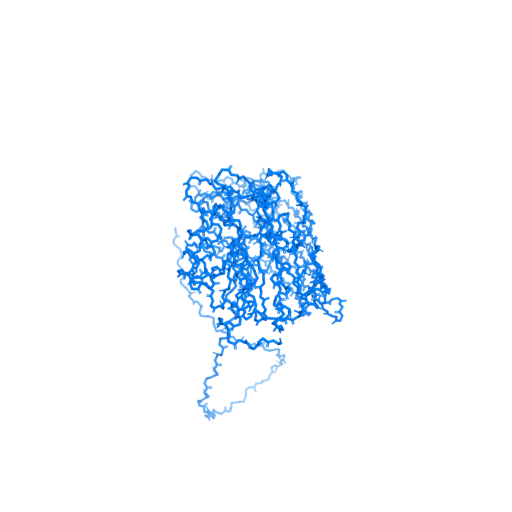-17.200 -0.521 4.365 1.00 95.50 401 GLU A O 1
ATOM 3044 N N . ASP A 1 402 ? -16.436 -0.621 6.469 1.00 95.75 402 ASP A N 1
ATOM 3045 C CA . ASP A 1 402 ? -16.962 -1.960 6.754 1.00 95.75 402 ASP A CA 1
ATOM 3046 C C . ASP A 1 402 ? -18.499 -1.972 6.902 1.00 95.75 402 ASP A C 1
ATOM 3048 O O . ASP A 1 402 ? -19.021 -1.449 7.891 1.00 95.75 402 ASP A O 1
ATOM 3052 N N . PRO A 1 403 ? -19.260 -2.614 5.997 1.00 94.94 403 PRO A N 1
ATOM 3053 C CA . PRO A 1 403 ? -20.718 -2.661 6.083 1.00 94.94 403 PRO A CA 1
ATOM 3054 C C . PRO A 1 403 ? -21.250 -3.434 7.301 1.00 94.94 403 PRO A C 1
ATOM 3056 O O . PRO A 1 403 ? -22.402 -3.220 7.671 1.00 94.94 403 PRO A O 1
ATOM 3059 N N . LYS A 1 404 ? -20.453 -4.309 7.938 1.00 95.56 404 LYS A N 1
ATOM 3060 C CA . LYS A 1 404 ? -20.857 -5.019 9.169 1.00 95.56 404 LYS A CA 1
ATOM 3061 C C . LYS A 1 404 ? -20.791 -4.124 10.408 1.00 95.56 404 LYS A C 1
ATOM 3063 O O . LYS A 1 404 ? -21.459 -4.398 11.403 1.00 95.56 404 LYS A O 1
ATOM 3068 N N . THR A 1 405 ? -19.985 -3.066 10.369 1.00 98.50 405 THR A N 1
ATOM 3069 C CA . THR A 1 405 ? -19.871 -2.116 11.473 1.00 98.50 405 THR A CA 1
ATOM 3070 C C . THR A 1 405 ? -21.005 -1.095 11.393 1.00 98.50 405 THR A C 1
ATOM 3072 O O . THR A 1 405 ? -21.048 -0.288 10.467 1.00 98.50 405 THR A O 1
ATOM 3075 N N . GLU A 1 406 ? -21.905 -1.095 12.377 1.00 98.50 406 GLU A N 1
ATOM 3076 C CA . GLU A 1 406 ? -23.007 -0.127 12.490 1.00 98.50 406 GLU A CA 1
ATOM 3077 C C . GLU A 1 406 ? -22.725 0.977 13.523 1.00 98.50 406 GLU A C 1
ATOM 3079 O O . GLU A 1 406 ? -23.295 2.058 13.418 1.00 98.50 406 GLU A O 1
ATOM 3084 N N . ALA A 1 407 ? -21.851 0.734 14.505 1.00 98.56 407 ALA A N 1
ATOM 3085 C CA . ALA A 1 407 ? -21.410 1.724 15.492 1.00 98.56 407 ALA A CA 1
ATOM 3086 C C . ALA A 1 407 ? -19.949 1.483 15.892 1.00 98.56 407 ALA A C 1
ATOM 3088 O O . ALA A 1 407 ? -19.443 0.366 15.767 1.00 98.56 407 ALA A O 1
ATOM 3089 N N . ILE A 1 408 ? -19.274 2.521 16.386 1.00 98.75 408 ILE A N 1
ATOM 3090 C CA . ILE A 1 408 ? -17.850 2.478 16.725 1.00 98.75 408 ILE A CA 1
ATOM 3091 C C . ILE A 1 408 ? -17.640 2.836 18.199 1.00 98.75 408 ILE A C 1
ATOM 3093 O O . ILE A 1 408 ? -18.195 3.812 18.702 1.00 98.75 408 ILE A O 1
ATOM 3097 N N . VAL A 1 409 ? -16.789 2.074 18.883 1.00 98.56 409 VAL A N 1
ATOM 3098 C CA . VAL A 1 409 ? -16.237 2.418 20.196 1.00 98.56 409 VAL A CA 1
ATOM 3099 C C . VAL A 1 409 ? -14.768 2.785 20.036 1.00 98.56 409 VAL A C 1
ATOM 3101 O O . VAL A 1 409 ? -13.967 1.980 19.557 1.00 98.56 409 VAL A O 1
ATOM 3104 N N . MET A 1 410 ? -14.413 3.988 20.480 1.00 97.81 410 MET A N 1
ATOM 3105 C CA . MET A 1 410 ? -13.038 4.477 20.523 1.00 97.81 410 MET A CA 1
ATOM 3106 C C . MET A 1 410 ? -12.566 4.607 21.974 1.00 97.81 410 MET A C 1
ATOM 3108 O O . MET A 1 410 ? -13.199 5.271 22.793 1.00 97.81 410 MET A O 1
ATOM 3112 N N . ILE A 1 411 ? -11.441 3.983 22.313 1.00 95.81 411 ILE A N 1
ATOM 3113 C CA . ILE A 1 411 ? -10.842 4.087 23.647 1.00 95.81 411 ILE A CA 1
ATOM 3114 C C . ILE A 1 411 ? -9.474 4.747 23.532 1.00 95.81 411 ILE A C 1
ATOM 3116 O O . ILE A 1 411 ? -8.487 4.116 23.142 1.00 95.81 411 ILE A O 1
ATOM 3120 N N . GLY A 1 412 ? -9.447 6.028 23.885 1.00 91.88 412 GLY A N 1
ATOM 3121 C CA . GLY A 1 412 ? -8.251 6.855 23.939 1.00 91.88 412 GLY A CA 1
ATOM 3122 C C . GLY A 1 412 ? -7.579 6.869 25.308 1.00 91.88 412 GLY A C 1
ATOM 3123 O O . GLY A 1 412 ? -8.036 6.255 26.277 1.00 91.88 412 GLY A O 1
ATOM 3124 N N . GLU A 1 413 ? -6.498 7.629 25.393 1.00 87.94 413 GLU A N 1
ATOM 3125 C CA . GLU A 1 413 ? -5.727 7.870 26.611 1.00 87.94 413 GLU A CA 1
ATOM 3126 C C . GLU A 1 413 ? -5.263 9.334 26.668 1.00 87.94 413 GLU A C 1
ATOM 3128 O O . GLU A 1 413 ? -5.175 10.028 25.655 1.00 87.94 413 GLU A O 1
ATOM 3133 N N . ILE A 1 414 ? -4.976 9.844 27.863 1.00 84.31 414 ILE A N 1
ATOM 3134 C CA . ILE A 1 414 ? -4.302 11.139 28.031 1.00 84.31 414 ILE A CA 1
ATOM 3135 C C . ILE A 1 414 ? -2.930 11.191 27.331 1.00 84.31 414 ILE A C 1
ATOM 3137 O O . ILE A 1 414 ? -2.233 10.186 27.200 1.00 84.31 414 ILE A O 1
ATOM 3141 N N . GLY A 1 415 ? -2.510 12.399 26.939 1.00 78.94 415 GLY A N 1
ATOM 3142 C CA . GLY A 1 415 ? -1.217 12.643 26.286 1.00 78.94 415 GLY A CA 1
ATOM 3143 C C . GLY A 1 415 ? -1.247 12.487 24.760 1.00 78.94 415 GLY A C 1
ATOM 3144 O O . GLY A 1 415 ? -1.989 11.674 24.212 1.00 78.94 415 GLY A O 1
ATOM 3145 N N . GLY A 1 416 ? -0.450 13.298 24.061 1.00 82.44 416 GLY A N 1
ATOM 3146 C CA . GLY A 1 416 ? -0.503 13.420 22.594 1.00 82.44 416 GLY A CA 1
ATOM 3147 C C . GLY A 1 416 ? -1.793 14.074 22.071 1.00 82.44 416 GLY A C 1
ATOM 3148 O O . GLY A 1 416 ? -2.619 14.514 22.866 1.00 82.44 416 GLY A O 1
ATOM 3149 N N . SER A 1 417 ? -1.941 14.124 20.741 1.00 87.06 417 SER A N 1
ATOM 3150 C CA . SER A 1 417 ? -3.049 14.774 20.006 1.00 87.06 417 SER A CA 1
ATOM 3151 C C . SER A 1 417 ? -3.933 13.809 19.200 1.00 87.06 417 SER A C 1
ATOM 3153 O O . SER A 1 417 ? -4.774 14.241 18.413 1.00 87.06 417 SER A O 1
ATOM 3155 N N . ALA A 1 418 ? -3.712 12.497 19.337 1.00 89.31 418 ALA A N 1
ATOM 3156 C CA . ALA A 1 418 ? -4.299 11.492 18.450 1.00 89.31 418 ALA A CA 1
ATOM 3157 C C . ALA A 1 418 ? -5.837 11.474 18.497 1.00 89.31 418 ALA A C 1
ATOM 3159 O O . ALA A 1 418 ? -6.487 11.231 17.484 1.00 89.31 418 ALA A O 1
ATOM 3160 N N . GLU A 1 419 ? -6.428 11.728 19.662 1.00 92.38 419 GLU A N 1
ATOM 3161 C CA . GLU A 1 419 ? -7.874 11.759 19.866 1.00 92.38 419 GLU A CA 1
ATOM 3162 C C . GLU A 1 419 ? -8.506 13.043 19.322 1.00 92.38 419 GLU A C 1
ATOM 3164 O O . GLU A 1 419 ? -9.607 12.992 18.781 1.00 92.38 419 GLU A O 1
ATOM 3169 N N . GLU A 1 420 ? -7.816 14.179 19.411 1.00 93.38 420 GLU A N 1
ATOM 3170 C CA . GLU A 1 420 ? -8.240 15.436 18.792 1.00 93.38 420 GLU A CA 1
ATOM 3171 C C . GLU A 1 420 ? -8.180 15.350 17.259 1.00 93.38 420 GLU A C 1
ATOM 3173 O O . GLU A 1 420 ? -9.103 15.783 16.567 1.00 93.38 420 GLU A O 1
ATOM 3178 N N . GLU A 1 421 ? -7.126 14.736 16.719 1.00 93.88 421 GLU A N 1
ATOM 3179 C CA . GLU A 1 421 ? -6.999 14.443 15.287 1.00 93.88 421 GLU A CA 1
ATOM 3180 C C . GLU A 1 421 ? -8.083 13.460 14.821 1.00 93.88 421 GLU A C 1
ATOM 3182 O O . GLU A 1 421 ? -8.723 13.677 13.788 1.00 93.88 421 GLU A O 1
ATOM 3187 N N . ALA A 1 422 ? -8.358 12.418 15.613 1.00 96.00 422 ALA A N 1
ATOM 3188 C CA . ALA A 1 422 ? -9.458 11.494 15.363 1.00 96.00 422 ALA A CA 1
ATOM 3189 C C . ALA A 1 422 ? -10.818 12.204 15.401 1.00 96.00 422 ALA A C 1
ATOM 3191 O O . ALA A 1 422 ? -11.653 11.947 14.538 1.00 96.00 422 ALA A O 1
ATOM 3192 N N . ALA A 1 423 ? -11.039 13.131 16.338 1.00 97.31 423 ALA A N 1
ATOM 3193 C CA . ALA A 1 423 ? -12.263 13.924 16.407 1.00 97.31 423 ALA A CA 1
ATOM 3194 C C . ALA A 1 423 ? -12.463 14.769 15.139 1.00 97.31 423 ALA A C 1
ATOM 3196 O O . ALA A 1 423 ? -13.542 14.748 14.542 1.00 97.31 423 ALA A O 1
ATOM 3197 N N . ALA A 1 424 ? -11.412 15.450 14.672 1.00 97.06 424 ALA A N 1
ATOM 3198 C CA . ALA A 1 424 ? -11.457 16.204 13.420 1.00 97.06 424 ALA A CA 1
ATOM 3199 C C . ALA A 1 424 ? -11.781 15.298 12.218 1.00 97.06 424 ALA A C 1
ATOM 3201 O O . ALA A 1 424 ? -12.604 15.657 11.373 1.00 97.06 424 ALA A O 1
ATOM 3202 N N . TYR A 1 425 ? -11.186 14.102 12.163 1.00 97.69 425 TYR A N 1
ATOM 3203 C CA . TYR A 1 425 ? -11.475 13.123 11.117 1.00 97.69 425 TYR A CA 1
ATOM 3204 C C . TYR A 1 425 ? -12.915 12.602 11.181 1.00 97.69 425 TYR A C 1
ATOM 3206 O O . TYR A 1 425 ? -13.570 12.534 10.140 1.00 97.69 425 TYR A O 1
ATOM 3214 N N . ILE A 1 426 ? -13.420 12.283 12.379 1.00 98.31 426 ILE A N 1
ATOM 3215 C CA . ILE A 1 426 ? -14.795 11.817 12.606 1.00 98.31 426 ILE A CA 1
ATOM 3216 C C . ILE A 1 426 ? -15.786 12.850 12.083 1.00 98.31 426 ILE A C 1
ATOM 3218 O O . ILE A 1 426 ? -16.628 12.512 11.255 1.00 98.31 426 ILE A O 1
ATOM 3222 N N . LYS A 1 427 ? -15.621 14.116 12.481 1.00 97.75 427 LYS A N 1
ATOM 3223 C CA . LYS A 1 427 ? -16.502 15.218 12.074 1.00 97.75 427 LYS A CA 1
ATOM 3224 C C . LYS A 1 427 ? -16.599 15.372 10.555 1.00 97.75 427 LYS A C 1
ATOM 3226 O O . LYS A 1 427 ? -17.645 15.761 10.043 1.00 97.75 427 LYS A O 1
ATOM 3231 N N . ALA A 1 428 ? -15.505 15.100 9.846 1.00 97.19 428 ALA A N 1
ATOM 3232 C CA . ALA A 1 428 ? -15.424 15.273 8.402 1.00 97.19 428 ALA A CA 1
ATOM 3233 C C . ALA A 1 428 ? -15.801 14.015 7.596 1.00 97.19 428 ALA A C 1
ATOM 3235 O O . ALA A 1 428 ? -16.275 14.159 6.472 1.00 97.19 428 ALA A O 1
ATOM 3236 N N . ASN A 1 429 ? -15.582 12.804 8.125 1.00 97.12 429 ASN A N 1
ATOM 3237 C CA . ASN A 1 429 ? -15.576 11.578 7.310 1.00 97.12 429 ASN A CA 1
ATOM 3238 C C . ASN A 1 429 ? -16.382 10.405 7.883 1.00 97.12 429 ASN A C 1
ATOM 3240 O O . ASN A 1 429 ? -16.656 9.455 7.149 1.00 97.12 429 ASN A O 1
ATOM 3244 N N . VAL A 1 430 ? -16.742 10.419 9.169 1.00 97.81 430 VAL A N 1
ATOM 3245 C CA . VAL A 1 430 ? -17.403 9.278 9.820 1.00 97.81 430 VAL A CA 1
ATOM 3246 C C . VAL A 1 430 ? -18.873 9.599 10.032 1.00 97.81 430 VAL A C 1
ATOM 3248 O O . VAL A 1 430 ? -19.230 10.547 10.723 1.00 97.81 430 VAL A O 1
ATOM 3251 N N . THR A 1 431 ? -19.741 8.781 9.441 1.00 97.56 431 THR A N 1
ATOM 3252 C CA . THR A 1 431 ? -21.200 8.930 9.565 1.00 97.56 431 THR A CA 1
ATOM 3253 C C . THR A 1 431 ? -21.799 7.954 10.570 1.00 97.56 431 THR A C 1
ATOM 3255 O O . THR A 1 431 ? -22.966 8.082 10.935 1.00 97.56 431 THR A O 1
ATOM 3258 N N . LYS A 1 432 ? -21.029 6.944 10.985 1.00 98.31 432 LYS A N 1
ATOM 3259 C CA . LYS A 1 432 ? -21.465 5.936 11.952 1.00 98.31 432 LYS A CA 1
ATOM 3260 C C . LYS A 1 432 ? -21.433 6.509 13.373 1.00 98.31 432 LYS A C 1
ATOM 3262 O O . LYS A 1 432 ? -20.512 7.259 13.690 1.00 98.31 432 LYS A O 1
ATOM 3267 N N . PRO A 1 433 ? -22.391 6.151 14.247 1.00 98.31 433 PRO A N 1
ATOM 3268 C CA . PRO A 1 433 ? -22.382 6.568 15.644 1.00 98.31 433 PRO A CA 1
ATOM 3269 C C . PRO A 1 433 ? -21.086 6.163 16.352 1.00 98.31 433 PRO A C 1
ATOM 3271 O O . PRO A 1 433 ? -20.680 5.001 16.280 1.00 98.31 433 PRO A O 1
ATOM 3274 N N . VAL A 1 434 ? -20.464 7.106 17.066 1.00 98.69 434 VAL A N 1
ATOM 3275 C CA . VAL A 1 434 ? -19.224 6.867 17.815 1.00 98.69 434 VAL A CA 1
ATOM 3276 C C . VAL A 1 434 ? -19.441 7.130 19.304 1.00 98.69 434 VAL A C 1
ATOM 3278 O O . VAL A 1 434 ? -19.922 8.197 19.697 1.00 98.69 434 VAL A O 1
ATOM 3281 N N . VAL A 1 435 ? -19.037 6.170 20.135 1.00 98.44 435 VAL A N 1
ATOM 3282 C CA . VAL A 1 435 ? -18.908 6.319 21.591 1.00 98.44 435 VAL A CA 1
ATOM 3283 C C . VAL A 1 435 ? -17.429 6.330 21.954 1.00 98.44 435 VAL A C 1
ATOM 3285 O O . VAL A 1 435 ? -16.668 5.506 21.449 1.00 98.44 435 VAL A O 1
ATOM 3288 N N . SER A 1 436 ? -17.008 7.239 22.836 1.00 97.19 436 SER A N 1
ATOM 3289 C CA . SER A 1 436 ? -15.599 7.335 23.232 1.00 97.19 436 SER A CA 1
ATOM 3290 C C . SER A 1 436 ? -15.377 7.444 24.736 1.00 97.19 436 SER A C 1
ATOM 3292 O O . SER A 1 436 ? -16.096 8.154 25.440 1.00 97.19 436 SER A O 1
ATOM 3294 N N . TYR A 1 437 ? -14.315 6.799 25.213 1.00 95.12 437 TYR A N 1
ATOM 3295 C CA . TYR A 1 437 ? -13.779 6.933 26.570 1.00 95.12 437 TYR A CA 1
ATOM 3296 C C . TYR A 1 437 ? -12.312 7.378 26.508 1.00 95.12 437 TYR A C 1
ATOM 3298 O O . TYR A 1 437 ? -11.571 6.921 25.639 1.00 95.12 437 TYR A O 1
ATOM 3306 N N . ILE A 1 438 ? -11.892 8.253 27.428 1.00 92.12 438 ILE A N 1
ATOM 3307 C CA . ILE A 1 438 ? -10.494 8.683 27.576 1.00 92.12 438 ILE A CA 1
ATOM 3308 C C . ILE A 1 438 ? -9.955 8.171 28.911 1.00 92.12 438 ILE A C 1
ATOM 3310 O O . ILE A 1 438 ? -10.408 8.583 29.983 1.00 92.12 438 ILE A O 1
ATOM 3314 N N . ALA A 1 439 ? -8.972 7.277 28.845 1.00 88.75 439 ALA A N 1
ATOM 3315 C CA . ALA A 1 439 ? -8.308 6.732 30.018 1.00 88.75 439 ALA A CA 1
ATOM 3316 C C . ALA A 1 439 ? -7.343 7.742 30.661 1.00 88.75 439 ALA A C 1
ATOM 3318 O O . ALA A 1 439 ? -6.757 8.585 29.986 1.00 88.75 439 ALA A O 1
ATOM 3319 N N . GLY A 1 440 ? -7.142 7.625 31.977 1.00 81.38 440 GLY A N 1
ATOM 3320 C CA . GLY A 1 440 ? -6.144 8.414 32.713 1.00 81.38 440 GLY A CA 1
ATOM 3321 C C . GLY A 1 440 ? -6.591 9.820 33.134 1.00 81.38 440 GLY A C 1
ATOM 3322 O O . GLY A 1 440 ? -5.767 10.603 33.591 1.00 81.38 440 GLY A O 1
ATOM 3323 N N . VAL A 1 441 ? -7.889 10.131 33.066 1.00 77.81 441 VAL A N 1
ATOM 3324 C CA . VAL A 1 441 ? -8.489 11.403 33.533 1.00 77.81 441 VAL A CA 1
ATOM 3325 C C . VAL A 1 441 ? -8.132 11.797 34.973 1.00 77.81 441 VAL A C 1
ATOM 3327 O O . VAL A 1 441 ? -8.110 12.978 35.297 1.00 77.81 441 VAL A O 1
ATOM 3330 N N . THR A 1 442 ? -7.846 10.828 35.845 1.00 76.31 442 THR A N 1
ATOM 3331 C CA . THR A 1 442 ? -7.482 11.052 37.256 1.00 76.31 442 THR A CA 1
ATOM 3332 C C . THR A 1 442 ? -5.970 11.043 37.499 1.00 76.31 442 THR A C 1
ATOM 3334 O O . THR A 1 442 ? -5.538 10.955 38.650 1.00 76.31 442 THR A O 1
ATOM 3337 N N . ALA A 1 443 ? -5.147 11.057 36.444 1.00 71.56 443 ALA A N 1
ATOM 3338 C CA . ALA A 1 443 ? -3.697 11.010 36.581 1.00 71.56 443 ALA A CA 1
ATOM 3339 C C . ALA A 1 443 ? -3.165 12.282 37.276 1.00 71.56 443 ALA A C 1
ATOM 3341 O O . ALA A 1 443 ? -3.541 13.393 36.894 1.00 71.56 443 ALA A O 1
ATOM 3342 N N . PRO A 1 444 ? -2.275 12.157 38.280 1.00 67.25 444 PRO A N 1
ATOM 3343 C CA . PRO A 1 444 ? -1.676 13.319 38.923 1.00 67.25 444 PRO A CA 1
ATOM 3344 C C . PRO A 1 444 ? -0.800 14.120 37.943 1.00 67.25 444 PRO A C 1
ATOM 3346 O O . PRO A 1 444 ? -0.116 13.514 37.110 1.00 67.25 444 PRO A O 1
ATOM 3349 N N . PRO A 1 445 ? -0.727 15.458 38.074 1.00 68.81 445 PRO A N 1
ATOM 3350 C CA . PRO A 1 445 ? 0.164 16.279 37.260 1.00 68.81 445 PRO A CA 1
ATOM 3351 C C . PRO A 1 445 ? 1.621 15.795 37.322 1.00 68.81 445 PRO A C 1
ATOM 3353 O O . PRO A 1 445 ? 2.147 15.510 38.397 1.00 68.81 445 PRO A O 1
ATOM 3356 N N . GLY A 1 446 ? 2.282 15.703 36.164 1.00 65.38 446 GLY A N 1
ATOM 3357 C CA . GLY A 1 446 ? 3.701 15.334 36.061 1.00 65.38 446 GLY A CA 1
ATOM 3358 C C . GLY A 1 446 ? 4.020 13.840 36.223 1.00 65.38 446 GLY A C 1
ATOM 3359 O O . GLY A 1 446 ? 5.195 13.474 36.233 1.00 65.38 446 GLY A O 1
ATOM 3360 N N . LYS A 1 447 ? 3.017 12.958 36.339 1.00 63.31 447 LYS A N 1
ATOM 3361 C CA . LYS A 1 447 ? 3.215 11.499 36.349 1.00 63.31 447 LYS A CA 1
ATOM 3362 C C . LYS A 1 447 ? 3.098 10.923 34.936 1.00 63.31 447 LYS A C 1
ATOM 3364 O O . LYS A 1 447 ? 2.143 11.205 34.221 1.00 63.31 447 LYS A O 1
ATOM 3369 N N . ARG A 1 448 ? 4.056 10.070 34.565 1.00 60.72 448 ARG A N 1
ATOM 3370 C CA . ARG A 1 448 ? 3.996 9.244 33.351 1.00 60.72 448 ARG A CA 1
ATOM 3371 C C . ARG A 1 448 ? 3.156 7.994 33.631 1.00 60.72 448 ARG A C 1
ATOM 3373 O O . ARG A 1 448 ? 3.403 7.322 34.634 1.00 60.72 448 ARG A O 1
ATOM 3380 N N . MET A 1 449 ? 2.183 7.702 32.770 1.00 67.94 449 MET A N 1
ATOM 3381 C CA . MET A 1 449 ? 1.400 6.460 32.830 1.00 67.94 449 MET A CA 1
ATOM 3382 C C . MET A 1 449 ? 2.161 5.302 32.163 1.00 67.94 449 MET A C 1
ATOM 3384 O O . MET A 1 449 ? 3.201 5.516 31.544 1.00 67.94 449 MET A O 1
ATOM 3388 N N . GLY A 1 450 ? 1.682 4.067 32.351 1.00 61.94 450 GLY A N 1
ATOM 3389 C CA . GLY A 1 450 ? 2.398 2.850 31.946 1.00 61.94 450 GLY A CA 1
ATOM 3390 C C . GLY A 1 450 ? 2.715 2.771 30.451 1.00 61.94 450 GLY A C 1
ATOM 3391 O O . GLY A 1 450 ? 3.801 2.326 30.089 1.00 61.94 450 GLY A O 1
ATOM 3392 N N . HIS A 1 451 ? 1.824 3.267 29.587 1.00 66.25 451 HIS A N 1
ATOM 3393 C CA . HIS A 1 451 ? 2.092 3.324 28.156 1.00 66.25 451 HIS A CA 1
ATOM 3394 C C . HIS A 1 451 ? 3.124 4.403 27.840 1.00 66.25 451 HIS A C 1
ATOM 3396 O O . HIS A 1 451 ? 2.983 5.577 28.197 1.00 66.25 451 HIS A O 1
ATOM 3402 N N . ALA A 1 452 ? 4.174 4.006 27.125 1.00 49.06 452 ALA A N 1
ATOM 3403 C CA . ALA A 1 452 ? 5.324 4.855 26.872 1.00 49.06 452 ALA A CA 1
ATOM 3404 C C . ALA A 1 452 ? 4.979 6.169 26.136 1.00 49.06 452 ALA A C 1
ATOM 3406 O O . ALA A 1 452 ? 5.755 7.121 26.266 1.00 49.06 452 ALA A O 1
ATOM 3407 N N . GLY A 1 453 ? 3.839 6.242 25.432 1.00 52.66 453 GLY A N 1
ATOM 3408 C CA . GLY A 1 453 ? 3.340 7.431 24.728 1.00 52.66 453 GLY A CA 1
ATOM 3409 C C . GLY A 1 453 ? 2.489 8.416 25.549 1.00 52.66 453 GLY A C 1
ATOM 3410 O O . GLY A 1 453 ? 2.172 9.490 25.040 1.00 52.66 453 GLY A O 1
ATOM 3411 N N . ALA A 1 454 ? 2.123 8.106 26.797 1.00 59.09 454 ALA A N 1
ATOM 3412 C CA . ALA A 1 454 ? 1.320 8.996 27.642 1.00 59.09 454 ALA A CA 1
ATOM 3413 C C . ALA A 1 454 ? 2.195 10.085 28.295 1.00 59.09 454 ALA A C 1
ATOM 3415 O O . ALA A 1 454 ? 2.541 10.016 29.479 1.00 59.09 454 ALA A O 1
ATOM 3416 N N . ILE A 1 455 ? 2.597 11.088 27.507 1.00 59.81 455 ILE A N 1
ATOM 3417 C CA . ILE A 1 455 ? 3.302 12.282 27.993 1.00 59.81 455 ILE A CA 1
ATOM 3418 C C . ILE A 1 455 ? 2.397 13.504 27.803 1.00 59.81 455 ILE A C 1
ATOM 3420 O O . ILE A 1 455 ? 2.030 13.854 26.682 1.00 59.81 455 ILE A O 1
ATOM 3424 N N . ILE A 1 456 ? 2.056 14.170 28.908 1.00 57.94 456 ILE A N 1
ATOM 3425 C CA . ILE A 1 456 ? 1.351 15.457 28.904 1.00 57.94 456 ILE A CA 1
ATOM 3426 C C . ILE A 1 456 ? 2.417 16.560 28.852 1.00 57.94 456 ILE A C 1
ATOM 3428 O O . ILE A 1 456 ? 2.980 16.934 29.880 1.00 57.94 456 ILE A O 1
ATOM 3432 N N . SER A 1 457 ? 2.731 17.056 27.655 1.00 53.94 457 SER A N 1
ATOM 3433 C CA . SER A 1 457 ? 3.724 18.119 27.449 1.00 53.94 457 SER A CA 1
ATOM 3434 C C . SER A 1 457 ? 3.041 19.434 27.078 1.00 53.94 457 SER A C 1
ATOM 3436 O O . SER A 1 457 ? 2.350 19.515 26.067 1.00 53.94 457 SER A O 1
ATOM 3438 N N . GLY A 1 458 ? 3.274 20.491 27.863 1.00 51.78 458 GLY A N 1
ATOM 3439 C CA . GLY A 1 458 ? 3.009 21.874 27.440 1.00 51.78 458 GLY A CA 1
ATOM 3440 C C . GLY A 1 458 ? 1.538 22.290 27.321 1.00 51.78 458 GLY A C 1
ATOM 3441 O O . GLY A 1 458 ? 1.236 23.172 26.525 1.00 51.78 458 GLY A O 1
ATOM 3442 N N . GLY A 1 459 ? 0.631 21.679 28.092 1.00 54.88 459 GLY A N 1
ATOM 3443 C CA . GLY A 1 459 ? -0.779 22.090 28.144 1.00 54.88 459 GLY A CA 1
ATOM 3444 C C . GLY A 1 459 ? -1.639 21.630 26.964 1.00 54.88 459 GLY A C 1
ATOM 3445 O O . GLY A 1 459 ? -2.750 22.113 26.844 1.00 54.88 459 GLY A O 1
ATOM 3446 N N . LYS A 1 460 ? -1.143 20.715 26.119 1.00 57.06 460 LYS A N 1
ATOM 3447 C CA . LYS A 1 460 ? -1.927 20.016 25.088 1.00 57.06 460 LYS A CA 1
ATOM 3448 C C . LYS A 1 460 ? -2.121 18.548 25.467 1.00 57.06 460 LYS A C 1
ATOM 3450 O O . LYS A 1 460 ? -1.222 17.941 26.060 1.00 57.06 460 LYS A O 1
ATOM 3455 N N . GLY A 1 461 ? -3.261 17.973 25.094 1.00 64.69 461 GLY A N 1
ATOM 3456 C CA . GLY A 1 461 ? -3.577 16.561 25.327 1.00 64.69 461 GLY A CA 1
ATOM 3457 C C . GLY A 1 461 ? -4.130 16.277 26.724 1.00 64.69 461 GLY A C 1
ATOM 3458 O O . GLY A 1 461 ? -4.015 15.144 27.215 1.00 64.69 461 GLY A O 1
ATOM 3459 N N . THR A 1 462 ? -4.701 17.292 27.384 1.00 76.44 462 THR A N 1
ATOM 3460 C CA . THR A 1 462 ? -5.467 17.089 28.619 1.00 76.44 462 THR A CA 1
ATOM 3461 C C . THR A 1 462 ? -6.760 16.336 28.315 1.00 76.44 462 THR A C 1
ATOM 3463 O O . THR A 1 462 ? -7.296 16.399 27.209 1.00 76.44 462 THR A O 1
ATOM 3466 N N . ALA A 1 463 ? -7.289 15.602 29.295 1.00 80.25 463 ALA A N 1
ATOM 3467 C CA . ALA A 1 463 ? -8.501 14.828 29.056 1.00 80.25 463 ALA A CA 1
ATOM 3468 C C . ALA A 1 463 ? -9.712 15.712 28.712 1.00 80.25 463 ALA A C 1
ATOM 3470 O O . ALA A 1 463 ? -10.520 15.326 27.872 1.00 80.25 463 ALA A O 1
ATOM 3471 N N . ASP A 1 464 ? -9.831 16.893 29.326 1.00 84.19 464 ASP A N 1
ATOM 3472 C CA . ASP A 1 464 ? -10.957 17.798 29.073 1.00 84.19 464 ASP A CA 1
ATOM 3473 C C . ASP A 1 464 ? -10.910 18.405 27.663 1.00 84.19 464 ASP A C 1
ATOM 3475 O O . ASP A 1 464 ? -11.950 18.487 27.012 1.00 84.19 464 ASP A O 1
ATOM 3479 N N . GLU A 1 465 ? -9.724 18.743 27.144 1.00 86.88 465 GLU A N 1
ATOM 3480 C CA . GLU A 1 465 ? -9.564 19.178 25.746 1.00 86.88 465 GLU A CA 1
ATOM 3481 C C . GLU A 1 465 ? -9.952 18.068 24.765 1.00 86.88 465 GLU A C 1
ATOM 3483 O O . GLU A 1 465 ? -10.698 18.314 23.815 1.00 86.88 465 GLU A O 1
ATOM 3488 N N . LYS A 1 466 ? -9.522 16.829 25.032 1.00 90.94 466 LYS A N 1
ATOM 3489 C CA . LYS A 1 466 ? -9.890 15.657 24.225 1.00 90.94 466 LYS A CA 1
ATOM 3490 C C . LYS A 1 466 ? -11.395 15.412 24.235 1.00 90.94 466 LYS A C 1
ATOM 3492 O O . LYS A 1 466 ? -11.990 15.177 23.185 1.00 90.94 466 LYS A O 1
ATOM 3497 N N . PHE A 1 467 ? -12.032 15.500 25.404 1.00 92.38 467 PHE A N 1
ATOM 3498 C CA . PHE A 1 467 ? -13.485 15.378 25.506 1.00 92.38 467 PHE A CA 1
ATOM 3499 C C . PHE A 1 467 ? -14.209 16.484 24.741 1.00 92.38 467 PHE A C 1
ATOM 3501 O O . PHE A 1 467 ? -15.171 16.176 24.040 1.00 92.38 467 PHE A O 1
ATOM 3508 N N . ALA A 1 468 ? -13.751 17.733 24.842 1.00 93.81 468 ALA A N 1
ATOM 3509 C CA . ALA A 1 468 ? -14.346 18.854 24.123 1.00 93.81 468 ALA A CA 1
ATOM 3510 C C . ALA A 1 468 ? -14.242 18.670 22.600 1.00 93.81 468 ALA A C 1
ATOM 3512 O O . ALA A 1 468 ? -15.240 18.837 21.900 1.00 93.81 468 ALA A O 1
ATOM 3513 N N . ALA A 1 469 ? -13.075 18.254 22.097 1.00 95.25 469 ALA A N 1
ATOM 3514 C CA . ALA A 1 469 ? -12.870 17.979 20.675 1.00 95.25 469 ALA A CA 1
ATOM 3515 C C . ALA A 1 469 ? -13.795 16.859 20.170 1.00 95.25 469 ALA A C 1
ATOM 3517 O O . ALA A 1 469 ? -14.459 17.009 19.146 1.00 95.25 469 ALA A O 1
ATOM 3518 N N . LEU A 1 470 ? -13.892 15.753 20.913 1.00 96.38 470 LEU A N 1
ATOM 3519 C CA . LEU A 1 470 ? -14.760 14.627 20.558 1.00 96.38 470 LEU A CA 1
ATOM 3520 C C . LEU A 1 470 ? -16.245 15.009 20.583 1.00 96.38 470 LEU A C 1
ATOM 3522 O O . LEU A 1 470 ? -16.990 14.655 19.671 1.00 96.38 470 LEU A O 1
ATOM 3526 N N . GLN A 1 471 ? -16.682 15.767 21.588 1.00 96.81 471 GLN A N 1
ATOM 3527 C CA . GLN A 1 471 ? -18.066 16.238 21.675 1.00 96.81 471 GLN A CA 1
ATOM 3528 C C . GLN A 1 471 ? -18.423 17.193 20.529 1.00 96.81 471 GLN A C 1
ATOM 3530 O O . GLN A 1 471 ? -19.501 17.063 19.951 1.00 96.81 471 GLN A O 1
ATOM 3535 N N . ASP A 1 472 ? -17.518 18.099 20.148 1.00 96.94 472 ASP A N 1
ATOM 3536 C CA . ASP A 1 472 ? -17.694 18.981 18.983 1.00 96.94 472 ASP A CA 1
ATOM 3537 C C . ASP A 1 472 ? -17.754 18.206 17.649 1.00 96.94 472 ASP A C 1
ATOM 3539 O O . ASP A 1 472 ? -18.381 18.653 16.684 1.00 96.94 472 ASP A O 1
ATOM 3543 N N . ALA A 1 473 ? -17.158 17.012 17.597 1.00 97.12 473 ALA A N 1
ATOM 3544 C CA . ALA A 1 473 ? -17.268 16.083 16.474 1.00 97.12 473 ALA A CA 1
ATOM 3545 C C . ALA A 1 473 ? -18.555 15.232 16.485 1.00 97.12 473 ALA A C 1
ATOM 3547 O O . ALA A 1 473 ? -18.745 14.410 15.592 1.00 97.12 473 ALA A O 1
ATOM 3548 N N . GLY A 1 474 ? -19.439 15.408 17.475 1.00 96.38 474 GLY A N 1
ATOM 3549 C CA . GLY A 1 474 ? -20.672 14.626 17.618 1.00 96.38 474 GLY A CA 1
ATOM 3550 C C . GLY A 1 474 ? -20.479 13.253 18.272 1.00 96.38 474 GLY A C 1
ATOM 3551 O O . GLY A 1 474 ? -21.394 12.429 18.252 1.00 96.38 474 GLY A O 1
ATOM 3552 N N . VAL A 1 475 ? -19.313 12.989 18.869 1.00 98.00 475 VAL A N 1
ATOM 3553 C CA . VAL A 1 475 ? -19.025 11.733 19.573 1.00 98.00 475 VAL A CA 1
ATOM 3554 C C . VAL A 1 475 ? -19.689 11.741 20.950 1.00 98.00 475 VAL A C 1
ATOM 3556 O O . VAL A 1 475 ? -19.520 12.674 21.741 1.00 98.00 475 VAL A O 1
ATOM 3559 N N . LYS A 1 476 ? -20.395 10.658 21.293 1.00 97.81 476 LYS A N 1
ATOM 3560 C CA . LYS A 1 476 ? -20.928 10.457 22.647 1.00 97.81 476 LYS A CA 1
ATOM 3561 C C . LYS A 1 476 ? -19.788 10.034 23.570 1.00 97.81 476 LYS A C 1
ATOM 3563 O O . LYS A 1 476 ? -19.327 8.896 23.535 1.00 97.81 476 LYS A O 1
ATOM 3568 N N . THR A 1 477 ? -19.327 10.946 24.415 1.00 96.44 477 THR A N 1
ATOM 3569 C CA . THR A 1 477 ? -18.251 10.648 25.364 1.00 96.44 477 THR A CA 1
ATOM 3570 C C . THR A 1 477 ? -18.792 10.130 26.695 1.00 96.44 477 THR A C 1
ATOM 3572 O O . THR A 1 477 ? -19.816 10.602 27.192 1.00 96.44 477 THR A O 1
ATOM 3575 N N . VAL A 1 478 ? -18.099 9.156 27.290 1.00 95.00 478 VAL A N 1
ATOM 3576 C CA . VAL A 1 478 ? -18.396 8.631 28.631 1.00 95.00 478 VAL A CA 1
ATOM 3577 C C . VAL A 1 478 ? -17.242 8.919 29.585 1.00 95.00 478 VAL A C 1
ATOM 3579 O O . VAL A 1 478 ? -16.074 8.892 29.199 1.00 95.00 478 VAL A O 1
ATOM 3582 N N . ARG A 1 479 ? -17.566 9.208 30.851 1.00 90.31 479 ARG A N 1
ATOM 3583 C CA . ARG A 1 479 ? -16.565 9.456 31.908 1.00 90.31 479 ARG A CA 1
ATOM 3584 C C . ARG A 1 479 ? -16.222 8.206 32.715 1.00 90.31 479 ARG A C 1
ATOM 3586 O O . ARG A 1 479 ? -15.153 8.150 33.313 1.00 90.31 479 ARG A O 1
ATOM 3593 N N . SER A 1 480 ? -17.106 7.211 32.713 1.00 90.81 480 SER A N 1
ATOM 3594 C CA . SER A 1 480 ? -16.865 5.898 33.300 1.00 90.81 480 SER A CA 1
ATOM 3595 C C . SER A 1 480 ? -16.718 4.869 32.193 1.00 90.81 480 SER A C 1
ATOM 3597 O O . SER A 1 480 ? -17.525 4.823 31.265 1.00 90.81 480 SER A O 1
ATOM 3599 N N . LEU A 1 481 ? -15.713 4.006 32.325 1.00 88.00 481 LEU A N 1
ATOM 3600 C CA . LEU A 1 481 ? -15.515 2.880 31.419 1.00 88.00 481 LEU A CA 1
ATOM 3601 C C . LEU A 1 481 ? -16.729 1.934 31.422 1.00 88.00 481 LEU A C 1
ATOM 3603 O O . LEU A 1 481 ? -17.035 1.349 30.392 1.00 88.00 481 LEU A O 1
ATOM 3607 N N . ALA A 1 482 ? -17.453 1.836 32.545 1.00 92.25 482 ALA A N 1
ATOM 3608 C CA . ALA A 1 482 ? -18.628 0.975 32.726 1.00 92.25 482 ALA A CA 1
ATOM 3609 C C . ALA A 1 482 ? -19.888 1.428 31.956 1.00 92.25 482 ALA A C 1
ATOM 3611 O O . ALA A 1 482 ? -20.892 0.717 31.948 1.00 92.25 482 ALA A O 1
ATOM 3612 N N . ASP A 1 483 ? -19.862 2.617 31.346 1.00 95.44 483 ASP A N 1
ATOM 3613 C CA . ASP A 1 483 ? -21.035 3.206 30.694 1.00 95.44 483 ASP A CA 1
ATOM 3614 C C . ASP A 1 483 ? -20.999 3.101 29.160 1.00 95.44 483 ASP A C 1
ATOM 3616 O O . ASP A 1 483 ? -21.918 3.586 28.500 1.00 95.44 483 ASP A O 1
ATOM 3620 N N . ILE A 1 484 ? -19.989 2.447 28.569 1.00 95.94 484 ILE A N 1
ATOM 3621 C CA . ILE A 1 484 ? -19.847 2.317 27.106 1.00 95.94 484 ILE A CA 1
ATOM 3622 C C . ILE A 1 484 ? -21.063 1.610 26.494 1.00 95.94 484 ILE A C 1
ATOM 3624 O O . ILE A 1 484 ? -21.662 2.125 25.548 1.00 95.94 484 ILE A O 1
ATOM 3628 N N . GLY A 1 485 ? -21.460 0.456 27.040 1.00 94.62 485 GLY A N 1
ATOM 3629 C CA . GLY A 1 485 ? -22.598 -0.313 26.522 1.00 94.62 485 GLY A CA 1
ATOM 3630 C C . GLY A 1 485 ? -23.918 0.461 26.594 1.00 94.62 485 GLY A C 1
ATOM 3631 O O . GLY A 1 485 ? -24.689 0.473 25.636 1.00 94.62 485 GLY A O 1
ATOM 3632 N N . LYS A 1 486 ? -24.150 1.184 27.697 1.00 95.88 486 LYS A N 1
ATOM 3633 C CA . LYS A 1 486 ? -25.340 2.035 27.864 1.00 95.88 486 LYS A CA 1
ATOM 3634 C C . LYS A 1 486 ? -25.338 3.206 26.886 1.00 95.88 486 LYS A C 1
ATOM 3636 O O . LYS A 1 486 ? -26.353 3.469 26.249 1.00 95.88 486 LYS A O 1
ATOM 3641 N N . ALA A 1 487 ? -24.198 3.876 26.727 1.00 97.12 487 ALA A N 1
ATOM 3642 C CA . ALA A 1 487 ? -24.057 4.993 25.801 1.00 97.12 487 ALA A CA 1
ATOM 3643 C C . ALA A 1 487 ? -24.289 4.574 24.343 1.00 97.12 487 ALA A C 1
ATOM 3645 O O . ALA A 1 487 ? -24.894 5.333 23.589 1.00 97.12 487 ALA A O 1
ATOM 3646 N N . LEU A 1 488 ? -23.866 3.365 23.956 1.00 97.31 488 LEU A N 1
ATOM 3647 C CA . LEU A 1 488 ? -24.197 2.796 22.649 1.00 97.31 488 LEU A CA 1
ATOM 3648 C C . LEU A 1 488 ? -25.703 2.592 22.490 1.00 97.31 488 LEU A C 1
ATOM 3650 O O . LEU A 1 488 ? -26.255 3.015 21.477 1.00 97.31 488 LEU A O 1
ATOM 3654 N N . ALA A 1 489 ? -26.368 1.989 23.478 1.00 96.62 489 ALA A N 1
ATOM 3655 C CA . ALA A 1 489 ? -27.815 1.774 23.444 1.00 96.62 489 ALA A CA 1
ATOM 3656 C C . ALA A 1 489 ? -28.582 3.100 23.290 1.00 96.62 489 ALA A C 1
ATOM 3658 O O . ALA A 1 489 ? -29.456 3.214 22.434 1.00 96.62 489 ALA A O 1
ATOM 3659 N N . GLU A 1 490 ? -28.207 4.124 24.062 1.00 96.62 490 GLU A N 1
ATOM 3660 C CA . GLU A 1 490 ? -28.793 5.468 23.979 1.00 96.62 490 GLU A CA 1
ATOM 3661 C C . GLU A 1 490 ? -28.581 6.118 22.608 1.00 96.62 490 GLU A C 1
ATOM 3663 O O . GLU A 1 490 ? -29.508 6.702 22.052 1.00 96.62 490 GLU A O 1
ATOM 3668 N N . LEU A 1 491 ? -27.359 6.042 22.071 1.00 96.94 491 LEU A N 1
ATOM 3669 C CA . LEU A 1 491 ? -26.988 6.726 20.832 1.00 96.94 491 LEU A CA 1
ATOM 3670 C C . LEU A 1 491 ? -27.593 6.057 19.590 1.00 96.94 491 LEU A C 1
ATOM 3672 O O . LEU A 1 491 ? -27.924 6.736 18.622 1.00 96.94 491 LEU A O 1
ATOM 3676 N N . THR A 1 492 ? -27.715 4.731 19.608 1.00 96.50 492 THR A N 1
ATOM 3677 C CA . THR A 1 492 ? -28.178 3.931 18.462 1.00 96.50 492 THR A CA 1
ATOM 3678 C C . THR A 1 492 ? -29.660 3.566 18.529 1.00 96.50 492 THR A C 1
ATOM 3680 O O . THR A 1 492 ? -30.244 3.192 17.512 1.00 96.50 492 THR A O 1
ATOM 3683 N N . GLY A 1 493 ? -30.276 3.640 19.713 1.00 96.00 493 GLY A N 1
ATOM 3684 C CA . GLY A 1 493 ? -31.637 3.164 19.958 1.00 96.00 493 GLY A CA 1
ATOM 3685 C C . GLY A 1 493 ? -31.771 1.637 19.971 1.00 96.00 493 GLY A C 1
ATOM 3686 O O . GLY A 1 493 ? -32.884 1.122 19.860 1.00 96.00 493 GLY A O 1
ATOM 3687 N N . TRP A 1 494 ? -30.666 0.890 20.065 1.00 96.75 494 TRP A N 1
ATOM 3688 C CA . TRP A 1 494 ? -30.711 -0.572 20.082 1.00 96.75 494 TRP A CA 1
ATOM 3689 C C . TRP A 1 494 ? -31.203 -1.124 21.429 1.00 96.75 494 TRP A C 1
ATOM 3691 O O . TRP A 1 494 ? -30.808 -0.620 22.483 1.00 96.75 494 TRP A O 1
ATOM 3701 N N . PRO A 1 495 ? -32.025 -2.190 21.422 1.00 91.69 495 PRO A N 1
ATOM 3702 C CA . PRO A 1 495 ? -32.473 -2.833 22.650 1.00 91.69 495 PRO A CA 1
ATOM 3703 C C . PRO A 1 495 ? -31.317 -3.583 23.321 1.00 91.69 495 PRO A C 1
ATOM 3705 O O . PRO A 1 495 ? -30.605 -4.344 22.668 1.00 91.69 495 PRO A O 1
ATOM 3708 N N . VAL A 1 496 ? -31.159 -3.383 24.630 1.00 89.06 496 VAL A N 1
ATOM 3709 C CA . VAL A 1 496 ? -30.233 -4.159 25.469 1.00 89.06 496 VAL A CA 1
ATOM 3710 C C . VAL A 1 496 ? -30.893 -5.492 25.812 1.00 89.06 496 VAL A C 1
ATOM 3712 O O . VAL A 1 496 ? -32.082 -5.516 26.142 1.00 89.06 496 VAL A O 1
ATOM 3715 N N . LYS A 1 497 ? -30.139 -6.585 25.688 1.00 80.88 497 LYS A N 1
ATOM 3716 C CA . LYS A 1 497 ? -30.635 -7.946 25.915 1.00 80.88 497 LYS A CA 1
ATOM 3717 C C . LYS A 1 497 ? -30.750 -8.331 27.389 1.00 80.88 497 LYS A C 1
ATOM 3719 O O . LYS A 1 497 ? -29.950 -7.821 28.203 1.00 80.88 497 LYS A O 1
#

Secondary structure (DSSP, 8-state):
------------------------------------PPPP------------GGG-SS--TTT-SSEEEEEEHHHHHHTT--BHHHHHHTSTTEEEEE-GGG-EEEEETTEE--EEEETTEEE--SSTTPPP-BGGGEEEEEEEES--HHHHSS--SSEEEEEEEPPPPSS-EEEEEEEEETTTEEEEEEEEEEESSTTS-EEEEEEEEEEEEE-SSTT-EEEEEEEEEEEEEEEETTEEEEEEEEEEEEEEE--SS-----TTS------TT---S-TT--EEEEEEEEEEEESEEE---S---HHHHHHHHHHHHHTT-EEE-SS--EEEETTTEEEES--GGG--EEEEEEEES-HHHHHHHHHHHHHTT--EEEEEE--SSSS-SS-HHHHHHHHHH-TT--EEEEEEESSSSHHHHHHHHHHHH--S-EEEEEETTTPPTTPPPSSTT----TT-S-HHHHHHHHHHTT-EEESSGGGHHHHHHHHH-PPP-

Foldseek 3Di:
DDDDDDDDDDDDDDDDDDDDDDDDDDDDDDDDDDDDDDDDDPPPPDDDQPADPLVLDDDRPVRDPWDKDKCFPVNCVVVVPFWPLSVQVPDPQWDWAQAFPRAIWIFGPNFTDQAEAELLAGDGHRDRPHHTGTLQQFRIKMKTAAFDCVQANPTRGGIHIYTYGDDADQAWDWDKDWDADPQRKTKIKIKTKHAPDPVSQKIKIKIWMWIWGGDLADLKIKIKTKIKMKMWGPPFPPKIKIKIKIKMKMKMDDQRPDDDAPPVRHDPPDDSHDRPDDSPDMDIDIDMDIDIDIQEDEAADPDDPPVVLVVVLSNCSSNNHQYADHNWQAKDQQPGDDDGNQDNVLFDHAAEEEEEQDRVLQSLLSNLCVQQVRGYRMYGHQHQEQRTSDALLRSLVVLQVDPSHQAYEYEAEFADCRLLVNLVSLLPPHPHAYEYEYPDLVPDPPDDDPRNRRDDPDPPRHPVVSVVSNVVSVHHYDHDSNCSSVSCCVRVVDGGD

Sequence (497 aa):
MSISRTGGWLRASSCSSLSALLLLPSGAFAQSTTEIGQLDTVTVTADRETTPSLLKGSQTLRETPQSVTIITRERMDQQNLQSLDEVLQHAPGITVQPYQLLTTGYYARGFKIDSFQQDEVPIQMGQMASPPQDAGIYERVEILRGANGLMQGSGNPAATVNLVPKRAPREFLANGELSAGSWNRYRGLLDVGGPLNESGSLRARIVANHEDRDFFYDFAGQKTSSVYGTADLDLGPDTVLTVGLQRQRIRSTTNMAGVPFYKDGSDIGLPRSTYLDVDWDRFDWDTTRVFGGIKLIVCITEGIPTIDMLEAKVKCDELGVRLIGPNCPGVITPGECKIGIMPGHIHLPGKVGIVSRSGTLTYEAVKQTTDAGFGQSTCVGIGGDPIPGSNFIDILKLFQEDPKTEAIVMIGEIGGSAEEEAAAYIKANVTKPVVSYIAGVTAPPGKRMGHAGAIISGGKGTADEKFAALQDAGVKTVRSLADIGKALAELTGWPVK

Organism: Pseudomonas nitroreducens (NCBI:txid46680)

pLDDT: mean 81.44, std 19.46, range [24.23, 98.75]